Protein AF-A0A8J2QK89-F1 (afdb_monomer_lite)

pLDDT: mean 83.81, std 16.27, range [26.7, 97.94]

Structure (mmCIF, N/CA/C/O backbone):
data_AF-A0A8J2QK89-F1
#
_entry.id   AF-A0A8J2QK89-F1
#
loop_
_atom_site.group_PDB
_atom_site.id
_atom_site.type_symbol
_atom_site.label_atom_id
_atom_site.label_alt_id
_atom_site.label_comp_id
_atom_site.label_asym_id
_atom_site.label_entity_id
_atom_site.label_seq_id
_atom_site.pdbx_PDB_ins_code
_atom_site.Cartn_x
_atom_site.Cartn_y
_atom_site.Cartn_z
_atom_site.occupancy
_atom_site.B_iso_or_equiv
_atom_site.auth_seq_id
_atom_site.auth_comp_id
_atom_site.auth_asym_id
_atom_site.auth_atom_id
_atom_site.pdbx_PDB_model_num
ATOM 1 N N . MET A 1 1 ? 7.317 35.401 5.023 1.00 32.44 1 MET A N 1
ATOM 2 C CA . MET A 1 1 ? 8.022 35.401 6.328 1.00 32.44 1 MET A CA 1
ATOM 3 C C . MET A 1 1 ? 6.932 35.272 7.384 1.00 32.44 1 MET A C 1
ATOM 5 O O . MET A 1 1 ? 6.009 36.061 7.321 1.00 32.44 1 MET A O 1
ATOM 9 N N . ILE A 1 2 ? 6.836 34.274 8.257 1.00 26.70 2 ILE A N 1
ATOM 10 C CA . ILE A 1 2 ? 7.823 33.546 9.062 1.00 26.70 2 ILE A CA 1
ATOM 11 C C . ILE A 1 2 ? 7.360 32.077 9.152 1.00 26.70 2 ILE A C 1
ATOM 13 O O . ILE A 1 2 ? 6.163 31.804 9.214 1.00 26.70 2 ILE A O 1
ATOM 17 N N . GLY A 1 3 ? 8.310 31.140 9.099 1.00 29.45 3 GLY A N 1
ATOM 18 C CA . GLY A 1 3 ? 8.064 29.699 9.063 1.00 29.45 3 GLY A CA 1
ATOM 19 C C . GLY A 1 3 ? 7.623 29.104 10.401 1.00 29.45 3 GLY A C 1
ATOM 20 O O . GLY A 1 3 ? 8.106 29.485 11.464 1.00 29.45 3 GLY A O 1
ATOM 21 N N . ALA A 1 4 ? 6.743 28.107 10.329 1.00 28.48 4 ALA A N 1
ATOM 22 C CA . ALA A 1 4 ? 6.379 27.259 11.455 1.00 28.48 4 ALA A CA 1
ATOM 23 C C . ALA A 1 4 ? 7.183 25.947 11.393 1.00 28.48 4 ALA A C 1
ATOM 25 O O . ALA A 1 4 ? 6.775 24.980 10.752 1.00 28.48 4 ALA A O 1
ATOM 26 N N . GLN A 1 5 ? 8.336 25.906 12.067 1.00 34.00 5 GLN A N 1
ATOM 27 C CA . GLN A 1 5 ? 8.988 24.649 12.442 1.00 34.00 5 GLN A CA 1
ATOM 28 C C . GLN A 1 5 ? 8.364 24.126 13.739 1.00 34.00 5 GLN A C 1
ATOM 30 O O . GLN A 1 5 ? 8.456 24.744 14.798 1.00 34.00 5 GLN A O 1
ATOM 35 N N . SER A 1 6 ? 7.738 22.953 13.666 1.00 33.47 6 SER A N 1
ATOM 36 C CA . SER A 1 6 ? 7.205 22.242 14.825 1.00 33.47 6 SER A CA 1
ATOM 37 C C . SER A 1 6 ? 8.309 21.446 15.535 1.00 33.47 6 SER A C 1
ATOM 39 O O . SER A 1 6 ? 8.461 20.245 15.302 1.00 33.47 6 SER A O 1
ATOM 41 N N . ASN A 1 7 ? 9.059 22.084 16.434 1.00 36.84 7 ASN A N 1
ATOM 42 C CA . ASN A 1 7 ? 9.865 21.363 17.420 1.00 36.84 7 ASN A CA 1
ATOM 43 C C . ASN A 1 7 ? 8.986 21.003 18.625 1.00 36.84 7 ASN A C 1
ATOM 45 O O . ASN A 1 7 ? 8.523 21.865 19.367 1.00 36.84 7 ASN A O 1
ATOM 49 N N . ARG A 1 8 ? 8.755 19.701 18.838 1.00 39.78 8 ARG A N 1
ATOM 50 C CA . ARG A 1 8 ? 8.193 19.179 20.092 1.00 39.78 8 ARG A CA 1
ATOM 51 C C . ARG A 1 8 ? 9.274 19.214 21.172 1.00 39.78 8 ARG A C 1
ATOM 53 O O . ARG A 1 8 ? 9.927 18.205 21.423 1.00 39.78 8 ARG A O 1
ATOM 60 N N . VAL A 1 9 ? 9.443 20.361 21.820 1.00 39.25 9 VAL A N 1
ATOM 61 C CA . VAL A 1 9 ? 10.156 20.441 23.099 1.00 39.25 9 VAL A CA 1
ATOM 62 C C . VAL A 1 9 ? 9.155 20.063 24.189 1.00 39.25 9 VAL A C 1
ATOM 64 O O . VAL A 1 9 ? 8.289 20.846 24.566 1.00 39.25 9 VAL A O 1
ATOM 67 N N . GLY A 1 10 ? 9.212 18.809 24.636 1.00 36.25 10 GLY A N 1
ATOM 68 C CA . GLY A 1 10 ? 8.525 18.390 25.852 1.00 36.25 10 GLY A CA 1
ATOM 69 C C . GLY A 1 10 ? 9.173 19.065 27.060 1.00 36.25 10 GLY A C 1
ATOM 70 O O . GLY A 1 10 ? 10.394 19.045 27.199 1.00 36.25 10 GLY A O 1
ATOM 71 N N . LEU A 1 11 ? 8.353 19.669 27.920 1.00 43.41 11 LEU A N 1
ATOM 72 C CA . LEU A 1 11 ? 8.760 20.217 29.214 1.00 43.41 11 LEU A CA 1
ATOM 73 C C . LEU A 1 11 ? 9.425 19.114 30.055 1.00 43.41 11 LEU A C 1
ATOM 75 O O . LEU A 1 11 ? 8.761 18.143 30.415 1.00 43.41 11 LEU A O 1
ATOM 79 N N . GLY A 1 12 ? 10.718 19.267 30.365 1.00 42.34 12 GLY A N 1
ATOM 80 C CA . GLY A 1 12 ? 11.411 18.392 31.320 1.00 42.34 12 GLY A CA 1
ATOM 81 C C . GLY A 1 12 ? 12.787 17.855 30.917 1.00 42.34 12 GLY A C 1
ATOM 82 O O . GLY A 1 12 ? 13.062 16.692 31.167 1.00 42.34 12 GLY A O 1
ATOM 83 N N . SER A 1 13 ? 13.661 18.658 30.308 1.00 35.56 13 SER A N 1
ATOM 84 C CA . SER A 1 13 ? 15.095 18.701 30.652 1.00 35.56 13 SER A CA 1
ATOM 85 C C . SER A 1 13 ? 15.709 19.906 29.941 1.00 35.56 13 SER A C 1
ATOM 87 O O . SER A 1 13 ? 15.666 19.986 28.715 1.00 35.56 13 SER A O 1
ATOM 89 N N . ASN A 1 14 ? 16.275 20.855 30.685 1.00 40.69 14 ASN A N 1
ATOM 90 C CA . ASN A 1 14 ? 17.146 21.874 30.102 1.00 40.69 14 ASN A CA 1
ATOM 91 C C . ASN A 1 14 ? 18.478 21.208 29.731 1.00 40.69 14 ASN A C 1
ATOM 93 O O . ASN A 1 14 ? 19.496 21.407 30.390 1.00 40.69 14 ASN A O 1
ATOM 97 N N . ARG A 1 15 ? 18.490 20.401 28.665 1.00 48.72 15 ARG A N 1
ATOM 98 C CA . ARG A 1 15 ? 19.721 20.250 27.892 1.00 48.72 15 ARG A CA 1
ATOM 99 C C . ARG A 1 15 ? 19.892 21.576 27.172 1.00 48.72 15 ARG A C 1
ATOM 101 O O . ARG A 1 15 ? 19.172 21.838 26.214 1.00 48.72 15 ARG A O 1
ATOM 108 N N . LYS A 1 16 ? 20.794 22.431 27.669 1.00 52.34 16 LYS A N 1
ATOM 109 C CA . LYS A 1 16 ? 21.322 23.540 26.868 1.00 52.34 16 LYS A CA 1
ATOM 110 C C . LYS A 1 16 ? 21.720 22.926 25.528 1.00 52.34 16 LYS A C 1
ATOM 112 O O . LYS A 1 16 ? 22.609 22.077 25.505 1.00 52.34 16 LYS A O 1
ATOM 117 N N . VAL A 1 17 ? 21.003 23.268 24.459 1.00 56.44 17 VAL A N 1
ATOM 118 C CA . VAL A 1 17 ? 21.452 22.950 23.105 1.00 56.44 17 VAL A CA 1
ATOM 119 C C . VAL A 1 17 ? 22.799 23.648 22.997 1.00 56.44 17 VAL A C 1
ATOM 121 O O . VAL A 1 17 ? 22.861 24.868 23.122 1.00 56.44 17 VAL A O 1
ATOM 124 N N . GLN A 1 18 ? 23.880 22.876 22.949 1.00 68.38 18 GLN A N 1
ATOM 125 C CA . GLN A 1 18 ? 25.219 23.449 22.909 1.00 68.38 18 GLN A CA 1
ATOM 126 C C . GLN A 1 18 ? 25.372 24.162 21.564 1.00 68.38 18 GLN A C 1
ATOM 128 O O . GLN A 1 18 ? 24.903 23.646 20.551 1.00 68.38 18 GLN A O 1
ATOM 133 N N . ASP A 1 19 ? 26.049 25.311 21.524 1.00 70.94 19 ASP A N 1
ATOM 134 C CA . ASP A 1 19 ? 26.278 26.069 20.281 1.00 70.94 19 ASP A CA 1
ATOM 135 C C . ASP A 1 19 ? 26.895 25.195 19.170 1.00 70.94 19 ASP A C 1
ATOM 137 O O . ASP A 1 19 ? 26.634 25.386 17.985 1.00 70.94 19 ASP A O 1
ATOM 141 N N . ALA A 1 20 ? 27.630 24.146 19.556 1.00 70.75 20 ALA A N 1
ATOM 142 C CA . ALA A 1 20 ? 28.152 23.117 18.663 1.00 70.75 20 ALA A CA 1
ATOM 143 C C . ALA A 1 20 ? 27.066 22.306 17.924 1.00 70.75 20 ALA A C 1
ATOM 145 O O . ALA A 1 20 ? 27.266 21.941 16.767 1.00 70.75 20 ALA A O 1
ATOM 146 N N . ASP A 1 21 ? 25.928 22.004 18.552 1.00 74.69 21 ASP A N 1
ATOM 147 C CA . ASP A 1 21 ? 24.819 21.284 17.909 1.00 74.69 21 ASP A CA 1
ATOM 148 C C . ASP A 1 21 ? 24.084 22.179 16.908 1.00 74.69 21 ASP A C 1
ATOM 150 O O . ASP A 1 21 ? 23.704 21.721 15.828 1.00 74.69 21 ASP A O 1
ATOM 154 N N . ILE A 1 22 ? 23.955 23.469 17.235 1.00 77.50 22 ILE A N 1
ATOM 155 C CA . ILE A 1 22 ? 23.417 24.488 16.330 1.00 77.50 22 ILE A CA 1
ATOM 156 C C . ILE A 1 22 ? 24.347 24.637 15.119 1.00 77.50 22 ILE A C 1
ATOM 158 O O . ILE A 1 22 ? 23.894 24.514 13.981 1.00 77.50 22 ILE A O 1
ATOM 162 N N . LEU A 1 23 ? 25.655 24.787 15.343 1.00 75.62 23 LEU A N 1
ATOM 163 C CA . LEU A 1 23 ? 26.647 24.895 14.272 1.00 75.62 23 LEU A CA 1
ATOM 164 C C . LEU A 1 23 ? 26.666 23.649 13.371 1.00 75.62 23 LEU A C 1
ATOM 166 O O . LEU A 1 23 ? 26.638 23.773 12.150 1.00 75.62 23 LEU A O 1
ATOM 170 N N . LYS A 1 24 ? 26.627 22.440 13.949 1.00 78.06 24 LYS A N 1
ATOM 171 C CA . LYS A 1 24 ? 26.508 21.184 13.182 1.00 78.06 24 LYS A CA 1
ATOM 172 C C . LYS A 1 24 ? 25.235 21.137 12.338 1.00 78.06 24 LYS A C 1
ATOM 174 O O . LYS A 1 24 ? 25.256 20.562 11.251 1.00 78.06 24 LYS A O 1
ATOM 179 N N . SER A 1 25 ? 24.129 21.696 12.832 1.00 77.44 25 SER A N 1
ATOM 180 C CA . SER A 1 25 ? 22.874 21.758 12.081 1.00 77.44 25 SER A CA 1
ATOM 181 C C . SER A 1 25 ? 22.983 22.688 10.871 1.00 77.44 25 SER A C 1
ATOM 183 O O . SER A 1 25 ? 22.559 22.296 9.787 1.00 77.44 25 SER A O 1
ATOM 185 N N . PHE A 1 26 ? 23.651 23.839 11.021 1.00 80.19 26 PHE A N 1
ATOM 186 C CA . PHE A 1 26 ? 23.915 24.764 9.918 1.00 80.19 26 PHE A CA 1
ATOM 187 C C . PHE A 1 26 ? 24.856 24.164 8.872 1.00 80.19 26 PHE A C 1
ATOM 189 O O . PHE A 1 26 ? 24.542 24.226 7.689 1.00 80.19 26 PHE A O 1
ATOM 196 N N . ILE A 1 27 ? 25.951 23.514 9.288 1.00 81.75 27 ILE A N 1
ATOM 197 C CA . ILE A 1 27 ? 26.881 22.845 8.359 1.00 81.75 27 ILE A CA 1
ATOM 198 C C . ILE A 1 27 ? 26.149 21.774 7.543 1.00 81.75 27 ILE A C 1
ATOM 200 O O . ILE A 1 27 ? 26.237 21.755 6.320 1.00 81.75 27 ILE A O 1
ATOM 204 N N . ARG A 1 28 ? 25.361 20.917 8.206 1.00 81.00 28 ARG A N 1
ATOM 205 C CA . ARG A 1 28 ? 24.557 19.895 7.516 1.00 81.00 28 ARG A CA 1
ATOM 206 C C . ARG A 1 28 ? 23.538 20.505 6.563 1.00 81.00 28 ARG A C 1
ATOM 208 O O . ARG A 1 28 ? 23.231 19.905 5.539 1.00 81.00 28 ARG A O 1
ATOM 215 N N . GLN A 1 29 ? 22.951 21.642 6.925 1.00 80.69 29 GLN A N 1
ATOM 216 C CA . GLN A 1 29 ? 21.998 22.327 6.067 1.00 80.69 29 GLN A CA 1
ATOM 217 C C . GLN A 1 29 ? 22.688 22.897 4.822 1.00 80.69 29 GLN A C 1
ATOM 219 O O . GLN A 1 29 ? 22.200 22.650 3.726 1.00 80.69 29 GLN A O 1
ATOM 224 N N . ASP A 1 30 ? 23.845 23.544 4.977 1.00 82.12 30 ASP A N 1
ATOM 225 C CA . ASP A 1 30 ? 24.646 24.071 3.865 1.00 82.12 30 ASP A CA 1
ATOM 226 C C . ASP A 1 30 ? 25.108 22.958 2.905 1.00 82.12 30 ASP A C 1
ATOM 228 O O . ASP A 1 30 ? 24.968 23.071 1.688 1.00 82.12 30 ASP A O 1
ATOM 232 N N . GLU A 1 31 ? 25.578 21.826 3.441 1.00 85.88 31 GLU A N 1
ATOM 233 C CA . GLU A 1 31 ? 25.900 20.636 2.640 1.00 85.88 31 GLU A CA 1
ATOM 234 C C . GLU A 1 31 ? 24.671 20.099 1.894 1.00 85.88 31 GLU A C 1
ATOM 236 O O . GLU A 1 31 ? 24.732 19.848 0.689 1.00 85.88 31 GLU A O 1
ATOM 241 N N . ASN A 1 32 ? 23.530 19.963 2.579 1.00 83.19 32 ASN A N 1
ATOM 242 C CA . ASN A 1 32 ? 22.283 19.526 1.952 1.00 83.19 32 ASN A CA 1
ATOM 243 C C . ASN A 1 32 ? 21.829 20.480 0.841 1.00 83.19 32 ASN A C 1
ATOM 245 O O . ASN A 1 32 ? 21.348 20.019 -0.193 1.00 83.19 32 ASN A O 1
ATOM 249 N N . ASP A 1 33 ? 21.978 21.788 1.029 1.00 85.56 33 ASP A N 1
ATOM 250 C CA . ASP A 1 33 ? 21.572 22.785 0.044 1.00 85.56 33 ASP A CA 1
ATOM 251 C C . ASP A 1 33 ? 22.492 22.760 -1.187 1.00 85.56 33 ASP A C 1
ATOM 253 O O . ASP A 1 33 ? 21.990 22.816 -2.311 1.00 85.56 33 ASP A O 1
ATOM 257 N N . LYS A 1 34 ? 23.800 22.511 -1.021 1.00 88.12 34 LYS A N 1
ATOM 258 C CA . LYS A 1 34 ? 24.717 22.233 -2.146 1.00 88.12 34 LYS A CA 1
ATOM 259 C C . LYS A 1 34 ? 24.264 21.028 -2.974 1.00 88.12 34 LYS A C 1
ATOM 261 O O . LYS A 1 34 ? 24.236 21.107 -4.204 1.00 88.12 34 LYS A O 1
ATOM 266 N N . TYR A 1 35 ? 23.863 19.932 -2.325 1.00 84.88 35 TYR A N 1
ATOM 267 C CA . TYR A 1 35 ? 23.346 18.754 -3.032 1.00 84.88 35 TYR A CA 1
ATOM 268 C C . TYR A 1 35 ? 22.030 19.037 -3.762 1.00 84.88 35 TYR A C 1
ATOM 270 O O . TYR A 1 35 ? 21.848 18.562 -4.884 1.00 84.88 35 TYR A O 1
ATOM 278 N N . LYS A 1 36 ? 21.128 19.832 -3.172 1.00 85.56 36 LYS A N 1
ATOM 279 C CA . LYS A 1 36 ? 19.884 20.242 -3.840 1.00 85.56 36 LYS A CA 1
ATOM 280 C C . LYS A 1 36 ? 20.158 21.103 -5.067 1.00 85.56 36 LYS A C 1
ATOM 282 O O . LYS A 1 36 ? 19.593 20.821 -6.115 1.00 85.56 36 LYS A O 1
ATOM 287 N N . ILE A 1 37 ? 21.042 22.099 -4.961 1.00 87.81 37 ILE A N 1
ATOM 288 C CA . ILE A 1 37 ? 21.423 22.969 -6.086 1.00 87.81 37 ILE A CA 1
ATOM 289 C C . ILE A 1 37 ? 22.008 22.135 -7.227 1.00 87.81 37 ILE A C 1
ATOM 291 O O . ILE A 1 37 ? 21.630 22.317 -8.381 1.00 87.81 37 ILE A O 1
ATOM 295 N N . HIS A 1 38 ? 22.893 21.184 -6.917 1.00 88.81 38 HIS A N 1
ATOM 296 C CA . HIS A 1 38 ? 23.413 20.268 -7.928 1.00 88.81 38 HIS A CA 1
ATOM 297 C C . HIS A 1 38 ? 22.292 19.447 -8.580 1.00 88.81 38 HIS A C 1
ATOM 299 O O . HIS A 1 38 ? 22.215 19.391 -9.805 1.00 88.81 38 HIS A O 1
ATOM 305 N N . ALA A 1 39 ? 21.403 18.853 -7.777 1.00 86.38 39 ALA A N 1
ATOM 306 C CA . ALA A 1 39 ? 20.303 18.040 -8.282 1.00 86.38 39 ALA A CA 1
ATOM 307 C C . ALA A 1 39 ? 19.304 18.837 -9.131 1.00 86.38 39 ALA A C 1
ATOM 309 O O . ALA A 1 39 ? 18.819 18.299 -10.116 1.00 86.38 39 ALA A O 1
ATOM 310 N N . MET A 1 40 ? 19.043 20.113 -8.824 1.00 86.62 40 MET A N 1
ATOM 311 C CA . MET A 1 40 ? 18.184 20.988 -9.640 1.00 86.62 40 MET A CA 1
ATOM 312 C C . MET A 1 40 ? 18.680 21.131 -11.084 1.00 86.62 40 MET A C 1
ATOM 314 O O . MET A 1 40 ? 17.871 21.310 -11.989 1.00 86.62 40 MET A O 1
ATOM 318 N N . ASN A 1 41 ? 19.991 21.008 -11.309 1.00 88.69 41 ASN A N 1
ATOM 319 C CA . ASN A 1 41 ? 20.588 21.072 -12.644 1.00 88.69 41 ASN A CA 1
ATOM 320 C C . ASN A 1 41 ? 20.528 19.734 -13.403 1.00 88.69 41 ASN A C 1
ATOM 322 O O . ASN A 1 41 ? 20.906 19.679 -14.571 1.00 88.69 41 ASN A O 1
ATOM 326 N N . LEU A 1 42 ? 20.095 18.644 -12.759 1.00 87.31 42 LEU A N 1
ATOM 327 C CA . LEU A 1 42 ? 19.953 17.336 -13.395 1.00 87.31 42 LEU A CA 1
ATOM 328 C C . LEU A 1 42 ? 18.565 17.215 -14.022 1.00 87.31 42 LEU A C 1
ATOM 330 O O . LEU A 1 42 ? 17.561 17.436 -13.357 1.00 87.31 42 LEU A O 1
ATOM 334 N N . GLU A 1 43 ? 18.497 16.793 -15.283 1.00 81.38 43 GLU A N 1
ATOM 335 C CA . GLU A 1 43 ? 17.225 16.641 -16.005 1.00 81.38 43 GLU A CA 1
ATOM 336 C C . GLU A 1 43 ? 16.365 15.481 -15.463 1.00 81.38 43 GLU A C 1
ATOM 338 O O . GLU A 1 43 ? 15.140 15.537 -15.510 1.00 81.38 43 GLU A O 1
ATOM 343 N N . MET A 1 44 ? 16.996 14.423 -14.935 1.00 79.44 44 MET A N 1
ATOM 344 C CA . MET A 1 44 ? 16.303 13.192 -14.523 1.00 79.44 44 MET A CA 1
ATOM 345 C C . MET A 1 44 ? 16.372 12.888 -13.024 1.00 79.44 44 MET A C 1
ATOM 347 O O . MET A 1 44 ? 15.402 12.401 -12.447 1.00 79.44 44 MET A O 1
ATOM 351 N N . GLN A 1 45 ? 17.519 13.122 -12.380 1.00 85.00 45 GLN A N 1
ATOM 352 C CA . GLN A 1 45 ? 17.765 12.752 -10.977 1.00 85.00 45 GLN A CA 1
ATOM 353 C C . GLN A 1 45 ? 17.384 13.868 -9.989 1.00 85.00 45 GLN A C 1
ATOM 355 O O . GLN A 1 45 ? 18.003 14.012 -8.933 1.00 85.00 45 GLN A O 1
ATOM 360 N N . ASN A 1 46 ? 16.361 14.654 -10.324 1.00 85.00 46 ASN A N 1
ATOM 361 C CA . ASN A 1 46 ? 15.888 15.779 -9.519 1.00 85.00 46 ASN A CA 1
ATOM 362 C C . ASN A 1 46 ? 14.526 15.526 -8.849 1.00 85.00 46 ASN A C 1
ATOM 364 O O . ASN A 1 46 ? 14.208 16.215 -7.887 1.00 85.00 46 ASN A O 1
ATOM 368 N N . GLU A 1 47 ? 13.760 14.506 -9.273 1.00 80.81 47 GLU A N 1
ATOM 369 C CA . GLU A 1 47 ? 12.374 14.293 -8.806 1.00 80.81 47 GLU A CA 1
ATOM 370 C C . GLU A 1 47 ? 12.256 14.153 -7.279 1.00 80.81 47 GLU A C 1
ATOM 372 O O . GLU A 1 47 ? 11.216 14.454 -6.700 1.00 80.81 47 GLU A O 1
ATOM 377 N N . TRP A 1 48 ? 13.305 13.686 -6.597 1.00 79.56 48 TRP A N 1
ATOM 378 C CA . TRP A 1 48 ? 13.307 13.552 -5.139 1.00 79.56 48 TRP A CA 1
ATOM 379 C C . TRP A 1 48 ? 13.204 14.899 -4.403 1.00 79.56 48 TRP A C 1
ATOM 381 O O . TRP A 1 48 ? 12.790 14.907 -3.241 1.00 79.56 48 TRP A O 1
ATOM 391 N N . LEU A 1 49 ? 13.525 16.015 -5.069 1.00 80.25 49 LEU A N 1
ATOM 392 C CA . LEU A 1 49 ? 13.346 17.371 -4.548 1.00 80.25 49 LEU A CA 1
ATOM 393 C C . LEU A 1 49 ? 11.861 17.713 -4.361 1.00 80.25 49 LEU A C 1
ATOM 395 O O . LEU A 1 49 ? 11.505 18.332 -3.361 1.00 80.25 49 LEU A O 1
ATOM 399 N N . ASP A 1 50 ? 10.995 17.233 -5.256 1.00 76.62 50 ASP A N 1
ATOM 400 C CA . ASP A 1 50 ? 9.557 17.543 -5.256 1.00 76.62 50 ASP A CA 1
ATOM 401 C C . ASP A 1 50 ? 8.750 16.648 -4.299 1.00 76.62 50 ASP A C 1
ATOM 403 O O . ASP A 1 50 ? 7.620 16.951 -3.916 1.00 76.62 50 ASP A O 1
ATOM 407 N N . ILE A 1 51 ? 9.320 15.509 -3.901 1.00 77.62 51 ILE A N 1
ATOM 408 C CA . ILE A 1 51 ? 8.635 14.485 -3.099 1.00 77.62 51 ILE A CA 1
ATOM 409 C C . ILE A 1 51 ? 8.583 14.867 -1.606 1.00 77.62 51 ILE A C 1
ATOM 411 O O . ILE A 1 51 ? 7.671 14.446 -0.884 1.00 77.62 51 ILE A O 1
ATOM 415 N N . GLY A 1 52 ? 9.553 15.653 -1.125 1.00 69.56 52 GLY A N 1
ATOM 416 C CA . GLY A 1 52 ? 9.836 15.842 0.304 1.00 69.56 52 GLY A CA 1
ATOM 417 C C . GLY A 1 52 ? 8.687 16.419 1.140 1.00 69.56 52 GLY A C 1
ATOM 418 O O . GLY A 1 52 ? 8.501 16.026 2.296 1.00 69.56 52 GLY A O 1
ATOM 419 N N . ASP A 1 53 ? 7.869 17.300 0.566 1.00 76.12 53 ASP A N 1
ATOM 420 C CA . ASP A 1 53 ? 6.833 18.005 1.328 1.00 76.12 53 ASP A CA 1
ATOM 421 C C . ASP A 1 53 ? 5.557 17.191 1.543 1.00 76.12 53 ASP A C 1
ATOM 423 O O . ASP A 1 53 ? 4.842 17.414 2.524 1.00 76.12 53 ASP A O 1
ATOM 427 N N . LEU A 1 54 ? 5.287 16.196 0.703 1.00 81.94 54 LEU A N 1
ATOM 428 C CA . LEU A 1 54 ? 4.064 15.388 0.781 1.00 81.94 54 LEU A CA 1
ATOM 429 C C . LEU A 1 54 ? 4.318 13.972 1.277 1.00 81.94 54 LEU A C 1
ATOM 431 O O . LEU A 1 54 ? 3.397 13.310 1.759 1.00 81.94 54 LEU A O 1
ATOM 435 N N . CYS A 1 55 ? 5.564 13.518 1.209 1.00 89.44 55 CYS A N 1
ATOM 436 C CA . CYS A 1 55 ? 5.929 12.156 1.539 1.00 89.44 55 CYS A CA 1
ATOM 437 C C . CYS A 1 55 ? 6.709 12.038 2.844 1.00 89.44 55 CYS A C 1
ATOM 439 O O . CYS A 1 55 ? 7.259 12.993 3.391 1.00 89.44 55 CYS A O 1
ATOM 441 N N . ILE A 1 56 ? 6.739 10.814 3.353 1.00 86.25 56 ILE A N 1
ATOM 442 C CA . ILE A 1 56 ? 7.593 10.381 4.443 1.00 86.25 56 ILE A CA 1
ATOM 443 C C . ILE A 1 56 ? 8.658 9.494 3.798 1.00 86.25 56 ILE A C 1
ATOM 445 O O . ILE A 1 56 ? 8.326 8.405 3.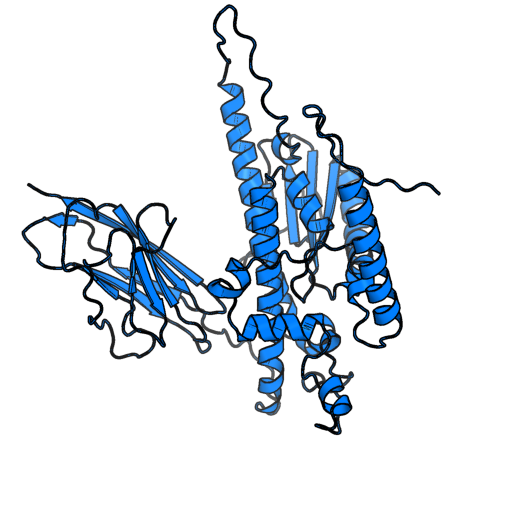316 1.00 86.25 56 ILE A O 1
ATOM 449 N N . PRO A 1 57 ? 9.925 9.944 3.755 1.00 70.00 57 PRO A N 1
ATOM 450 C CA . PRO A 1 57 ? 11.004 9.142 3.205 1.00 70.00 57 PRO A CA 1
ATOM 451 C C . PRO A 1 57 ? 11.068 7.780 3.890 1.00 70.00 57 PRO A C 1
ATOM 453 O O . PRO A 1 57 ? 10.909 7.669 5.111 1.00 70.00 57 PRO A O 1
ATOM 456 N N . LEU A 1 58 ? 11.307 6.736 3.100 1.00 69.31 58 LEU A N 1
ATOM 457 C CA . LEU A 1 58 ? 11.448 5.392 3.631 1.00 69.31 58 LEU A CA 1
ATOM 458 C C . LEU A 1 58 ? 12.668 5.339 4.556 1.00 69.31 58 LEU A C 1
ATOM 460 O O . LEU A 1 58 ? 13.804 5.533 4.127 1.00 69.31 58 LEU A O 1
ATOM 464 N N . ALA A 1 59 ? 12.434 5.046 5.834 1.00 68.50 59 ALA A N 1
ATOM 465 C CA . ALA A 1 59 ? 13.509 4.790 6.780 1.00 68.50 59 ALA A CA 1
ATOM 466 C C . ALA A 1 59 ? 14.118 3.411 6.481 1.00 68.50 59 ALA A C 1
ATOM 468 O O . ALA A 1 59 ? 13.693 2.404 7.049 1.00 68.50 59 ALA A O 1
ATOM 469 N N . LEU A 1 60 ? 15.096 3.367 5.573 1.00 71.00 60 LEU A N 1
ATOM 470 C CA . LEU A 1 60 ? 15.853 2.158 5.253 1.00 71.00 60 LEU A CA 1
ATOM 471 C C . LEU A 1 60 ? 16.677 1.733 6.471 1.00 71.00 60 LEU A C 1
ATOM 473 O O . LEU A 1 60 ? 17.773 2.231 6.722 1.00 71.00 60 LEU A O 1
ATOM 477 N N . LYS A 1 61 ? 16.133 0.811 7.265 1.00 80.12 61 LYS A N 1
ATOM 478 C CA . LYS A 1 61 ? 16.858 0.209 8.385 1.00 80.12 61 LYS A CA 1
ATOM 479 C C . LYS A 1 61 ? 17.789 -0.868 7.839 1.00 80.12 61 LYS A C 1
ATOM 481 O O . LYS A 1 61 ? 17.414 -1.611 6.935 1.00 80.12 61 LYS A O 1
ATOM 486 N N . TRP A 1 62 ? 18.950 -1.047 8.469 1.00 76.00 62 TRP A N 1
ATOM 487 C CA . TRP A 1 62 ? 19.864 -2.154 8.155 1.00 76.00 62 TRP A CA 1
ATOM 488 C C . TRP A 1 62 ? 19.167 -3.514 8.152 1.00 76.00 62 TRP A C 1
ATOM 490 O O . TRP A 1 62 ? 19.401 -4.325 7.266 1.00 76.00 62 TRP A O 1
ATOM 500 N N . ARG A 1 63 ? 18.247 -3.739 9.097 1.00 75.06 63 ARG A N 1
ATOM 501 C CA . ARG A 1 63 ? 17.422 -4.952 9.124 1.00 75.06 63 ARG A CA 1
ATOM 502 C C . ARG A 1 63 ? 16.647 -5.142 7.818 1.00 75.06 63 ARG A C 1
ATOM 504 O O . ARG A 1 63 ? 16.696 -6.228 7.251 1.00 75.06 63 ARG A O 1
ATOM 511 N N . THR A 1 64 ? 15.986 -4.086 7.351 1.00 70.94 64 THR A N 1
ATOM 512 C CA . THR A 1 64 ? 15.178 -4.107 6.132 1.00 70.94 64 THR A CA 1
ATOM 513 C C . THR A 1 64 ? 16.037 -4.432 4.911 1.00 70.94 64 THR A C 1
ATOM 515 O O . THR A 1 64 ? 15.663 -5.279 4.106 1.00 70.94 64 THR A O 1
ATOM 518 N N . LEU A 1 65 ? 17.222 -3.818 4.822 1.00 70.75 65 LEU A N 1
ATOM 519 C CA . LEU A 1 65 ? 18.172 -4.017 3.723 1.00 70.75 65 LEU A CA 1
ATOM 520 C C . LEU A 1 65 ? 18.803 -5.416 3.705 1.00 70.75 65 LEU A C 1
ATOM 522 O O . LEU A 1 65 ? 19.025 -5.964 2.632 1.00 70.75 65 LEU A O 1
ATOM 526 N N . ILE A 1 66 ? 19.118 -5.970 4.878 1.00 70.25 66 ILE A N 1
ATOM 527 C CA . ILE A 1 66 ? 19.874 -7.224 5.002 1.00 70.25 66 ILE A CA 1
ATOM 528 C C . ILE A 1 66 ? 18.947 -8.445 5.004 1.00 70.25 66 ILE A C 1
ATOM 530 O O . ILE A 1 66 ? 19.282 -9.467 4.412 1.00 70.25 66 ILE A O 1
ATOM 534 N N . TYR A 1 67 ? 17.804 -8.361 5.688 1.00 71.94 67 TYR A N 1
ATOM 535 C CA . TYR A 1 67 ? 16.971 -9.531 5.985 1.00 71.94 67 TYR A CA 1
ATOM 536 C C . TYR A 1 67 ? 15.585 -9.487 5.342 1.00 71.94 67 TYR A C 1
ATOM 538 O O . TYR A 1 67 ? 15.043 -10.542 5.017 1.00 71.94 67 TYR A O 1
ATOM 546 N N . ASP A 1 68 ? 14.991 -8.302 5.173 1.00 72.31 68 ASP A N 1
ATOM 547 C CA . ASP A 1 68 ? 13.578 -8.218 4.783 1.00 72.31 68 ASP A CA 1
ATOM 548 C C . ASP A 1 68 ? 13.371 -8.071 3.271 1.00 72.31 68 ASP A C 1
ATOM 550 O O . ASP A 1 68 ? 12.282 -8.391 2.775 1.00 72.31 68 ASP A O 1
ATOM 554 N N . TRP A 1 69 ? 14.358 -7.543 2.541 1.00 79.50 69 TRP A N 1
ATOM 555 C CA . TRP A 1 69 ? 14.310 -7.325 1.094 1.00 79.50 69 TRP A CA 1
ATOM 556 C C . TRP A 1 69 ? 15.290 -8.248 0.370 1.00 79.50 69 TRP A C 1
ATOM 558 O O . TRP A 1 69 ? 16.420 -8.444 0.806 1.00 79.50 69 TRP A O 1
ATOM 568 N N . SER A 1 70 ? 14.871 -8.796 -0.773 1.00 81.69 70 SER A N 1
ATOM 569 C CA . SER A 1 70 ? 15.791 -9.539 -1.633 1.00 81.69 70 SER A CA 1
ATOM 570 C C . SER A 1 70 ? 16.760 -8.580 -2.342 1.00 81.69 70 SER A C 1
ATOM 572 O O . SER A 1 70 ? 16.384 -7.435 -2.623 1.00 81.69 70 SER A O 1
ATOM 574 N N . PRO A 1 71 ? 17.972 -9.030 -2.725 1.00 82.88 71 PRO A N 1
ATOM 575 C CA . PRO A 1 71 ? 18.910 -8.200 -3.485 1.00 82.88 71 PRO A CA 1
ATOM 576 C C . PRO A 1 71 ? 18.306 -7.626 -4.774 1.00 82.88 71 PRO A C 1
ATOM 578 O O . PRO A 1 71 ? 18.591 -6.491 -5.147 1.00 82.88 71 PRO A O 1
ATOM 581 N N . ALA A 1 72 ? 17.424 -8.382 -5.438 1.00 83.75 72 ALA A N 1
ATOM 582 C CA . ALA A 1 72 ? 16.742 -7.939 -6.651 1.00 83.75 72 ALA A CA 1
ATOM 583 C C . ALA A 1 72 ? 15.710 -6.833 -6.377 1.00 83.75 72 ALA A C 1
ATOM 585 O O . ALA A 1 72 ? 15.658 -5.857 -7.122 1.00 83.75 72 ALA A O 1
ATOM 586 N N . LEU A 1 73 ? 14.936 -6.953 -5.292 1.00 84.62 73 LEU A N 1
ATOM 587 C CA . LEU A 1 73 ? 13.982 -5.922 -4.879 1.00 84.62 73 LEU A CA 1
ATOM 588 C C . LEU A 1 73 ? 14.704 -4.636 -4.463 1.00 84.62 73 LEU A C 1
ATOM 590 O O . LEU A 1 73 ? 14.287 -3.548 -4.847 1.00 84.62 73 LEU A O 1
ATOM 594 N N . LEU A 1 74 ? 15.815 -4.762 -3.729 1.00 85.88 74 LEU A N 1
ATOM 595 C CA . LEU A 1 74 ? 16.651 -3.624 -3.353 1.00 85.88 74 LEU A CA 1
ATOM 596 C C . LEU A 1 74 ? 17.259 -2.944 -4.584 1.00 85.88 74 LEU A C 1
ATOM 598 O O . LEU A 1 74 ? 17.166 -1.726 -4.721 1.00 85.88 74 LEU A O 1
ATOM 602 N N . LYS A 1 75 ? 17.824 -3.723 -5.516 1.00 87.50 75 LYS A N 1
ATOM 603 C CA . LYS A 1 75 ? 18.335 -3.203 -6.791 1.00 87.50 75 LYS A CA 1
ATOM 604 C C . LYS A 1 75 ? 17.236 -2.483 -7.569 1.00 87.50 75 LYS A C 1
ATOM 606 O O . LYS A 1 75 ? 17.483 -1.404 -8.100 1.00 87.50 75 LYS A O 1
ATOM 611 N N . PHE A 1 76 ? 16.036 -3.056 -7.638 1.00 90.88 76 PHE A N 1
ATOM 612 C CA . PHE A 1 76 ? 14.896 -2.414 -8.282 1.00 90.88 76 PHE A CA 1
ATOM 613 C C . PHE A 1 76 ? 14.544 -1.089 -7.608 1.00 90.88 76 PHE A C 1
ATOM 615 O O . PHE A 1 76 ? 14.468 -0.081 -8.297 1.00 90.88 76 PHE A O 1
ATOM 622 N N . TYR A 1 77 ? 14.400 -1.069 -6.282 1.00 90.44 77 TYR A N 1
ATOM 623 C CA . TYR A 1 77 ? 14.092 0.142 -5.524 1.00 90.44 77 TYR A CA 1
ATOM 624 C C . TYR A 1 77 ? 15.101 1.264 -5.780 1.00 90.44 77 TYR A C 1
ATOM 626 O O . TYR A 1 77 ? 14.701 2.367 -6.141 1.00 90.44 77 TYR A O 1
ATOM 634 N N . LEU A 1 78 ? 16.401 0.974 -5.645 1.00 89.00 78 LEU A N 1
ATOM 635 C CA . LEU A 1 78 ? 17.456 1.975 -5.823 1.00 89.00 78 LEU A CA 1
ATOM 636 C C . LEU A 1 78 ? 17.426 2.569 -7.233 1.00 89.00 78 LEU A C 1
ATOM 638 O O . LEU A 1 78 ? 17.429 3.788 -7.385 1.00 89.00 78 LEU A O 1
ATOM 642 N N . ASN A 1 79 ? 17.310 1.719 -8.256 1.00 92.06 79 ASN A N 1
ATOM 643 C CA . ASN A 1 79 ? 17.264 2.188 -9.638 1.00 92.06 79 ASN A CA 1
ATOM 644 C C . ASN A 1 79 ? 15.944 2.896 -9.982 1.00 92.06 79 ASN A C 1
ATOM 646 O O . ASN A 1 79 ? 15.940 3.848 -10.756 1.00 92.06 79 ASN A O 1
ATOM 650 N N . ALA A 1 80 ? 14.816 2.464 -9.412 1.00 91.56 80 ALA A N 1
ATOM 651 C CA . ALA A 1 80 ? 13.518 3.105 -9.620 1.00 91.56 80 ALA A CA 1
ATOM 652 C C . ALA A 1 80 ? 13.484 4.505 -9.005 1.00 91.56 80 ALA A C 1
ATOM 654 O O . ALA A 1 80 ? 12.947 5.435 -9.602 1.00 91.56 80 ALA A O 1
ATOM 655 N N . PHE A 1 81 ? 14.067 4.651 -7.815 1.00 87.25 81 PHE A N 1
ATOM 656 C CA . PHE A 1 81 ? 14.169 5.927 -7.122 1.00 87.25 81 PHE A CA 1
ATOM 657 C C . PHE A 1 81 ? 15.113 6.896 -7.844 1.00 87.25 81 PHE A C 1
ATOM 659 O O . PHE A 1 81 ? 14.804 8.075 -7.963 1.00 87.25 81 PHE A O 1
ATOM 666 N N . GLN A 1 82 ? 16.233 6.399 -8.376 1.00 87.44 82 GLN A N 1
ATOM 667 C CA . GLN A 1 82 ? 17.225 7.205 -9.099 1.00 87.44 82 GLN A CA 1
ATOM 668 C C . GLN A 1 82 ? 16.915 7.395 -10.591 1.00 87.44 82 GLN A C 1
ATOM 670 O O . GLN A 1 82 ? 17.710 7.999 -11.307 1.00 87.44 82 GLN A O 1
ATOM 675 N N . MET A 1 83 ? 15.781 6.890 -11.085 1.00 88.62 83 MET A N 1
ATOM 676 C CA . MET A 1 83 ? 15.420 6.953 -12.508 1.00 88.62 83 MET A CA 1
ATOM 677 C C . MET A 1 83 ? 16.440 6.286 -13.445 1.00 88.62 83 MET A C 1
ATOM 679 O O . MET A 1 83 ? 16.585 6.674 -14.601 1.00 88.62 83 MET A O 1
ATOM 683 N N . THR A 1 84 ? 17.126 5.248 -12.964 1.00 91.88 84 THR A N 1
ATOM 684 C CA . THR A 1 84 ? 18.169 4.493 -13.683 1.00 91.88 84 THR A CA 1
ATOM 685 C C . THR A 1 84 ? 17.754 3.058 -14.005 1.00 91.88 84 THR A C 1
ATOM 687 O O . THR A 1 84 ? 18.584 2.228 -14.380 1.00 91.88 84 THR A O 1
ATOM 690 N N . LEU A 1 85 ? 16.467 2.723 -13.855 1.00 92.88 85 LEU A N 1
ATOM 691 C CA . LEU A 1 85 ? 15.960 1.428 -14.304 1.00 92.88 85 LEU A CA 1
ATOM 692 C C . LEU A 1 85 ? 16.274 1.228 -15.794 1.00 92.88 85 LEU A C 1
ATOM 694 O O . LEU A 1 85 ? 16.149 2.182 -16.559 1.00 92.88 85 LEU A O 1
ATOM 698 N N . PRO A 1 86 ? 16.625 0.006 -16.236 1.00 92.25 86 PRO A N 1
ATOM 699 C CA . PRO A 1 86 ? 16.825 -0.296 -17.651 1.00 92.25 86 PRO A CA 1
ATOM 700 C C . PRO A 1 86 ? 15.471 -0.390 -18.375 1.00 92.25 86 PRO A C 1
ATOM 702 O O . PRO A 1 86 ? 15.064 -1.454 -18.841 1.00 92.25 86 PRO A O 1
ATOM 705 N N . ASP A 1 87 ? 14.724 0.713 -18.375 1.00 92.50 87 ASP A N 1
ATOM 706 C CA . ASP A 1 87 ? 13.530 0.921 -19.188 1.00 92.50 87 ASP A CA 1
ATOM 707 C C . ASP A 1 87 ? 13.927 1.345 -20.604 1.00 92.50 87 ASP A C 1
ATOM 709 O O . ASP A 1 87 ? 15.078 1.697 -20.857 1.00 92.50 87 ASP A O 1
ATOM 713 N N . GLN A 1 88 ? 12.988 1.296 -21.543 1.00 92.06 88 GLN A N 1
ATOM 714 C CA . GLN A 1 88 ? 13.259 1.528 -22.959 1.00 92.06 88 GLN A CA 1
ATOM 715 C C . GLN A 1 88 ? 13.849 2.917 -23.216 1.00 92.06 88 GLN A C 1
ATOM 717 O O . GLN A 1 88 ? 14.745 3.061 -24.045 1.00 92.06 88 GLN A O 1
ATOM 722 N N . SER A 1 89 ? 13.420 3.933 -22.461 1.00 93.19 89 SER A N 1
ATOM 723 C CA . SER A 1 89 ? 13.989 5.278 -22.579 1.00 93.19 89 SER A CA 1
ATOM 724 C C . SER A 1 89 ? 15.451 5.331 -22.124 1.00 93.19 89 SER A C 1
ATOM 726 O O . SER A 1 89 ? 16.293 5.924 -22.798 1.00 93.19 89 SER A O 1
ATOM 728 N N . ASN A 1 90 ? 15.779 4.656 -21.020 1.00 93.06 90 ASN A N 1
ATOM 729 C CA . ASN A 1 90 ? 17.142 4.569 -20.504 1.00 93.06 90 ASN A CA 1
ATOM 730 C C . ASN A 1 90 ? 18.048 3.677 -21.361 1.00 93.06 90 ASN A C 1
ATOM 732 O O . ASN A 1 90 ? 19.229 3.981 -21.509 1.00 93.06 90 ASN A O 1
ATOM 736 N N . LEU A 1 91 ? 17.515 2.609 -21.958 1.00 92.50 91 LEU A N 1
ATOM 737 C CA . LEU A 1 91 ? 18.264 1.745 -22.874 1.00 92.50 91 LEU A CA 1
ATOM 738 C C . LEU A 1 91 ? 18.695 2.500 -24.134 1.00 92.50 91 LEU A C 1
ATOM 740 O O . LEU A 1 91 ? 19.842 2.349 -24.556 1.00 92.50 91 LEU A O 1
ATOM 744 N N . VAL A 1 92 ? 17.824 3.349 -24.690 1.00 93.69 92 VAL A N 1
ATOM 745 C CA . VAL A 1 92 ? 18.192 4.247 -25.796 1.00 93.69 92 VAL A CA 1
ATOM 746 C C . VAL A 1 92 ? 19.226 5.275 -25.344 1.00 93.69 92 VAL A C 1
ATOM 748 O O . VAL A 1 92 ? 20.259 5.422 -25.992 1.00 93.69 92 VAL A O 1
ATOM 751 N N . ARG A 1 93 ? 19.019 5.925 -24.189 1.00 91.50 93 ARG A N 1
ATOM 752 C CA . ARG A 1 93 ? 19.982 6.897 -23.638 1.00 91.50 93 ARG A CA 1
ATOM 753 C C . ARG A 1 93 ? 21.372 6.288 -23.410 1.00 91.50 93 ARG A C 1
ATOM 755 O O . ARG A 1 93 ? 22.375 6.959 -23.614 1.00 91.50 93 ARG A O 1
ATOM 762 N N . GLY A 1 94 ? 21.434 5.019 -23.010 1.00 90.50 94 GLY A N 1
ATOM 763 C CA . GLY A 1 94 ? 22.677 4.271 -22.804 1.00 90.50 94 GLY A CA 1
ATOM 764 C C . GLY A 1 94 ? 23.273 3.635 -24.065 1.00 90.50 94 GLY A C 1
ATOM 765 O O . GLY A 1 94 ? 24.215 2.851 -23.939 1.00 90.50 94 GLY A O 1
ATOM 766 N N . GLY A 1 95 ? 22.715 3.893 -25.255 1.00 91.19 95 GLY A N 1
ATOM 767 C CA . GLY A 1 95 ? 23.191 3.326 -26.523 1.00 91.19 95 GLY A CA 1
ATOM 768 C C . GLY A 1 95 ? 23.030 1.804 -26.636 1.00 91.19 95 GLY A C 1
ATOM 769 O O . GLY A 1 95 ? 23.759 1.159 -27.385 1.00 91.19 95 GLY A O 1
ATOM 770 N N . LYS A 1 96 ? 22.121 1.203 -25.856 1.00 91.19 96 LYS A N 1
ATOM 771 C CA . LYS A 1 96 ? 21.847 -0.248 -25.843 1.00 91.19 96 LYS A CA 1
ATOM 772 C C . LYS A 1 96 ? 20.643 -0.649 -26.696 1.00 91.19 96 LYS A C 1
ATOM 774 O O . LYS A 1 96 ? 20.448 -1.835 -26.932 1.00 91.19 96 LYS A O 1
ATOM 779 N N . SER A 1 97 ? 19.837 0.313 -27.134 1.00 90.69 97 SER A N 1
ATOM 780 C CA . SER A 1 97 ? 18.695 0.110 -28.028 1.00 90.69 97 SER A CA 1
ATOM 781 C C . SER A 1 97 ? 18.502 1.338 -28.921 1.00 90.69 97 SER A C 1
ATOM 783 O O . SER A 1 97 ? 18.998 2.416 -28.600 1.00 90.69 97 SER A O 1
ATOM 785 N N . THR A 1 98 ? 17.775 1.178 -30.023 1.00 90.75 98 THR A N 1
ATOM 786 C CA . THR A 1 98 ? 17.362 2.262 -30.929 1.00 90.75 98 THR A CA 1
ATOM 787 C C . THR A 1 98 ? 15.894 2.653 -30.750 1.00 90.75 98 THR A C 1
ATOM 789 O O . THR A 1 98 ? 15.496 3.728 -31.188 1.00 90.75 98 THR A O 1
ATOM 792 N N . GLU A 1 99 ? 15.088 1.816 -30.090 1.00 90.00 99 GLU A N 1
ATOM 793 C CA . GLU A 1 99 ? 13.653 2.031 -29.901 1.00 90.00 99 GLU A CA 1
ATOM 794 C C . GLU A 1 99 ? 13.327 2.283 -28.429 1.00 90.00 99 GLU A C 1
ATOM 796 O O . GLU A 1 99 ? 13.650 1.482 -27.552 1.00 90.00 99 GLU A O 1
ATOM 801 N N . ASN A 1 100 ? 12.646 3.397 -28.151 1.00 93.50 100 ASN A N 1
ATOM 802 C CA . ASN A 1 100 ? 12.220 3.757 -26.798 1.00 93.50 100 ASN A CA 1
ATOM 803 C C . ASN A 1 100 ? 10.724 3.512 -26.550 1.00 93.50 100 ASN A C 1
ATOM 805 O O . ASN A 1 100 ? 10.215 3.888 -25.494 1.00 93.50 100 ASN A O 1
ATOM 809 N N . THR A 1 101 ? 10.008 2.910 -27.498 1.00 92.75 101 THR A N 1
ATOM 810 C CA . THR A 1 101 ? 8.572 2.651 -27.385 1.00 92.75 101 THR A CA 1
ATOM 811 C C . THR A 1 101 ? 8.300 1.582 -26.328 1.00 92.75 101 THR A C 1
ATOM 813 O O . THR A 1 101 ? 9.027 0.602 -26.187 1.00 92.75 101 THR A O 1
ATOM 816 N N . CYS A 1 102 ? 7.237 1.760 -25.549 1.00 91.25 102 CYS A N 1
ATOM 817 C CA . CYS A 1 102 ? 6.819 0.801 -24.535 1.00 91.25 102 CYS A CA 1
ATOM 818 C C . CYS A 1 102 ? 6.491 -0.560 -25.168 1.00 91.25 102 CYS A C 1
ATOM 820 O O . CYS A 1 102 ? 5.551 -0.653 -25.955 1.00 91.25 102 CYS A O 1
ATOM 822 N N . TYR A 1 103 ? 7.183 -1.622 -24.739 1.00 83.94 103 TYR A N 1
ATOM 823 C CA . TYR A 1 103 ? 6.972 -2.990 -25.251 1.00 83.94 103 TYR A CA 1
ATOM 824 C C . TYR A 1 103 ? 5.560 -3.533 -25.009 1.00 83.94 103 TYR A C 1
ATOM 826 O O . TYR A 1 103 ? 5.133 -4.457 -25.685 1.00 83.94 103 TYR A O 1
ATOM 834 N N . ILE A 1 104 ? 4.830 -2.963 -24.049 1.00 87.56 104 ILE A N 1
ATOM 835 C CA . ILE A 1 104 ? 3.519 -3.474 -23.642 1.00 87.56 104 ILE A CA 1
ATOM 836 C C . ILE A 1 104 ? 2.389 -2.802 -24.424 1.00 87.56 104 ILE A C 1
ATOM 838 O O . ILE A 1 104 ? 1.446 -3.465 -24.840 1.00 87.56 104 ILE A O 1
ATOM 842 N N . CYS A 1 105 ? 2.440 -1.476 -24.591 1.00 89.62 105 CYS A N 1
ATOM 843 C CA . CYS A 1 105 ? 1.365 -0.748 -25.272 1.00 89.62 105 CYS A CA 1
ATOM 844 C C . CYS A 1 105 ? 1.690 -0.350 -26.710 1.00 89.62 105 CYS A C 1
ATOM 846 O O . CYS A 1 105 ? 0.764 0.013 -27.431 1.00 89.62 105 CYS A O 1
ATOM 848 N N . GLY A 1 106 ? 2.966 -0.348 -27.106 1.00 90.25 106 GLY A N 1
ATOM 849 C CA . GLY A 1 106 ? 3.414 0.055 -28.440 1.00 90.25 106 GLY A CA 1
ATOM 850 C C . GLY A 1 106 ? 3.160 1.526 -28.798 1.00 90.25 106 GLY A C 1
ATOM 851 O O . GLY A 1 106 ? 3.290 1.885 -29.960 1.00 90.25 106 GLY A O 1
ATOM 852 N N . LYS A 1 107 ? 2.749 2.377 -27.843 1.00 90.31 107 LYS A N 1
ATOM 853 C CA . LYS A 1 107 ? 2.248 3.740 -28.125 1.00 90.31 107 LYS A CA 1
ATOM 854 C C . LYS A 1 107 ? 3.071 4.862 -27.502 1.00 90.31 107 LYS A C 1
ATOM 856 O O . LYS A 1 107 ? 3.353 5.852 -28.161 1.00 90.31 107 LYS A O 1
ATOM 861 N N . ALA A 1 108 ? 3.399 4.746 -26.219 1.00 93.94 108 ALA A N 1
ATOM 862 C CA . ALA A 1 108 ? 4.118 5.786 -25.485 1.00 93.94 108 ALA A CA 1
ATOM 863 C C . ALA A 1 108 ? 5.591 5.415 -25.301 1.00 93.94 108 ALA A C 1
ATOM 865 O O . ALA A 1 108 ? 5.951 4.241 -25.395 1.00 93.94 108 ALA A O 1
ATOM 866 N N . VAL A 1 109 ? 6.423 6.397 -24.949 1.00 95.00 109 VAL A N 1
ATOM 867 C CA . VAL A 1 109 ? 7.804 6.148 -24.516 1.00 95.00 109 VAL A CA 1
ATOM 868 C C . VAL A 1 109 ? 7.791 5.247 -23.274 1.00 95.00 109 VAL A C 1
ATOM 870 O O . VAL A 1 109 ? 7.135 5.547 -22.271 1.00 95.00 109 VAL A O 1
ATOM 873 N N . GLY A 1 110 ? 8.514 4.132 -23.340 1.00 93.31 110 GLY A N 1
ATOM 874 C CA . GLY A 1 110 ? 8.667 3.142 -22.280 1.00 93.31 110 GLY A CA 1
ATOM 875 C C . GLY A 1 110 ? 9.581 3.637 -21.165 1.00 93.31 110 GLY A C 1
ATOM 876 O O . GLY A 1 110 ? 10.689 3.148 -20.999 1.00 93.31 110 GLY A O 1
ATOM 877 N N . THR A 1 111 ? 9.121 4.627 -20.406 1.00 94.50 111 THR A N 1
ATOM 878 C CA . THR A 1 111 ? 9.776 5.067 -19.167 1.00 94.50 111 THR A CA 1
ATOM 879 C C . THR A 1 111 ? 9.338 4.197 -17.989 1.00 94.50 111 THR A C 1
ATOM 881 O O . THR A 1 111 ? 8.236 3.635 -17.995 1.00 94.50 111 THR A O 1
ATOM 884 N N . ALA A 1 112 ? 10.136 4.144 -16.916 1.00 94.31 112 ALA A N 1
ATOM 885 C CA . ALA A 1 112 ? 9.710 3.531 -15.656 1.00 94.31 112 ALA A CA 1
ATOM 886 C C . ALA A 1 112 ? 8.367 4.093 -15.146 1.00 94.31 112 ALA A C 1
ATOM 888 O O . ALA A 1 112 ? 7.498 3.326 -14.727 1.00 94.31 112 ALA A O 1
ATOM 889 N N . LYS A 1 113 ? 8.152 5.413 -15.244 1.00 94.56 113 LYS A N 1
ATOM 890 C CA . LYS A 1 113 ? 6.886 6.067 -14.870 1.00 94.56 113 LYS A CA 1
ATOM 891 C C . LYS A 1 113 ? 5.714 5.550 -15.707 1.00 94.56 113 LYS A C 1
ATOM 893 O O . LYS A 1 113 ? 4.673 5.190 -15.155 1.00 94.56 113 LYS A O 1
ATOM 898 N N . HIS A 1 114 ? 5.887 5.445 -17.025 1.00 95.25 114 HIS A N 1
ATOM 899 C CA . HIS A 1 114 ? 4.865 4.880 -17.902 1.00 95.25 114 HIS A CA 1
ATOM 900 C C . HIS A 1 114 ? 4.563 3.420 -17.545 1.00 95.25 114 HIS A C 1
ATOM 902 O O . HIS A 1 114 ? 3.407 3.070 -17.330 1.00 95.25 114 HIS A O 1
ATOM 908 N N . LEU A 1 115 ? 5.582 2.571 -17.412 1.00 94.56 115 LEU A N 1
ATOM 909 C CA . LEU A 1 115 ? 5.390 1.153 -17.102 1.00 94.56 115 LEU A CA 1
ATOM 910 C C . LEU A 1 115 ? 4.719 0.942 -15.740 1.00 94.56 115 LEU A C 1
ATOM 912 O O . LEU A 1 115 ? 3.793 0.142 -15.619 1.00 94.56 115 LEU A O 1
ATOM 916 N N . LEU A 1 116 ? 5.143 1.668 -14.708 1.00 95.69 116 LEU A N 1
ATOM 917 C CA . LEU A 1 116 ? 4.675 1.412 -13.349 1.00 95.69 116 LEU A CA 1
ATOM 918 C C . LEU A 1 116 ? 3.316 2.040 -13.040 1.00 95.69 116 LEU A C 1
ATOM 920 O O . LEU A 1 116 ? 2.616 1.500 -12.185 1.00 95.69 116 LEU A O 1
ATOM 924 N N . VAL A 1 117 ? 2.915 3.136 -13.689 1.00 95.75 117 VAL A N 1
ATOM 925 C CA . VAL A 1 117 ? 1.628 3.791 -13.371 1.00 95.75 117 VAL A CA 1
ATOM 926 C C . VAL A 1 117 ? 0.839 4.324 -14.570 1.00 95.75 117 VAL A C 1
ATOM 928 O O . VAL A 1 117 ? -0.327 4.664 -14.407 1.00 95.75 117 VAL A O 1
ATOM 931 N N . GLY A 1 118 ? 1.445 4.441 -15.755 1.00 94.88 118 GLY A N 1
ATOM 932 C CA . GLY A 1 118 ? 0.873 5.189 -16.884 1.00 94.88 118 GLY A CA 1
ATOM 933 C C . GLY A 1 118 ? 0.424 4.355 -18.087 1.00 94.88 118 GLY A C 1
ATOM 934 O O . GLY A 1 118 ? -0.154 4.902 -19.024 1.00 94.88 118 GLY A O 1
ATOM 935 N N . CYS A 1 119 ? 0.694 3.052 -18.116 1.00 95.00 119 CYS A N 1
ATOM 936 C CA . CYS A 1 119 ? 0.407 2.204 -19.265 1.00 95.00 119 CYS A CA 1
ATOM 937 C C . CYS A 1 119 ? -1.045 1.723 -19.241 1.00 95.00 119 CYS A C 1
ATOM 939 O O . CYS A 1 119 ? -1.449 0.953 -18.370 1.00 95.00 119 CYS A O 1
ATOM 941 N N . LYS A 1 120 ? -1.828 2.130 -20.247 1.00 92.75 120 LYS A N 1
ATOM 942 C CA . LYS A 1 120 ? -3.250 1.773 -20.359 1.00 92.75 120 LYS A CA 1
ATOM 943 C C . LYS A 1 120 ? -3.478 0.261 -20.474 1.00 92.75 120 LYS A C 1
ATOM 945 O O . LYS A 1 120 ? -4.378 -0.259 -19.835 1.00 92.75 120 LYS A O 1
ATOM 950 N N . VAL A 1 121 ? -2.610 -0.458 -21.189 1.00 91.00 121 VAL A N 1
ATOM 951 C CA . VAL A 1 121 ? -2.689 -1.928 -21.302 1.00 91.00 121 VAL A CA 1
ATOM 952 C C . VAL A 1 121 ? -2.453 -2.613 -19.947 1.00 91.00 121 VAL A C 1
ATOM 954 O O . VAL A 1 121 ? -3.137 -3.578 -19.608 1.00 91.00 121 VAL A O 1
ATOM 957 N N . LEU A 1 122 ? -1.528 -2.101 -19.127 1.00 90.81 122 LEU A N 1
ATOM 958 C CA . LEU A 1 122 ? -1.296 -2.610 -17.767 1.00 90.81 122 LEU A CA 1
ATOM 959 C C . LEU A 1 122 ? -2.434 -2.264 -16.800 1.00 90.81 122 LEU A C 1
ATOM 961 O O . LEU A 1 122 ? -2.758 -3.060 -15.918 1.00 90.81 122 LEU A O 1
ATOM 965 N N . LEU A 1 123 ? -3.054 -1.097 -16.979 1.00 88.44 123 LEU A N 1
ATOM 966 C CA . LEU A 1 123 ? -4.257 -0.720 -16.246 1.00 88.44 123 LEU A CA 1
ATOM 967 C C . LEU A 1 123 ? -5.413 -1.675 -16.577 1.00 88.44 123 LEU A C 1
ATOM 969 O O . LEU A 1 123 ? -5.990 -2.266 -15.670 1.00 88.44 123 LEU A O 1
ATOM 973 N N . ASP A 1 124 ? -5.704 -1.868 -17.864 1.00 86.19 124 ASP A N 1
ATOM 974 C CA . ASP A 1 124 ? -6.855 -2.652 -18.330 1.00 86.19 124 ASP A CA 1
ATOM 975 C C . ASP A 1 124 ? -6.690 -4.157 -18.062 1.00 86.19 124 ASP A C 1
ATOM 977 O O . ASP A 1 124 ? -7.670 -4.866 -17.845 1.00 86.19 124 ASP A O 1
ATOM 981 N N . SER A 1 125 ? -5.449 -4.648 -17.998 1.00 83.06 125 SER A N 1
ATOM 982 C CA . SER A 1 125 ? -5.140 -6.021 -17.564 1.00 83.06 125 SER A CA 1
ATOM 983 C C . SER A 1 125 ? -5.197 -6.222 -16.040 1.00 83.06 125 SER A C 1
ATOM 985 O O . SER A 1 125 ? -4.998 -7.340 -15.560 1.00 83.06 125 SER A O 1
ATOM 987 N N . GLY A 1 126 ? -5.474 -5.169 -15.261 1.00 85.56 126 GLY A N 1
ATOM 988 C CA . GLY A 1 126 ? -5.637 -5.237 -13.806 1.00 85.56 126 GLY A CA 1
ATOM 989 C C . GLY A 1 126 ? -4.326 -5.328 -13.019 1.00 85.56 126 GLY A C 1
ATOM 990 O O . GLY A 1 126 ? -4.338 -5.600 -11.819 1.00 85.56 126 GLY A O 1
ATOM 991 N N . GLN A 1 127 ? -3.175 -5.096 -13.654 1.00 86.81 127 GLN A N 1
ATOM 992 C CA . GLN A 1 127 ? -1.870 -5.196 -12.992 1.00 86.81 127 GLN A CA 1
ATOM 993 C C . GLN A 1 127 ? -1.683 -4.102 -11.931 1.00 86.81 127 GLN A C 1
ATOM 995 O O . GLN A 1 127 ? -1.122 -4.355 -10.864 1.00 86.81 127 GLN A O 1
ATOM 1000 N N . TYR A 1 128 ? -2.202 -2.898 -12.189 1.00 92.69 128 TYR A N 1
ATOM 1001 C CA . TYR A 1 128 ? -2.210 -1.815 -11.202 1.00 92.69 128 TYR A CA 1
ATOM 1002 C C . TYR A 1 128 ? -3.187 -2.080 -10.054 1.00 92.69 128 TYR A C 1
ATOM 1004 O O . TYR A 1 128 ? -2.840 -1.790 -8.910 1.00 92.69 128 TYR A O 1
ATOM 1012 N N . SER A 1 129 ? -4.339 -2.703 -10.333 1.00 89.94 129 SER A N 1
ATOM 1013 C CA . SER A 1 129 ? -5.296 -3.137 -9.306 1.00 89.94 129 SER A CA 1
ATOM 1014 C C . SER A 1 129 ? -4.659 -4.136 -8.345 1.00 89.94 129 SER A C 1
ATOM 1016 O O . SER A 1 129 ? -4.709 -3.928 -7.145 1.00 89.94 129 SER A O 1
ATOM 1018 N N . ARG A 1 130 ? -3.904 -5.125 -8.844 1.00 87.31 130 ARG A N 1
ATOM 1019 C CA . ARG A 1 130 ? -3.176 -6.076 -7.978 1.00 87.31 130 ARG A CA 1
ATOM 1020 C C . ARG A 1 130 ? -2.218 -5.389 -7.002 1.00 87.31 130 ARG A C 1
ATOM 1022 O O . ARG A 1 130 ? -2.103 -5.808 -5.855 1.00 87.31 130 ARG A O 1
ATOM 1029 N N . ARG A 1 131 ? -1.500 -4.346 -7.439 1.00 94.12 131 ARG A N 1
ATOM 1030 C CA . ARG A 1 131 ? -0.643 -3.556 -6.537 1.00 94.12 131 ARG A CA 1
ATOM 1031 C C . ARG A 1 131 ? -1.482 -2.775 -5.525 1.00 94.12 131 ARG A C 1
ATOM 1033 O O . ARG A 1 131 ? -1.105 -2.733 -4.358 1.00 94.12 131 ARG A O 1
ATOM 1040 N N . HIS A 1 132 ? -2.565 -2.147 -5.978 1.00 94.25 132 HIS A N 1
ATOM 1041 C CA . HIS A 1 132 ? -3.491 -1.403 -5.123 1.00 94.25 132 HIS A CA 1
ATOM 1042 C C . HIS A 1 132 ? -4.088 -2.307 -4.038 1.00 94.25 132 HIS A C 1
ATOM 1044 O O . HIS A 1 132 ? -3.890 -2.011 -2.863 1.00 94.25 132 HIS A O 1
ATOM 1050 N N . ASP A 1 133 ? -4.637 -3.467 -4.400 1.00 90.06 133 ASP A N 1
ATOM 1051 C CA . ASP A 1 133 ? -5.260 -4.426 -3.479 1.00 90.06 133 ASP A CA 1
ATOM 1052 C C . ASP A 1 133 ? -4.293 -4.896 -2.382 1.00 90.06 133 ASP A C 1
ATOM 1054 O O . ASP A 1 133 ? -4.656 -4.983 -1.209 1.00 90.06 133 ASP A O 1
ATOM 1058 N N . ARG A 1 134 ? -3.019 -5.133 -2.731 1.00 91.56 134 ARG A N 1
ATOM 1059 C CA . ARG A 1 134 ? -1.975 -5.506 -1.756 1.00 91.56 134 ARG A CA 1
ATOM 1060 C C . ARG A 1 134 ? -1.734 -4.418 -0.715 1.00 91.56 134 ARG A C 1
ATOM 1062 O O . ARG A 1 134 ? -1.456 -4.718 0.442 1.00 91.56 134 ARG A O 1
ATOM 1069 N N . VAL A 1 135 ? -1.775 -3.154 -1.125 1.00 96.06 135 VAL A N 1
ATOM 1070 C CA . VAL A 1 135 ? -1.620 -2.020 -0.205 1.00 96.06 135 VAL A CA 1
ATOM 1071 C C . VAL A 1 135 ? -2.901 -1.833 0.606 1.00 96.06 135 VAL A C 1
ATOM 1073 O O . VAL A 1 135 ? -2.827 -1.627 1.819 1.00 96.06 135 VAL A O 1
ATOM 1076 N N . LEU A 1 136 ? -4.062 -1.965 -0.039 1.00 94.25 136 LEU A N 1
ATOM 1077 C CA . LEU A 1 136 ? -5.370 -1.843 0.590 1.00 94.25 136 LEU A CA 1
ATOM 1078 C C . LEU A 1 136 ? -5.567 -2.878 1.702 1.00 94.25 136 LEU A C 1
ATOM 1080 O O . LEU A 1 136 ? -6.076 -2.537 2.765 1.00 94.25 136 LEU A O 1
ATOM 1084 N N . GLU A 1 137 ? -5.096 -4.111 1.514 1.00 90.25 137 GLU A N 1
ATOM 1085 C CA . GLU A 1 137 ? -5.154 -5.157 2.538 1.00 90.25 137 GLU A CA 1
ATOM 1086 C C . GLU A 1 137 ? -4.403 -4.766 3.820 1.00 90.25 137 GLU A C 1
ATOM 1088 O O . GLU A 1 137 ? -4.910 -4.958 4.928 1.00 90.25 137 GLU A O 1
ATOM 1093 N N . VAL A 1 138 ? -3.234 -4.135 3.690 1.00 94.62 138 VAL A N 1
ATOM 1094 C CA . VAL A 1 138 ? -2.469 -3.645 4.846 1.00 94.62 138 VAL A CA 1
ATOM 1095 C C . VAL A 1 138 ? -3.206 -2.497 5.548 1.00 94.62 138 VAL A C 1
ATOM 1097 O O . VAL A 1 138 ? -3.202 -2.424 6.779 1.00 94.62 138 VAL A O 1
ATOM 1100 N N . ILE A 1 139 ? -3.857 -1.607 4.791 1.00 96.00 139 ILE A N 1
ATOM 1101 C CA . ILE A 1 139 ? -4.673 -0.518 5.355 1.00 96.00 139 ILE A CA 1
ATOM 1102 C C . ILE A 1 139 ? -5.904 -1.088 6.067 1.00 96.00 139 ILE A C 1
ATOM 1104 O O . ILE A 1 139 ? -6.206 -0.665 7.184 1.00 96.00 139 ILE A O 1
ATOM 1108 N N . ARG A 1 140 ? -6.565 -2.095 5.485 1.00 91.94 140 ARG A N 1
ATOM 1109 C CA . ARG A 1 140 ? -7.674 -2.821 6.114 1.00 91.94 140 ARG A CA 1
ATOM 1110 C C . ARG A 1 140 ? -7.267 -3.372 7.472 1.00 91.94 140 ARG A C 1
ATOM 1112 O O . ARG A 1 140 ? -7.983 -3.171 8.446 1.00 91.94 140 ARG A O 1
ATOM 1119 N N . GLU A 1 141 ? -6.122 -4.044 7.562 1.00 91.81 141 GLU A N 1
ATOM 1120 C CA . GLU A 1 141 ? -5.635 -4.560 8.844 1.00 91.81 141 GLU A CA 1
ATOM 1121 C C . GLU A 1 141 ? -5.438 -3.452 9.886 1.00 91.81 141 GLU A C 1
ATOM 1123 O O . GLU A 1 141 ? -5.758 -3.648 11.060 1.00 91.81 141 GLU A O 1
ATOM 1128 N N . ALA A 1 142 ? -4.940 -2.282 9.472 1.00 94.19 142 ALA A N 1
ATOM 1129 C CA . ALA A 1 142 ? -4.775 -1.135 10.359 1.00 94.19 142 ALA A CA 1
ATOM 1130 C C . ALA A 1 142 ? -6.120 -0.622 10.887 1.00 94.19 142 ALA A C 1
ATOM 1132 O O . ALA A 1 142 ? -6.258 -0.377 12.088 1.00 94.19 142 ALA A O 1
ATOM 1133 N N . VAL A 1 143 ? -7.114 -0.509 10.004 1.00 93.50 143 VAL A N 1
ATOM 1134 C CA . VAL A 1 143 ? -8.482 -0.109 10.352 1.00 93.50 143 VAL A CA 1
ATOM 1135 C C . VAL A 1 143 ? -9.110 -1.119 11.317 1.00 93.50 143 VAL A C 1
ATOM 1137 O O . VAL A 1 143 ? -9.559 -0.729 12.395 1.00 93.50 143 VAL A O 1
ATOM 1140 N N . SER A 1 144 ? -9.069 -2.414 10.990 1.00 91.00 144 SER A N 1
ATOM 1141 C CA . SER A 1 144 ? -9.617 -3.484 11.833 1.00 91.00 144 SER A CA 1
ATOM 1142 C C . SER A 1 144 ? -8.957 -3.530 13.210 1.00 91.00 144 SER A C 1
ATOM 1144 O O . SER A 1 144 ? -9.643 -3.647 14.227 1.00 91.00 144 SER A O 1
ATOM 1146 N N . LEU A 1 145 ? -7.628 -3.380 13.272 1.00 89.94 145 LEU A N 1
ATOM 1147 C CA . LEU A 1 145 ? -6.903 -3.301 14.538 1.00 89.94 145 LEU A CA 1
ATOM 1148 C C . LEU A 1 145 ? -7.372 -2.106 15.374 1.00 89.94 145 LEU A C 1
ATOM 1150 O O . LEU A 1 145 ? -7.565 -2.241 16.583 1.00 89.94 145 LEU A O 1
ATOM 1154 N N . SER A 1 146 ? -7.545 -0.937 14.759 1.00 91.06 146 SER A N 1
ATOM 1155 C CA . SER A 1 146 ? -8.010 0.253 15.469 1.00 91.06 146 SER A CA 1
ATOM 1156 C C . SER A 1 146 ? -9.434 0.108 16.002 1.00 91.06 146 SER A C 1
ATOM 1158 O O . SER A 1 146 ? -9.666 0.462 17.159 1.00 91.06 146 SER A O 1
ATOM 1160 N N . VAL A 1 147 ? -10.361 -0.455 15.219 1.00 89.19 147 VAL A N 1
ATOM 1161 C CA . VAL A 1 147 ? -11.743 -0.713 15.666 1.00 89.19 147 VAL A CA 1
ATOM 1162 C C . VAL A 1 147 ? -11.760 -1.693 16.842 1.00 89.19 147 VAL A C 1
ATOM 1164 O O . VAL A 1 147 ? -12.322 -1.380 17.891 1.00 89.19 147 VAL A O 1
ATOM 1167 N N . ALA A 1 148 ? -11.054 -2.824 16.733 1.00 87.75 148 ALA A N 1
ATOM 1168 C CA . ALA A 1 148 ? -10.980 -3.818 17.806 1.00 87.75 148 ALA A CA 1
ATOM 1169 C C . ALA A 1 148 ? -10.402 -3.234 19.111 1.00 87.75 148 ALA A C 1
ATOM 1171 O O . ALA A 1 148 ? -10.857 -3.543 20.215 1.00 87.75 148 ALA A O 1
ATOM 1172 N N . ARG A 1 149 ? -9.402 -2.347 19.005 1.00 85.88 149 ARG A N 1
ATOM 1173 C CA . ARG A 1 149 ? -8.828 -1.652 20.168 1.00 85.88 149 ARG A CA 1
ATOM 1174 C C . ARG A 1 149 ? -9.790 -0.644 20.780 1.00 85.88 149 ARG A C 1
ATOM 1176 O O . ARG A 1 149 ? -9.839 -0.554 22.004 1.00 85.88 149 ARG A O 1
ATOM 1183 N N . ALA A 1 150 ? -10.526 0.104 19.961 1.00 84.12 150 ALA A N 1
ATOM 1184 C CA . ALA A 1 150 ? -11.524 1.050 20.448 1.00 84.12 150 ALA A CA 1
ATOM 1185 C C . ALA A 1 150 ? -12.618 0.326 21.251 1.00 84.12 150 ALA A C 1
ATOM 1187 O O . ALA A 1 150 ? -12.885 0.709 22.387 1.00 84.12 150 ALA A O 1
ATOM 1188 N N . GLN A 1 151 ? -13.141 -0.788 20.729 1.00 81.25 151 GLN A N 1
ATOM 1189 C CA . GLN A 1 151 ? -14.143 -1.616 21.414 1.00 81.25 151 GLN A CA 1
ATOM 1190 C C . GLN A 1 151 ? -13.623 -2.198 22.740 1.00 81.25 151 GLN A C 1
ATOM 1192 O O . GLN A 1 151 ? -14.309 -2.153 23.766 1.00 81.25 151 GLN A O 1
ATOM 1197 N N . LYS A 1 152 ? -12.378 -2.694 22.761 1.00 79.94 152 LYS A N 1
ATOM 1198 C CA . LYS A 1 152 ? -11.750 -3.192 23.994 1.00 79.94 152 LYS A CA 1
ATOM 1199 C C . LYS A 1 152 ? -11.546 -2.090 25.036 1.00 79.94 152 LYS A C 1
ATOM 1201 O O . LYS A 1 152 ? -11.717 -2.334 26.222 1.00 79.94 152 LYS A O 1
ATOM 1206 N N . GLU A 1 153 ? -11.165 -0.882 24.625 1.00 74.12 153 GLU A N 1
ATOM 1207 C CA . GLU A 1 153 ? -10.962 0.214 25.577 1.00 74.12 153 GLU A CA 1
ATOM 1208 C C . GLU A 1 153 ? -12.282 0.711 26.189 1.00 74.12 153 GLU A C 1
ATOM 1210 O O . GLU A 1 153 ? -12.311 0.956 27.397 1.00 74.12 153 GLU A O 1
ATOM 1215 N N . ILE A 1 154 ? -13.362 0.797 25.399 1.00 71.25 154 ILE A N 1
ATOM 1216 C CA . ILE A 1 154 ? -14.707 1.166 25.881 1.00 71.25 154 ILE A CA 1
ATOM 1217 C C . ILE A 1 154 ? -15.158 0.195 26.983 1.00 71.25 154 ILE A C 1
ATOM 1219 O O . ILE A 1 154 ? -15.450 0.624 28.096 1.00 71.25 154 ILE A O 1
ATOM 1223 N N . THR A 1 155 ? -15.072 -1.113 26.725 1.00 64.69 155 THR A N 1
ATOM 1224 C CA . THR A 1 155 ? -15.445 -2.155 27.703 1.00 64.69 155 THR A CA 1
ATOM 1225 C C . THR A 1 155 ? -14.580 -2.160 28.970 1.00 64.69 155 THR A C 1
ATOM 1227 O O . THR A 1 155 ? -15.061 -2.515 30.045 1.00 64.69 155 THR A O 1
ATOM 1230 N N . THR A 1 156 ? -13.301 -1.767 28.890 1.00 60.78 156 THR A N 1
ATOM 1231 C CA . THR A 1 156 ? -12.426 -1.689 30.078 1.00 60.78 156 THR A CA 1
ATOM 1232 C C . THR A 1 156 ? -12.634 -0.434 30.926 1.00 60.78 156 THR A C 1
ATOM 1234 O O . THR A 1 156 ? -12.530 -0.520 32.148 1.00 60.78 156 THR A O 1
ATOM 1237 N N . ASN A 1 157 ? -12.925 0.720 30.312 1.00 58.66 157 ASN A N 1
ATOM 1238 C CA . ASN A 1 157 ? -13.101 1.983 31.038 1.00 58.66 157 ASN A CA 1
ATOM 1239 C C . ASN A 1 157 ? -14.379 1.994 31.888 1.00 58.66 157 ASN A C 1
ATOM 1241 O O . ASN A 1 157 ? -14.380 2.601 32.953 1.00 58.66 157 ASN A O 1
ATOM 1245 N N . GLU A 1 158 ? -15.427 1.275 31.479 1.00 56.59 158 GLU A N 1
ATOM 1246 C CA . GLU A 1 158 ? -16.638 1.083 32.295 1.00 56.59 158 GLU A CA 1
ATOM 1247 C C . GLU A 1 158 ? -16.366 0.322 33.607 1.00 56.59 158 GLU A C 1
ATOM 1249 O O . GLU A 1 158 ? -17.191 0.346 34.516 1.00 56.59 158 GLU A O 1
ATOM 1254 N N . ARG A 1 159 ? -15.211 -0.353 33.734 1.00 54.06 159 ARG A N 1
ATOM 1255 C CA . ARG A 1 159 ? -14.914 -1.276 34.842 1.00 54.06 159 ARG A CA 1
ATOM 1256 C C . ARG A 1 159 ? -13.786 -0.837 35.778 1.00 54.06 159 ARG A C 1
ATOM 1258 O O . ARG A 1 159 ? -13.497 -1.571 36.720 1.00 54.06 159 ARG A O 1
ATOM 1265 N N . SER A 1 160 ? -13.127 0.306 35.564 1.00 50.56 160 SER A N 1
ATOM 1266 C CA . SER A 1 160 ? -11.956 0.684 36.376 1.00 50.56 160 SER A CA 1
ATOM 1267 C C . SER A 1 160 ? -12.168 1.947 37.216 1.00 50.56 160 SER A C 1
ATOM 1269 O O . SER A 1 160 ? -12.054 3.063 36.711 1.00 50.56 160 SER A O 1
ATOM 1271 N N . VAL A 1 161 ? -12.367 1.770 38.525 1.00 61.44 161 VAL A N 1
ATOM 1272 C CA . VAL A 1 161 ? -12.083 2.806 39.531 1.00 61.44 161 VAL A CA 1
ATOM 1273 C C . VAL A 1 161 ? -10.631 2.620 39.977 1.00 61.44 161 VAL A C 1
ATOM 1275 O O . VAL A 1 161 ? -10.252 1.558 40.468 1.00 61.44 161 VAL A O 1
ATOM 1278 N N . GLY A 1 162 ? -9.789 3.628 39.751 1.00 61.81 162 GLY A N 1
ATOM 1279 C CA . GLY A 1 162 ? -8.381 3.587 40.140 1.00 61.81 162 GLY A CA 1
ATOM 1280 C C . GLY A 1 162 ? -8.208 3.922 41.618 1.00 61.81 162 GLY A C 1
ATOM 1281 O O . GLY A 1 162 ? -8.251 5.093 41.983 1.00 61.81 162 GLY A O 1
ATOM 1282 N N . PHE A 1 163 ? -7.987 2.915 42.463 1.00 63.75 163 PHE A N 1
ATOM 1283 C CA . PHE A 1 163 ? -7.617 3.133 43.862 1.00 63.75 163 PHE A CA 1
ATOM 1284 C C . PHE A 1 163 ? -6.167 3.619 43.951 1.00 63.75 163 PHE A C 1
ATOM 1286 O O . PHE A 1 163 ? -5.250 2.980 43.431 1.00 63.75 163 PHE A O 1
ATOM 1293 N N . VAL A 1 164 ? -5.956 4.749 44.622 1.00 72.44 164 VAL A N 1
ATOM 1294 C CA . VAL A 1 164 ? -4.628 5.301 44.915 1.00 72.44 164 VAL A CA 1
ATOM 1295 C C . VAL A 1 164 ? -4.442 5.286 46.427 1.00 72.44 164 VAL A C 1
ATOM 1297 O O . VAL A 1 164 ? -5.371 5.618 47.160 1.00 72.44 164 VAL A O 1
ATOM 1300 N N . ARG A 1 165 ? -3.262 4.878 46.905 1.00 71.94 165 ARG A N 1
ATOM 1301 C CA . ARG A 1 165 ? -2.958 4.904 48.342 1.00 71.94 165 ARG A CA 1
ATOM 1302 C C . ARG A 1 165 ? -2.950 6.344 48.855 1.00 71.94 165 ARG A C 1
ATOM 1304 O O . ARG A 1 165 ? -2.447 7.241 48.170 1.00 71.94 165 ARG A O 1
ATOM 1311 N N . GLU A 1 166 ? -3.464 6.535 50.065 1.00 68.69 166 GLU A N 1
ATOM 1312 C CA . GLU A 1 166 ? -3.422 7.808 50.785 1.00 68.69 166 GLU A CA 1
ATOM 1313 C C . GLU A 1 166 ? -1.987 8.363 50.823 1.00 68.69 166 GLU A C 1
ATOM 1315 O O . GLU A 1 166 ? -1.023 7.619 51.005 1.00 68.69 166 GLU A O 1
ATOM 1320 N N . GLY A 1 167 ? -1.831 9.661 50.551 1.00 76.06 167 GLY A N 1
ATOM 1321 C CA . GLY A 1 167 ? -0.523 10.323 50.458 1.00 76.06 167 GLY A CA 1
ATOM 1322 C C . GLY A 1 167 ? 0.204 10.188 49.110 1.00 76.06 167 GLY A C 1
ATOM 1323 O O . GLY A 1 167 ? 1.210 10.865 48.899 1.00 76.06 167 GLY A O 1
ATOM 1324 N N . THR A 1 168 ? -0.304 9.397 48.155 1.00 75.56 168 THR A N 1
ATOM 1325 C CA . THR A 1 168 ? 0.307 9.245 46.818 1.00 75.56 168 THR A CA 1
ATOM 1326 C C . THR A 1 168 ? -0.480 9.989 45.740 1.00 75.56 168 THR A C 1
ATOM 1328 O O . THR A 1 168 ? -1.670 9.751 45.543 1.00 75.56 168 THR A O 1
ATOM 1331 N N . ARG A 1 169 ? 0.185 10.865 44.972 1.00 66.62 169 ARG A N 1
ATOM 1332 C CA . ARG A 1 169 ? -0.420 11.471 43.772 1.00 66.62 169 ARG A CA 1
ATOM 1333 C C . ARG A 1 169 ? -0.476 10.447 42.638 1.00 66.62 169 ARG A C 1
ATOM 1335 O O . ARG A 1 169 ? 0.534 9.822 42.325 1.00 66.62 169 ARG A O 1
ATOM 1342 N N . ALA A 1 170 ? -1.631 10.331 41.983 1.00 64.25 170 ALA A N 1
ATOM 1343 C CA . ALA A 1 170 ? -1.765 9.545 40.760 1.00 64.25 170 ALA A CA 1
ATOM 1344 C C . ALA A 1 170 ? -0.771 10.051 39.700 1.00 64.25 170 ALA A C 1
ATOM 1346 O O . ALA A 1 170 ? -0.731 11.244 39.381 1.00 64.25 170 ALA A O 1
ATOM 1347 N N . THR A 1 171 ? 0.042 9.151 39.147 1.00 59.84 171 THR A N 1
ATOM 1348 C CA . THR A 1 171 ? 0.889 9.466 37.997 1.00 59.84 171 THR A CA 1
ATOM 1349 C C . THR A 1 171 ? -0.018 9.833 36.827 1.00 59.84 171 THR A C 1
ATOM 1351 O O . THR A 1 171 ? -0.844 9.031 36.395 1.00 59.84 171 THR A O 1
ATOM 1354 N N . LYS A 1 172 ? 0.103 11.065 36.308 1.00 54.19 172 LYS A N 1
ATOM 1355 C CA . LYS A 1 172 ? -0.609 11.470 35.088 1.00 54.19 172 LYS A CA 1
ATOM 1356 C C . LYS A 1 172 ? -0.184 10.516 33.971 1.00 54.19 172 LYS A C 1
ATOM 1358 O O . LYS A 1 172 ? 0.948 10.588 33.498 1.00 54.19 172 LYS A O 1
ATOM 1363 N N . SER A 1 173 ? -1.066 9.602 33.572 1.00 57.16 173 SER A N 1
ATOM 1364 C CA . SER A 1 173 ? -0.811 8.737 32.424 1.00 57.16 173 SER A CA 1
ATOM 1365 C C . SER A 1 173 ? -0.579 9.613 31.196 1.00 57.16 173 SER A C 1
ATOM 1367 O O . SER A 1 173 ? -1.312 10.587 31.004 1.00 57.16 173 SER A O 1
ATOM 1369 N N . ASN A 1 174 ? 0.402 9.263 30.360 1.00 54.28 174 ASN A N 1
ATOM 1370 C CA . ASN A 1 174 ? 0.598 9.903 29.059 1.00 54.28 174 ASN A CA 1
ATOM 1371 C C . ASN A 1 174 ? -0.751 10.053 28.343 1.00 54.28 174 ASN A C 1
ATOM 1373 O O . ASN A 1 174 ? -1.489 9.073 28.224 1.00 54.28 174 ASN A O 1
ATOM 1377 N N . VAL A 1 175 ? -1.069 11.272 27.890 1.00 55.84 175 VAL A N 1
ATOM 1378 C CA . VAL A 1 175 ? -2.313 11.573 27.167 1.00 55.84 175 VAL A CA 1
ATOM 1379 C C . VAL A 1 175 ? -2.455 10.566 26.027 1.00 55.84 175 VAL A C 1
ATOM 1381 O O . VAL A 1 175 ? -1.617 10.520 25.120 1.00 55.84 175 VAL A O 1
ATOM 1384 N N . LYS A 1 176 ? -3.480 9.706 26.104 1.00 59.94 176 LYS A N 1
ATOM 1385 C CA . LYS A 1 176 ? -3.746 8.709 25.064 1.00 59.94 176 LYS A CA 1
ATOM 1386 C C . LYS A 1 176 ? -3.986 9.444 23.736 1.00 59.94 176 LYS A C 1
ATOM 1388 O O . LYS A 1 176 ? -4.635 10.490 23.738 1.00 59.94 176 LYS A O 1
ATOM 1393 N N . PRO A 1 177 ? -3.486 8.923 22.602 1.00 60.75 177 PRO A N 1
ATOM 1394 C CA . PRO A 1 177 ? -3.748 9.538 21.310 1.00 60.75 177 PRO A CA 1
ATOM 1395 C C . PRO A 1 177 ? -5.258 9.587 21.047 1.00 60.75 177 PRO A C 1
ATOM 1397 O O . PRO A 1 177 ? -5.967 8.601 21.276 1.00 60.75 177 PRO A O 1
ATOM 1400 N N . TYR A 1 178 ? -5.727 10.747 20.581 1.00 71.88 178 TYR A N 1
ATOM 1401 C CA . TYR A 1 178 ? -7.088 10.929 20.084 1.00 71.88 178 TYR A CA 1
ATOM 1402 C C . TYR A 1 178 ? -7.362 9.921 18.960 1.00 71.88 178 TYR A C 1
ATOM 1404 O O . TYR A 1 178 ? -6.499 9.683 18.116 1.00 71.88 178 TYR A O 1
ATOM 1412 N N . SER A 1 179 ? -8.549 9.321 18.973 1.00 81.25 179 SER A N 1
ATOM 1413 C CA . SER A 1 179 ? -8.994 8.361 17.967 1.00 81.25 179 SER A CA 1
ATOM 1414 C C . SER A 1 179 ? -10.445 8.646 17.634 1.00 81.25 179 SER A C 1
ATOM 1416 O O . SER A 1 179 ? -11.285 8.641 18.535 1.00 81.25 179 SER A O 1
ATOM 1418 N N . ILE A 1 180 ? -10.737 8.835 16.350 1.00 82.31 180 ILE A N 1
ATOM 1419 C CA . ILE A 1 180 ? -12.109 9.001 15.854 1.00 82.31 180 ILE A CA 1
ATOM 1420 C C . ILE A 1 180 ? -12.994 7.799 16.217 1.00 82.31 180 ILE A C 1
ATOM 1422 O O . ILE A 1 180 ? -14.169 7.954 16.532 1.00 82.31 180 ILE A O 1
ATOM 1426 N N . LEU A 1 181 ? -12.398 6.604 16.273 1.00 85.62 181 LEU A N 1
ATOM 1427 C CA . LEU A 1 181 ? -13.104 5.352 16.523 1.00 85.62 181 LEU A CA 1
ATOM 1428 C C . LEU A 1 181 ? -13.453 5.136 17.999 1.00 85.62 181 LEU A C 1
ATOM 1430 O O . LEU A 1 181 ? -14.320 4.329 18.301 1.00 85.62 181 LEU A O 1
ATOM 1434 N N . LYS A 1 182 ? -12.830 5.862 18.936 1.00 80.12 182 LYS A N 1
ATOM 1435 C CA . LYS A 1 182 ? -13.138 5.731 20.373 1.00 80.12 182 LYS A CA 1
ATOM 1436 C C . LYS A 1 182 ? -14.459 6.370 20.784 1.00 80.12 182 LYS A C 1
ATOM 1438 O O . LYS A 1 182 ? -14.925 6.108 21.885 1.00 80.12 182 LYS A O 1
ATOM 1443 N N . ALA A 1 183 ? -15.035 7.216 19.937 1.00 78.31 183 ALA A N 1
ATOM 1444 C CA . ALA A 1 183 ? -16.265 7.918 20.265 1.00 78.31 183 ALA A CA 1
ATOM 1445 C C . ALA A 1 183 ? -17.520 7.018 20.168 1.00 78.31 183 ALA A C 1
ATOM 1447 O O . ALA A 1 183 ? -18.561 7.404 20.683 1.00 78.31 183 ALA A O 1
ATOM 1448 N N . ALA A 1 184 ? -17.430 5.838 19.535 1.00 82.06 184 ALA A N 1
ATOM 1449 C CA . ALA A 1 184 ? -18.540 4.889 19.370 1.00 82.06 184 ALA A CA 1
ATOM 1450 C C . ALA A 1 184 ? -18.078 3.432 19.473 1.00 82.06 184 ALA A C 1
ATOM 1452 O O . ALA A 1 184 ? -16.926 3.114 19.183 1.00 82.06 184 ALA A O 1
ATOM 1453 N N . SER A 1 185 ? -19.006 2.539 19.815 1.00 84.00 185 SER A N 1
ATOM 1454 C CA . SER A 1 185 ? -18.804 1.084 19.837 1.00 84.00 185 SER A CA 1
ATOM 1455 C C . SER A 1 185 ? -19.408 0.355 18.626 1.00 84.00 185 SER A C 1
ATOM 1457 O O . SER A 1 185 ? -19.020 -0.783 18.360 1.00 84.00 185 SER A O 1
ATOM 1459 N N . ASP A 1 186 ? -20.300 1.003 17.869 1.00 90.19 186 ASP A N 1
ATOM 1460 C CA . ASP A 1 186 ? -21.135 0.431 16.798 1.00 90.19 186 ASP A CA 1
ATOM 1461 C C . ASP A 1 186 ? -20.538 0.566 15.384 1.00 90.19 186 ASP A C 1
ATOM 1463 O O . ASP A 1 186 ? -21.254 0.497 14.385 1.00 90.19 186 ASP A O 1
ATOM 1467 N N . TRP A 1 187 ? -19.224 0.775 15.279 1.00 91.94 187 TRP A N 1
ATOM 1468 C CA . TRP A 1 187 ? -18.562 0.936 13.987 1.00 91.94 187 TRP A CA 1
ATOM 1469 C C . TRP A 1 187 ? -18.735 -0.295 13.097 1.00 91.94 187 TRP A C 1
ATOM 1471 O O . TRP A 1 187 ? -18.273 -1.388 13.430 1.00 91.94 187 TRP A O 1
ATOM 1481 N N . THR A 1 188 ? -19.322 -0.087 11.921 1.00 91.94 188 THR A N 1
ATOM 1482 C CA . THR A 1 188 ? -19.423 -1.094 10.861 1.00 91.94 188 THR A CA 1
ATOM 1483 C C . THR A 1 188 ? -18.424 -0.772 9.756 1.00 91.94 188 THR A C 1
ATOM 1485 O O . THR A 1 188 ? -18.346 0.373 9.318 1.00 91.94 188 THR A O 1
ATOM 1488 N N . ILE A 1 189 ? -17.658 -1.773 9.310 1.00 91.38 189 ILE A N 1
ATOM 1489 C CA . ILE A 1 189 ? -16.676 -1.649 8.222 1.00 91.38 189 ILE A CA 1
ATOM 1490 C C . ILE A 1 189 ? -17.252 -2.305 6.967 1.00 91.38 189 ILE A C 1
ATOM 1492 O O . ILE A 1 189 ? -17.616 -3.480 6.989 1.00 91.38 189 ILE A O 1
ATOM 1496 N N . MET A 1 190 ? -17.284 -1.565 5.866 1.00 89.44 190 MET A N 1
ATOM 1497 C CA . MET A 1 190 ? -17.676 -2.042 4.547 1.00 89.44 190 MET A CA 1
ATOM 1498 C C . MET A 1 190 ? -16.521 -1.871 3.573 1.00 89.44 190 MET A C 1
ATOM 1500 O O . MET A 1 190 ? -15.888 -0.819 3.503 1.00 89.44 190 MET A O 1
ATOM 1504 N N . MET A 1 191 ? -16.250 -2.924 2.819 1.00 84.44 191 MET A N 1
ATOM 1505 C CA . MET A 1 191 ? -15.251 -2.925 1.763 1.00 84.44 191 MET A CA 1
ATOM 1506 C C . MET A 1 191 ? -15.527 -4.070 0.797 1.00 84.44 191 MET A C 1
ATOM 1508 O O . MET A 1 191 ? -16.253 -5.010 1.135 1.00 84.44 191 MET A O 1
ATOM 1512 N N . GLU A 1 192 ? -14.961 -3.997 -0.404 1.00 73.81 192 GLU A N 1
ATOM 1513 C CA . GLU A 1 192 ? -15.108 -5.078 -1.373 1.00 73.81 192 GLU A CA 1
ATOM 1514 C C . GLU A 1 192 ? -14.365 -6.331 -0.890 1.00 73.81 192 GLU A C 1
ATOM 1516 O O . GLU A 1 192 ? -13.234 -6.272 -0.401 1.00 73.81 192 GLU A O 1
ATOM 1521 N N . THR A 1 193 ? -15.025 -7.481 -1.006 1.00 61.78 193 THR A N 1
ATOM 1522 C CA . THR A 1 193 ? -14.410 -8.792 -0.794 1.00 61.78 193 THR A CA 1
ATOM 1523 C C . THR A 1 193 ? -14.364 -9.546 -2.117 1.00 61.78 193 THR A C 1
ATOM 1525 O O . THR A 1 193 ? -15.095 -9.224 -3.054 1.00 61.78 193 THR A O 1
ATOM 1528 N N . TYR A 1 194 ? -13.537 -10.593 -2.193 1.00 50.66 194 TYR A N 1
ATOM 1529 C CA . TYR A 1 194 ? -13.437 -11.459 -3.376 1.00 50.66 194 TYR A CA 1
ATOM 1530 C C . TYR A 1 194 ? -14.783 -12.045 -3.838 1.00 50.66 194 TYR A C 1
ATOM 1532 O O . TYR A 1 194 ? -14.918 -12.426 -4.998 1.00 50.66 194 TYR A O 1
ATOM 1540 N N . GLU A 1 195 ? -15.762 -12.129 -2.937 1.00 47.66 195 GLU A N 1
ATOM 1541 C CA . GLU A 1 195 ? -17.049 -12.784 -3.171 1.00 47.66 195 GLU A CA 1
ATOM 1542 C C . GLU A 1 195 ? -18.184 -11.790 -3.428 1.00 47.66 195 GLU A C 1
ATOM 1544 O O . GLU A 1 195 ? -19.187 -12.153 -4.043 1.00 47.66 195 GLU A O 1
ATOM 1549 N N . LYS A 1 196 ? -18.060 -10.537 -2.966 1.00 67.06 196 LYS A N 1
ATOM 1550 C CA . LYS A 1 196 ? -19.158 -9.575 -3.042 1.00 67.06 196 LYS A CA 1
ATOM 1551 C C . LYS A 1 196 ? -18.669 -8.132 -3.035 1.00 67.06 196 LYS A C 1
ATOM 1553 O O . LYS A 1 196 ? -17.942 -7.695 -2.145 1.00 67.06 196 LYS A O 1
ATOM 1558 N N . GLN A 1 197 ? -19.174 -7.363 -3.994 1.00 78.94 197 GLN A N 1
ATOM 1559 C CA . GLN A 1 197 ? -19.109 -5.911 -3.927 1.00 78.94 197 GLN A CA 1
ATOM 1560 C C . GLN A 1 197 ? -20.094 -5.402 -2.875 1.00 78.94 197 GLN A C 1
ATOM 1562 O O . GLN A 1 197 ? -21.264 -5.802 -2.861 1.00 78.94 197 GLN A O 1
ATOM 1567 N N . TYR A 1 198 ? -19.634 -4.514 -2.001 1.00 88.31 198 TYR A N 1
ATOM 1568 C CA . TYR A 1 198 ? -20.505 -3.939 -0.987 1.00 88.31 198 TYR A CA 1
ATOM 1569 C C . TYR A 1 198 ? -21.423 -2.866 -1.594 1.00 88.31 198 TYR A C 1
ATOM 1571 O O . TYR A 1 198 ? -21.129 -2.263 -2.629 1.00 88.31 198 TYR A O 1
ATOM 1579 N N . LYS A 1 199 ? -22.563 -2.642 -0.942 1.00 89.62 199 LYS A N 1
ATOM 1580 C CA . LYS A 1 199 ? -23.471 -1.527 -1.218 1.00 89.62 199 LYS A CA 1
ATOM 1581 C C . LYS A 1 199 ? -23.653 -0.752 0.074 1.00 89.62 199 LYS A C 1
ATOM 1583 O O . LYS A 1 199 ? -23.818 -1.384 1.114 1.00 89.62 199 LYS A O 1
ATOM 1588 N N . ILE A 1 200 ? -23.608 0.575 0.003 1.00 91.81 200 ILE A N 1
ATOM 1589 C CA . ILE A 1 200 ? -23.924 1.418 1.157 1.00 91.81 200 ILE A CA 1
ATOM 1590 C C . ILE A 1 200 ? -25.396 1.154 1.531 1.00 91.81 200 ILE A C 1
ATOM 1592 O O . ILE A 1 200 ? -26.236 1.128 0.628 1.00 91.81 200 ILE A O 1
ATOM 1596 N N . PRO A 1 201 ? -25.706 0.883 2.813 1.00 92.12 201 PRO A N 1
ATOM 1597 C CA . PRO A 1 201 ? -27.069 0.676 3.278 1.00 92.12 201 PRO A CA 1
ATOM 1598 C C . PRO A 1 201 ? -27.975 1.859 2.923 1.00 92.12 201 PRO A C 1
ATOM 1600 O O . PRO A 1 201 ? -27.571 3.019 3.036 1.00 92.12 201 PRO A O 1
ATOM 1603 N N . GLU A 1 202 ? -29.202 1.561 2.494 1.00 91.25 202 GLU A N 1
ATOM 1604 C CA . GLU A 1 202 ? -30.162 2.569 2.020 1.00 91.25 202 GLU A CA 1
ATOM 1605 C C . GLU A 1 202 ? -30.555 3.565 3.120 1.00 91.25 202 GLU A C 1
ATOM 1607 O O . GLU A 1 202 ? -30.806 4.732 2.831 1.00 91.25 202 GLU A O 1
ATOM 1612 N N . ASP A 1 203 ? -30.527 3.136 4.385 1.00 90.25 203 ASP A N 1
ATOM 1613 C CA . ASP A 1 203 ? -30.762 3.973 5.566 1.00 90.25 203 ASP A CA 1
ATOM 1614 C C . ASP A 1 203 ? -29.611 4.952 5.868 1.00 90.25 203 ASP A C 1
ATOM 1616 O O . ASP A 1 203 ? -29.779 5.883 6.657 1.00 90.25 203 ASP A O 1
ATOM 1620 N N . ILE A 1 204 ? -28.448 4.765 5.237 1.00 93.06 204 ILE A N 1
ATOM 1621 C CA . ILE A 1 204 ? -27.304 5.680 5.324 1.00 93.06 204 ILE A CA 1
ATOM 1622 C C . ILE A 1 204 ? -27.291 6.612 4.120 1.00 93.06 204 ILE A C 1
ATOM 1624 O O . ILE A 1 204 ? -27.295 7.833 4.284 1.00 93.06 204 ILE A O 1
ATOM 1628 N N . CYS A 1 205 ? -27.226 6.047 2.912 1.00 92.19 205 CYS A N 1
ATOM 1629 C CA . CYS A 1 205 ? -27.209 6.800 1.663 1.00 92.19 205 CYS A CA 1
ATOM 1630 C C . CYS A 1 205 ? -27.437 5.879 0.465 1.00 92.19 205 CYS A C 1
ATOM 1632 O O . CYS A 1 205 ? -26.717 4.896 0.281 1.00 92.19 205 CYS A O 1
ATOM 1634 N N . VAL A 1 206 ? -28.368 6.250 -0.413 1.00 90.25 206 VAL A N 1
ATOM 1635 C CA . VAL A 1 206 ? -28.541 5.581 -1.704 1.00 90.25 206 VAL A CA 1
ATOM 1636 C C . VAL A 1 206 ? -27.492 6.124 -2.670 1.00 90.25 206 VAL A C 1
ATOM 1638 O O . VAL A 1 206 ? -27.660 7.196 -3.236 1.00 90.25 206 VAL A O 1
ATOM 1641 N N . SER A 1 207 ? -26.392 5.395 -2.855 1.00 88.56 207 SER A N 1
ATOM 1642 C CA . SER A 1 207 ? -25.338 5.790 -3.791 1.00 88.56 207 SER A CA 1
ATOM 1643 C C . SER A 1 207 ? -24.693 4.590 -4.475 1.00 88.56 207 SER A C 1
ATOM 1645 O O . SER A 1 207 ? -24.521 3.522 -3.885 1.00 88.56 207 SER A O 1
ATOM 1647 N N . ALA A 1 208 ? -24.302 4.776 -5.737 1.00 87.25 208 ALA A N 1
ATOM 1648 C CA . ALA A 1 208 ? -23.484 3.815 -6.476 1.00 87.25 208 ALA A CA 1
ATOM 1649 C C . ALA A 1 208 ? -21.980 3.977 -6.190 1.00 87.25 208 ALA A C 1
ATOM 1651 O O . ALA A 1 208 ? -21.193 3.100 -6.551 1.00 87.25 208 ALA A O 1
ATOM 1652 N N . SER A 1 209 ? -21.581 5.086 -5.559 1.00 89.81 209 SER A N 1
ATOM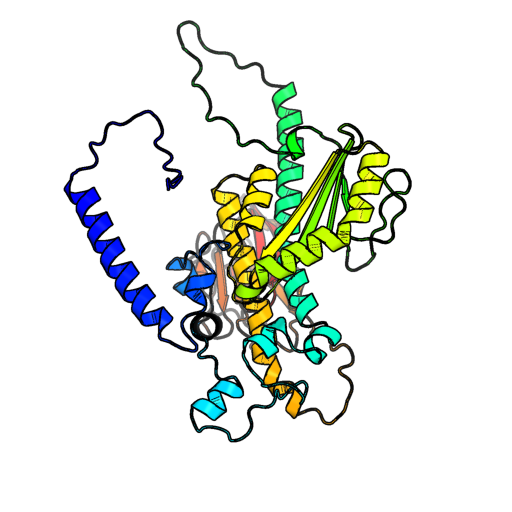 1653 C CA . SER A 1 209 ? -20.191 5.378 -5.213 1.00 89.81 209 SER A CA 1
ATOM 1654 C C . SER A 1 209 ? -19.665 4.414 -4.155 1.00 89.81 209 SER A C 1
ATOM 1656 O O . SER A 1 209 ? -20.345 4.103 -3.179 1.00 89.81 209 SER A O 1
ATOM 1658 N N . ARG A 1 210 ? -18.426 3.956 -4.350 1.00 89.56 210 ARG A N 1
ATOM 1659 C CA . ARG A 1 210 ? -17.766 2.982 -3.475 1.00 89.56 210 ARG A CA 1
ATOM 1660 C C . ARG A 1 210 ? -16.331 3.408 -3.200 1.00 89.56 210 ARG A C 1
ATOM 1662 O O . ARG A 1 210 ? -15.460 3.128 -4.024 1.00 89.56 210 ARG A O 1
ATOM 1669 N N . PRO A 1 211 ? -16.093 4.107 -2.081 1.00 94.19 211 PRO A N 1
ATOM 1670 C CA . PRO A 1 211 ? -14.757 4.230 -1.510 1.00 94.19 211 PRO A CA 1
ATOM 1671 C C . PRO A 1 211 ? -14.119 2.857 -1.279 1.00 94.19 211 PRO A C 1
ATOM 1673 O O . PRO A 1 211 ? -14.828 1.872 -1.061 1.00 94.19 211 PRO A O 1
ATOM 1676 N N . ASP A 1 212 ? -12.792 2.780 -1.273 1.00 94.44 212 ASP A N 1
ATOM 1677 C CA . ASP A 1 212 ? -12.099 1.507 -1.031 1.00 94.44 212 ASP A CA 1
ATOM 1678 C C . ASP A 1 212 ? -12.428 0.913 0.355 1.00 94.44 212 ASP A C 1
ATOM 1680 O O . ASP A 1 212 ? -12.588 -0.301 0.502 1.00 94.44 212 ASP A O 1
ATOM 1684 N N . ILE A 1 213 ? -12.570 1.769 1.377 1.00 95.44 213 ILE A N 1
ATOM 1685 C CA . ILE A 1 213 ? -13.079 1.394 2.704 1.00 95.44 213 ILE A CA 1
ATOM 1686 C C . ILE A 1 213 ? -14.106 2.431 3.158 1.00 95.44 213 ILE A C 1
ATOM 1688 O O . ILE A 1 213 ? -13.845 3.635 3.140 1.00 95.44 213 ILE A O 1
ATOM 1692 N N . PHE A 1 214 ? -15.258 1.959 3.622 1.00 95.69 214 PHE A N 1
ATOM 1693 C CA . PHE A 1 214 ? -16.342 2.776 4.148 1.00 95.69 214 PHE A CA 1
ATOM 1694 C C . PHE A 1 214 ? -16.679 2.322 5.568 1.00 95.69 214 PHE A C 1
ATOM 1696 O O . PHE A 1 214 ? -17.030 1.166 5.786 1.00 95.69 214 PHE A O 1
ATOM 1703 N N . LEU A 1 215 ? -16.564 3.213 6.549 1.00 95.12 215 LEU A N 1
ATOM 1704 C CA . LEU A 1 215 ? -16.961 2.952 7.928 1.00 95.12 215 LEU A CA 1
ATOM 1705 C C . LEU A 1 215 ? -18.095 3.875 8.335 1.00 95.12 215 LEU A C 1
ATOM 1707 O O . LEU A 1 215 ? -18.089 5.050 7.977 1.00 95.12 215 LEU A O 1
ATOM 1711 N N . PHE A 1 216 ? -19.010 3.384 9.161 1.00 95.44 216 PHE A N 1
ATOM 1712 C CA . PHE A 1 216 ? -20.046 4.230 9.742 1.00 95.44 216 PHE A CA 1
ATOM 1713 C C . PHE A 1 216 ? -20.389 3.829 11.176 1.00 95.44 216 PHE A C 1
ATOM 1715 O O . PHE A 1 216 ? -20.236 2.672 11.567 1.00 95.44 216 PHE A O 1
ATOM 1722 N N . SER A 1 217 ? -20.869 4.810 11.936 1.00 94.25 217 SER A N 1
ATOM 1723 C CA . SER A 1 217 ? -21.517 4.658 13.239 1.00 94.25 217 SER A CA 1
ATOM 1724 C C . SER A 1 217 ? -22.877 5.349 13.170 1.00 94.25 217 SER A C 1
ATOM 1726 O O . SER A 1 217 ? -22.973 6.526 12.802 1.00 94.25 217 SER A O 1
ATOM 1728 N N . GLN A 1 218 ? -23.929 4.611 13.516 1.00 93.38 218 GLN A N 1
ATOM 1729 C CA . GLN A 1 218 ? -25.293 5.130 13.588 1.00 93.38 218 GLN A CA 1
ATOM 1730 C C . GLN A 1 218 ? -25.502 5.942 14.868 1.00 93.38 218 GLN A C 1
ATOM 1732 O O . GLN A 1 218 ? -26.219 6.942 14.834 1.00 93.38 218 GLN A O 1
ATOM 1737 N N . ILE A 1 219 ? -24.838 5.555 15.966 1.00 91.31 219 ILE A N 1
ATOM 1738 C CA . ILE A 1 219 ? -24.899 6.255 17.258 1.00 91.31 219 ILE A CA 1
ATOM 1739 C C . ILE A 1 219 ? -24.293 7.654 17.146 1.00 91.31 219 ILE A C 1
ATOM 1741 O O . ILE A 1 219 ? -24.913 8.633 17.554 1.00 91.31 219 ILE A O 1
ATOM 1745 N N . LEU A 1 220 ? -23.094 7.773 16.569 1.00 91.06 220 LEU A N 1
ATOM 1746 C CA . LEU A 1 220 ? -22.440 9.074 16.397 1.00 91.06 220 LEU A CA 1
ATOM 1747 C C . LEU A 1 220 ? -22.946 9.865 15.201 1.00 91.06 220 LEU A C 1
ATOM 1749 O O . LEU A 1 220 ? -22.527 11.011 15.035 1.00 91.06 220 LEU A O 1
ATOM 1753 N N . LYS A 1 221 ? -23.750 9.235 14.335 1.00 94.88 221 LYS A N 1
ATOM 1754 C CA . LYS A 1 221 ? -24.045 9.732 12.990 1.00 94.88 221 LYS A CA 1
ATOM 1755 C C . LYS A 1 221 ? -22.768 10.216 12.313 1.00 94.88 221 LYS A C 1
ATOM 1757 O O . LYS A 1 221 ? -22.616 11.385 11.976 1.00 94.88 221 LYS A O 1
ATOM 1762 N N . ARG A 1 222 ? -21.809 9.304 12.148 1.00 95.56 222 ARG A N 1
ATOM 1763 C CA . ARG A 1 222 ? -20.517 9.608 11.525 1.00 95.56 222 ARG A CA 1
ATOM 1764 C C . ARG A 1 222 ? -20.127 8.562 10.493 1.00 95.56 222 ARG A C 1
ATOM 1766 O O . ARG A 1 222 ? -20.300 7.370 10.732 1.00 95.56 222 ARG A O 1
ATOM 1773 N N . VAL A 1 223 ? -19.563 9.020 9.382 1.00 96.88 223 VAL A N 1
ATOM 1774 C CA . VAL A 1 223 ? -19.014 8.200 8.301 1.00 96.88 223 VAL A CA 1
ATOM 1775 C C . VAL A 1 223 ? -17.541 8.531 8.105 1.00 96.88 223 VAL A C 1
ATOM 1777 O O . VAL A 1 223 ? -17.159 9.697 8.078 1.00 96.88 223 VAL A O 1
ATOM 1780 N N . VAL A 1 224 ? -16.720 7.499 7.927 1.00 96.62 224 VAL A N 1
ATOM 1781 C CA . VAL A 1 224 ? -15.316 7.614 7.530 1.00 96.62 224 VAL A CA 1
ATOM 1782 C C . VAL A 1 224 ? -15.136 6.911 6.191 1.00 96.62 224 VAL A C 1
ATOM 1784 O O . VAL A 1 224 ? -15.377 5.712 6.080 1.00 96.62 224 VAL A O 1
ATOM 1787 N N . MET A 1 225 ? -14.692 7.645 5.176 1.00 97.06 225 MET A N 1
ATOM 1788 C CA . MET A 1 225 ? -14.400 7.108 3.847 1.00 97.06 225 MET A CA 1
ATOM 1789 C C . MET A 1 225 ? -12.898 7.140 3.610 1.00 97.06 225 MET A C 1
ATOM 1791 O O . MET A 1 225 ? -12.259 8.161 3.850 1.00 97.06 225 MET A O 1
ATOM 1795 N N . ILE A 1 226 ? -12.328 6.039 3.133 1.00 97.56 226 ILE A N 1
ATOM 1796 C CA . ILE A 1 226 ? -10.905 5.939 2.808 1.00 97.56 226 ILE A CA 1
ATOM 1797 C C . ILE A 1 226 ? -10.790 5.523 1.345 1.00 97.56 226 ILE A C 1
ATOM 1799 O O . ILE A 1 226 ? -11.317 4.485 0.952 1.00 97.56 226 ILE A O 1
ATOM 1803 N N . GLU A 1 227 ? -10.087 6.329 0.557 1.00 96.81 227 GLU A N 1
ATOM 1804 C CA . GLU A 1 227 ? -9.778 6.052 -0.846 1.00 96.81 227 GLU A CA 1
ATOM 1805 C C . GLU A 1 227 ? -8.262 5.973 -1.006 1.00 96.81 227 GLU A C 1
ATOM 1807 O O . GLU A 1 227 ? -7.553 6.956 -0.784 1.00 96.81 227 GLU A O 1
ATOM 1812 N N . LEU A 1 228 ? -7.762 4.812 -1.413 1.00 97.50 228 LEU A N 1
ATOM 1813 C CA . LEU A 1 228 ? -6.356 4.583 -1.686 1.00 97.50 228 LEU A CA 1
ATOM 1814 C C . LEU A 1 228 ? -6.033 4.901 -3.149 1.00 97.50 228 LEU A C 1
ATOM 1816 O O . LEU A 1 228 ? -6.683 4.439 -4.085 1.00 97.50 228 LEU A O 1
ATOM 1820 N N . THR A 1 229 ? -4.929 5.611 -3.357 1.00 96.56 229 THR A N 1
ATOM 1821 C CA . THR A 1 229 ? -4.275 5.709 -4.665 1.00 96.56 229 THR A CA 1
ATOM 1822 C C . THR A 1 229 ? -2.819 5.273 -4.562 1.00 96.56 229 THR A C 1
ATOM 1824 O O . THR A 1 229 ? -2.138 5.570 -3.580 1.00 96.56 229 THR A O 1
ATOM 1827 N N . VAL A 1 230 ? -2.319 4.582 -5.595 1.00 97.31 230 VAL A N 1
ATOM 1828 C CA . VAL A 1 230 ? -0.905 4.182 -5.691 1.00 97.31 230 VAL A CA 1
ATOM 1829 C C . VAL A 1 230 ? -0.224 4.867 -6.885 1.00 97.31 230 VAL A C 1
ATOM 1831 O O . VAL A 1 230 ? -0.046 4.227 -7.929 1.00 97.31 230 VAL A O 1
ATOM 1834 N N . PRO A 1 231 ? 0.086 6.176 -6.784 1.00 96.00 231 PRO A N 1
ATOM 1835 C CA . PRO A 1 231 ? 0.539 6.974 -7.916 1.00 96.00 231 PRO A CA 1
ATOM 1836 C C . PRO A 1 231 ? 2.062 6.963 -8.065 1.00 96.00 231 PRO A C 1
ATOM 1838 O O . PRO A 1 231 ? 2.795 6.455 -7.220 1.00 96.00 231 PRO A O 1
ATOM 1841 N N . TRP A 1 232 ? 2.563 7.594 -9.125 1.00 94.69 232 TRP A N 1
ATOM 1842 C CA . TRP A 1 232 ? 3.931 8.110 -9.099 1.00 94.69 232 TRP A CA 1
ATOM 1843 C C . TRP A 1 232 ? 3.975 9.292 -8.134 1.00 94.69 232 TRP A C 1
ATOM 1845 O O . TRP A 1 232 ? 3.057 10.103 -8.147 1.00 94.69 232 TRP A O 1
ATOM 1855 N N . GLU A 1 233 ? 4.999 9.414 -7.296 1.00 92.50 233 GLU A N 1
ATOM 1856 C CA . GLU A 1 233 ? 4.949 10.319 -6.139 1.00 92.50 233 GLU A CA 1
ATOM 1857 C C . GLU A 1 233 ? 4.749 11.792 -6.521 1.00 92.50 233 GLU A C 1
ATOM 1859 O O . GLU A 1 233 ? 4.005 12.498 -5.846 1.00 92.50 233 GLU A O 1
ATOM 1864 N N . THR A 1 234 ? 5.302 12.244 -7.650 1.00 91.06 234 THR A N 1
ATOM 1865 C CA . THR A 1 234 ? 5.079 13.618 -8.141 1.00 91.06 234 THR A CA 1
ATOM 1866 C C . THR A 1 234 ? 3.632 13.885 -8.582 1.00 91.06 234 THR A C 1
ATOM 1868 O O . THR A 1 234 ? 3.224 15.036 -8.693 1.00 91.06 234 THR A O 1
ATOM 1871 N N . ASN A 1 235 ? 2.815 12.843 -8.775 1.00 93.44 235 ASN A N 1
ATOM 1872 C CA . ASN A 1 235 ? 1.392 12.967 -9.098 1.00 93.44 235 ASN A CA 1
ATOM 1873 C C . ASN A 1 235 ? 0.483 13.007 -7.855 1.00 93.44 235 ASN A C 1
ATOM 1875 O O . ASN A 1 235 ? -0.708 13.272 -8.011 1.00 93.44 235 ASN A O 1
ATOM 1879 N N . ILE A 1 236 ? 1.006 12.778 -6.641 1.00 93.81 236 ILE A N 1
ATOM 1880 C CA . ILE A 1 236 ? 0.211 12.752 -5.397 1.00 93.81 236 ILE A CA 1
ATOM 1881 C C . ILE A 1 236 ? -0.739 13.959 -5.261 1.00 93.81 236 ILE A C 1
ATOM 1883 O O . ILE A 1 236 ? -1.929 13.718 -5.068 1.00 93.81 236 ILE A O 1
ATOM 1887 N N . PRO A 1 237 ? -0.303 15.233 -5.405 1.00 92.69 237 PRO A N 1
ATOM 1888 C CA . PRO A 1 237 ? -1.211 16.374 -5.229 1.00 92.69 237 PRO A CA 1
ATOM 1889 C C . PRO A 1 237 ? -2.390 16.364 -6.212 1.00 92.69 237 PRO A C 1
ATOM 1891 O O . PRO A 1 237 ? -3.534 16.658 -5.850 1.00 92.69 237 PRO A O 1
ATOM 1894 N N . LYS A 1 238 ? -2.107 16.008 -7.469 1.00 93.44 238 LYS A N 1
ATOM 1895 C CA . LYS A 1 238 ? -3.108 15.945 -8.534 1.00 93.44 238 LYS A CA 1
ATOM 1896 C C . LYS A 1 238 ? -4.118 14.836 -8.256 1.00 93.44 238 LYS A C 1
ATOM 1898 O O . LYS A 1 238 ? -5.322 15.084 -8.289 1.00 93.44 238 LYS A O 1
ATOM 1903 N N . ASP A 1 239 ? -3.632 13.634 -7.967 1.00 93.69 239 ASP A N 1
ATOM 1904 C CA . ASP A 1 239 ? -4.489 12.469 -7.766 1.00 93.69 239 ASP A CA 1
ATOM 1905 C C . ASP A 1 239 ? -5.328 12.611 -6.490 1.00 93.69 239 ASP A C 1
ATOM 1907 O O . ASP A 1 239 ? -6.519 12.304 -6.514 1.00 93.69 239 ASP A O 1
ATOM 1911 N N . HIS A 1 240 ? -4.761 13.187 -5.424 1.00 94.75 240 HIS A N 1
ATOM 1912 C CA . HIS A 1 240 ? -5.491 13.535 -4.204 1.00 94.75 240 HIS A CA 1
ATOM 1913 C C . HIS A 1 240 ? -6.712 14.414 -4.509 1.00 94.75 240 HIS A C 1
ATOM 1915 O O . HIS A 1 240 ? -7.836 14.085 -4.133 1.00 94.75 240 HIS A O 1
ATOM 1921 N N . THR A 1 241 ? -6.507 15.496 -5.267 1.00 95.31 241 THR A N 1
ATOM 1922 C CA . THR A 1 241 ? -7.577 16.430 -5.653 1.00 95.31 241 THR A CA 1
ATOM 1923 C C . THR A 1 241 ? -8.667 15.732 -6.471 1.00 95.31 241 THR A C 1
ATOM 1925 O O . THR A 1 241 ? -9.856 15.907 -6.205 1.00 95.31 241 THR A O 1
ATOM 1928 N N . ILE A 1 242 ? -8.280 14.887 -7.434 1.00 95.19 242 ILE A N 1
ATOM 1929 C CA . ILE A 1 242 ? -9.224 14.109 -8.252 1.00 95.19 242 ILE A CA 1
ATOM 1930 C C . ILE A 1 242 ? -10.075 13.187 -7.373 1.00 95.19 242 ILE A C 1
ATOM 1932 O O . ILE A 1 242 ? -11.290 13.111 -7.551 1.00 95.19 242 ILE A O 1
ATOM 1936 N N . LYS A 1 243 ? -9.455 12.485 -6.420 1.00 93.19 243 LYS A N 1
ATOM 1937 C CA . LYS A 1 243 ? -10.152 11.539 -5.542 1.00 93.19 243 LYS A CA 1
ATOM 1938 C C . LYS A 1 243 ? -11.065 12.222 -4.533 1.00 93.19 243 LYS A C 1
ATOM 1940 O O . LYS A 1 243 ? -12.158 11.719 -4.298 1.00 93.19 243 LYS A O 1
ATOM 1945 N N . VAL A 1 244 ? -10.666 13.366 -3.984 1.00 94.69 244 VAL A N 1
ATOM 1946 C CA . VAL A 1 244 ? -11.545 14.172 -3.123 1.00 94.69 244 VAL A CA 1
ATOM 1947 C C . VAL A 1 244 ? -12.778 14.627 -3.907 1.00 94.69 244 VAL A C 1
ATOM 1949 O O . VAL A 1 244 ? -13.904 14.385 -3.475 1.00 94.69 244 VAL A O 1
ATOM 1952 N N . ASN A 1 245 ? -12.581 15.180 -5.107 1.00 95.38 245 ASN A N 1
ATOM 1953 C CA . ASN A 1 245 ? -13.683 15.655 -5.947 1.00 95.38 245 ASN A CA 1
ATOM 1954 C C . ASN A 1 245 ? -14.608 14.522 -6.416 1.00 95.38 245 ASN A C 1
ATOM 1956 O O . ASN A 1 245 ? -15.816 14.724 -6.506 1.00 95.38 245 ASN A O 1
ATOM 1960 N N . LYS A 1 246 ? -14.074 13.313 -6.656 1.00 93.75 246 LYS A N 1
ATOM 1961 C CA . LYS A 1 246 ? -14.865 12.118 -7.015 1.00 93.75 246 LYS A CA 1
ATOM 1962 C C . LYS A 1 246 ? -15.987 11.837 -6.008 1.00 93.75 246 LYS A C 1
ATOM 1964 O O . LYS A 1 246 ? -17.050 11.375 -6.410 1.00 93.75 246 LYS A O 1
ATOM 1969 N N . TYR A 1 247 ? -15.756 12.096 -4.721 1.00 95.00 247 TYR A N 1
ATOM 1970 C CA . TYR A 1 247 ? -16.718 11.801 -3.655 1.00 95.00 247 TYR A CA 1
ATOM 1971 C C . TYR A 1 247 ? -17.493 13.022 -3.159 1.00 95.00 247 TYR A C 1
ATOM 1973 O O . TYR A 1 247 ? -18.258 12.890 -2.208 1.00 95.00 247 TYR A O 1
ATOM 1981 N N . TYR A 1 248 ? -17.348 14.180 -3.808 1.00 94.56 248 TYR A N 1
ATOM 1982 C CA . TYR A 1 248 ? -18.003 15.420 -3.395 1.00 94.56 248 TYR A CA 1
ATOM 1983 C C . TYR A 1 248 ? -19.526 15.259 -3.240 1.00 94.56 248 TYR A C 1
ATOM 1985 O O . TYR A 1 248 ? -20.073 15.531 -2.171 1.00 94.56 248 TYR A O 1
ATOM 1993 N N . GLU A 1 249 ? -20.207 14.706 -4.246 1.00 95.31 249 GLU A N 1
ATOM 1994 C CA . GLU A 1 249 ? -21.661 14.492 -4.176 1.00 95.31 249 GLU A CA 1
ATOM 1995 C C . GLU A 1 249 ? -22.063 13.531 -3.050 1.00 95.31 249 GLU A C 1
ATOM 1997 O O . GLU A 1 249 ? -22.955 13.841 -2.262 1.00 95.31 249 GLU A O 1
ATOM 2002 N N . LEU A 1 250 ? -21.337 12.418 -2.886 1.00 95.50 250 LEU A N 1
ATOM 2003 C CA . LEU A 1 250 ? -21.590 11.468 -1.797 1.00 95.50 250 LEU A CA 1
ATOM 2004 C C . LEU A 1 250 ? -21.405 12.127 -0.418 1.00 95.50 250 LEU A C 1
ATOM 2006 O O . LEU A 1 250 ? -22.206 11.902 0.486 1.00 95.50 250 LEU A O 1
ATOM 2010 N N . THR A 1 251 ? -20.378 12.967 -0.241 1.00 96.44 251 THR A N 1
ATOM 2011 C CA . THR A 1 251 ? -20.169 13.693 1.026 1.00 96.44 251 THR A CA 1
ATOM 2012 C C . THR A 1 251 ? -21.313 14.662 1.331 1.00 96.44 251 THR A C 1
ATOM 2014 O O . THR A 1 251 ? -21.734 14.767 2.486 1.00 96.44 251 THR A O 1
ATOM 2017 N N . ASN A 1 252 ? -21.861 15.326 0.309 1.00 96.19 252 ASN A N 1
ATOM 2018 C CA . ASN A 1 252 ? -22.999 16.231 0.453 1.00 96.19 252 ASN A CA 1
ATOM 2019 C C . ASN A 1 252 ? -24.275 15.472 0.833 1.00 96.19 252 ASN A C 1
ATOM 2021 O O . ASN A 1 252 ? -24.981 15.888 1.750 1.00 96.19 252 ASN A O 1
ATOM 2025 N N . GLU A 1 253 ? -24.566 14.355 0.164 1.00 96.62 253 GLU A N 1
ATOM 2026 C CA . GLU A 1 253 ? -25.728 13.510 0.465 1.00 96.62 253 GLU A CA 1
ATOM 2027 C C . GLU A 1 253 ? -25.676 12.950 1.889 1.00 96.62 253 GLU A C 1
ATOM 2029 O O . GLU A 1 253 ? -26.637 13.089 2.644 1.00 96.62 253 GLU A O 1
ATOM 2034 N N . LEU A 1 254 ? -24.528 12.413 2.306 1.00 97.31 254 LEU A N 1
ATOM 2035 C CA . LEU A 1 254 ? -24.326 11.924 3.672 1.00 97.31 254 LEU A CA 1
ATOM 2036 C C . LEU A 1 254 ? -24.528 13.028 4.719 1.00 97.31 254 LEU A C 1
ATOM 2038 O O . LEU A 1 254 ? -25.151 12.803 5.758 1.00 97.31 254 LEU A O 1
ATOM 2042 N N . THR A 1 255 ? -24.056 14.240 4.422 1.00 96.81 255 THR A N 1
ATOM 2043 C CA . THR A 1 255 ? -24.225 15.404 5.298 1.00 96.81 255 THR A CA 1
ATOM 2044 C C . THR A 1 255 ? -25.693 15.840 5.378 1.00 96.81 255 THR A C 1
ATOM 2046 O O . THR A 1 255 ? -26.187 16.131 6.469 1.00 96.81 255 THR A O 1
ATOM 2049 N N . ARG A 1 256 ? -26.437 15.821 4.259 1.00 96.62 256 ARG A N 1
ATOM 2050 C CA . ARG A 1 256 ? -27.901 16.034 4.248 1.00 96.62 256 ARG A CA 1
ATOM 2051 C C . ARG A 1 256 ? -28.626 14.975 5.081 1.00 96.62 256 ARG A C 1
ATOM 2053 O O . ARG A 1 256 ? -29.563 15.309 5.804 1.00 96.62 256 ARG A O 1
ATOM 2060 N N . ASN A 1 257 ? -28.121 13.742 5.077 1.00 96.12 257 ASN A N 1
ATOM 2061 C CA . ASN A 1 257 ? -28.591 12.643 5.926 1.00 96.12 257 ASN A CA 1
ATOM 2062 C C . ASN A 1 257 ? -28.091 12.736 7.383 1.00 96.12 257 ASN A C 1
ATOM 2064 O O . ASN A 1 257 ? -28.222 11.785 8.154 1.00 96.12 257 ASN A O 1
ATOM 2068 N N . ARG A 1 258 ? -27.572 13.905 7.789 1.00 96.75 258 ARG A N 1
ATOM 2069 C CA . ARG A 1 258 ? -27.125 14.253 9.147 1.00 96.75 258 ARG A CA 1
ATOM 2070 C C . ARG A 1 258 ? -25.919 13.459 9.645 1.00 96.75 258 ARG A C 1
ATOM 2072 O O . ARG A 1 258 ? -25.702 13.400 10.854 1.00 96.75 258 ARG A O 1
ATOM 2079 N N . PHE A 1 259 ? -25.127 12.876 8.747 1.00 96.88 259 PHE A N 1
ATOM 2080 C CA . PHE A 1 259 ? -23.847 12.283 9.114 1.00 96.88 259 PHE A CA 1
ATOM 2081 C C . PHE A 1 259 ? -22.728 13.331 9.093 1.00 96.88 259 PHE A C 1
ATOM 2083 O O . PHE A 1 259 ? -22.628 14.140 8.175 1.00 96.88 259 PHE A O 1
ATOM 2090 N N . VAL A 1 260 ? -21.834 13.281 10.080 1.00 95.94 260 VAL A N 1
ATOM 2091 C CA . VAL A 1 260 ? -20.509 13.908 9.995 1.00 95.94 260 VAL A CA 1
ATOM 2092 C C . VAL A 1 260 ? -19.634 13.036 9.102 1.00 95.94 260 VAL A C 1
ATOM 2094 O O . VAL A 1 260 ? -19.539 11.832 9.336 1.00 95.94 260 VAL A O 1
ATOM 2097 N N . VAL A 1 261 ? -18.996 13.619 8.089 1.00 96.75 261 VAL A N 1
ATOM 2098 C CA . VAL A 1 261 ? -18.250 12.860 7.078 1.00 96.75 261 VAL A CA 1
ATOM 2099 C C . VAL A 1 261 ? -16.765 13.195 7.128 1.00 96.75 261 VAL A C 1
ATOM 2101 O O . VAL A 1 261 ? -16.373 14.343 6.938 1.00 96.75 261 VAL A O 1
ATOM 2104 N N . ASP A 1 262 ? -15.936 12.175 7.332 1.00 96.19 262 ASP A N 1
ATOM 2105 C CA . ASP A 1 262 ? -14.479 12.260 7.292 1.00 96.19 262 ASP A CA 1
ATOM 2106 C C . ASP A 1 262 ? -13.963 11.498 6.054 1.00 96.19 262 ASP A C 1
ATOM 2108 O O . ASP A 1 262 ? -13.933 10.266 6.035 1.00 96.19 262 ASP A O 1
ATOM 2112 N N . LEU A 1 263 ? -13.573 12.221 4.996 1.00 96.62 263 LEU A N 1
ATOM 2113 C CA . LEU A 1 263 ? -12.986 11.642 3.779 1.00 96.62 263 LEU A CA 1
ATOM 2114 C C . LEU A 1 263 ? -11.454 11.696 3.831 1.00 96.62 263 LEU A C 1
ATOM 2116 O O . LEU A 1 263 ? -10.855 12.768 3.890 1.00 96.62 263 LEU A O 1
ATOM 2120 N N . TYR A 1 264 ? -10.822 10.532 3.730 1.00 97.25 264 TYR A N 1
ATOM 2121 C CA . TYR A 1 264 ? -9.377 10.362 3.658 1.00 97.25 264 TYR A CA 1
ATOM 2122 C C . TYR A 1 264 ? -8.973 9.801 2.291 1.00 97.25 264 TYR A C 1
ATOM 2124 O O . TYR A 1 264 ? -8.927 8.586 2.093 1.00 97.25 264 TYR A O 1
ATOM 2132 N N . ALA A 1 265 ? -8.625 10.686 1.357 1.00 97.00 265 ALA A N 1
ATOM 2133 C CA . ALA A 1 265 ? -7.816 10.299 0.204 1.00 97.00 265 ALA A CA 1
ATOM 2134 C C . ALA A 1 265 ? -6.371 10.070 0.681 1.00 97.00 265 ALA A C 1
ATOM 2136 O O . ALA A 1 265 ? -5.750 10.970 1.255 1.00 97.00 265 ALA A O 1
ATOM 2137 N N . VAL A 1 266 ? -5.880 8.838 0.538 1.00 97.38 266 VAL A N 1
ATOM 2138 C CA . VAL A 1 266 ? -4.555 8.416 1.003 1.00 97.38 266 VAL A CA 1
ATOM 2139 C C . VAL A 1 266 ? -3.717 7.869 -0.137 1.00 97.38 266 VAL A C 1
ATOM 2141 O O . VAL A 1 266 ? -4.200 7.147 -1.009 1.00 97.38 266 VAL A O 1
ATOM 2144 N N . GLU A 1 267 ? -2.426 8.183 -0.108 1.00 96.88 267 GLU A N 1
ATOM 2145 C CA . GLU A 1 267 ? -1.512 7.837 -1.187 1.00 96.88 267 GLU A CA 1
ATOM 2146 C C . GLU A 1 267 ? -0.320 7.022 -0.684 1.00 96.88 267 GLU A C 1
ATOM 2148 O O . GLU A 1 267 ? 0.281 7.288 0.363 1.00 96.88 267 GLU A O 1
ATOM 2153 N N . VAL A 1 268 ? 0.054 6.026 -1.481 1.00 96.75 268 VAL A N 1
ATOM 2154 C CA . VAL A 1 268 ? 1.321 5.307 -1.342 1.00 96.75 268 VAL A CA 1
ATOM 2155 C C . VAL A 1 268 ? 1.985 5.299 -2.702 1.00 96.75 268 VAL A C 1
ATOM 2157 O O . VAL A 1 268 ? 1.449 4.762 -3.656 1.00 96.75 268 VAL A O 1
ATOM 2160 N N . GLY A 1 269 ? 3.154 5.898 -2.814 1.00 95.38 269 GLY A N 1
ATOM 2161 C CA . GLY A 1 269 ? 3.900 5.954 -4.052 1.00 95.38 269 GLY A CA 1
ATOM 2162 C C . GLY A 1 269 ? 4.244 4.572 -4.611 1.00 95.38 269 GLY A C 1
ATOM 2163 O O . GLY A 1 269 ? 4.587 3.641 -3.876 1.00 95.38 269 GLY A O 1
ATOM 2164 N N . ALA A 1 270 ? 4.183 4.430 -5.933 1.00 95.44 270 ALA A N 1
ATOM 2165 C CA . ALA A 1 270 ? 4.493 3.194 -6.639 1.00 95.44 270 ALA A CA 1
ATOM 2166 C C . ALA A 1 270 ? 5.948 2.743 -6.427 1.00 95.44 270 ALA A C 1
ATOM 2168 O O . ALA A 1 270 ? 6.235 1.555 -6.579 1.00 95.44 270 ALA A O 1
ATOM 2169 N N . ARG A 1 271 ? 6.864 3.638 -6.032 1.00 92.62 271 ARG A N 1
ATOM 2170 C CA . ARG A 1 271 ? 8.244 3.284 -5.659 1.00 92.62 271 ARG A CA 1
ATOM 2171 C C . ARG A 1 271 ? 8.381 2.915 -4.176 1.00 92.62 271 ARG A C 1
ATOM 2173 O O . ARG A 1 271 ? 9.490 2.726 -3.689 1.00 92.62 271 ARG A O 1
ATOM 2180 N N . GLY A 1 272 ? 7.267 2.772 -3.457 1.00 91.56 272 GLY A N 1
ATOM 2181 C CA . GLY A 1 272 ? 7.234 2.390 -2.046 1.00 91.56 272 GLY A CA 1
ATOM 2182 C C . GLY A 1 272 ? 7.386 3.563 -1.080 1.00 91.56 272 GLY A C 1
ATOM 2183 O O . GLY A 1 272 ? 7.660 3.346 0.098 1.00 91.56 272 GLY A O 1
ATOM 2184 N N . ILE A 1 273 ? 7.226 4.804 -1.531 1.00 91.62 273 ILE A N 1
ATOM 2185 C CA . ILE A 1 273 ? 7.304 5.983 -0.664 1.00 91.62 273 ILE A CA 1
ATOM 2186 C C . ILE A 1 273 ? 5.916 6.250 -0.080 1.00 91.62 273 ILE A C 1
ATOM 2188 O O . ILE A 1 273 ? 4.940 6.340 -0.816 1.00 91.62 273 ILE A O 1
ATOM 2192 N N . THR A 1 274 ? 5.788 6.375 1.239 1.00 93.62 274 THR A N 1
ATOM 2193 C CA . THR A 1 274 ? 4.473 6.616 1.859 1.00 93.62 274 THR A CA 1
ATOM 2194 C C . THR A 1 274 ? 4.165 8.108 1.951 1.00 93.62 274 THR A C 1
ATOM 2196 O O . THR A 1 274 ? 5.056 8.906 2.236 1.00 93.62 274 THR A O 1
ATOM 2199 N N . ALA A 1 275 ? 2.909 8.503 1.725 1.00 94.75 275 ALA A N 1
ATOM 2200 C CA . ALA A 1 275 ? 2.493 9.897 1.857 1.00 94.75 275 ALA A CA 1
ATOM 2201 C C . ALA A 1 275 ? 2.140 10.270 3.309 1.00 94.75 275 ALA A C 1
ATOM 2203 O O . ALA A 1 275 ? 1.768 9.430 4.137 1.00 94.75 275 ALA A O 1
ATOM 2204 N N . LYS A 1 276 ? 2.204 11.570 3.621 1.00 94.44 276 LYS A N 1
ATOM 2205 C CA . LYS A 1 276 ? 1.760 12.130 4.908 1.00 94.44 276 LYS A CA 1
ATOM 2206 C C . LYS A 1 276 ? 0.260 11.913 5.142 1.00 94.44 276 LYS A C 1
ATOM 2208 O O . LYS A 1 276 ? -0.144 11.789 6.297 1.00 94.44 276 LYS A O 1
ATOM 2213 N N . SER A 1 277 ? -0.547 11.818 4.083 1.00 95.94 277 SER A N 1
ATOM 2214 C CA . SER A 1 277 ? -1.981 11.498 4.149 1.00 95.94 277 SER A CA 1
ATOM 2215 C C . SER A 1 277 ? -2.238 10.156 4.846 1.00 95.94 277 SER A C 1
ATOM 2217 O O . SER A 1 277 ? -3.013 10.105 5.801 1.00 95.94 277 SER A O 1
ATOM 2219 N N . LEU A 1 278 ? -1.506 9.098 4.475 1.00 97.06 278 LEU A N 1
ATOM 2220 C CA . LEU A 1 278 ? -1.597 7.789 5.130 1.00 97.06 278 LEU A CA 1
ATOM 2221 C C . LEU A 1 278 ? -1.154 7.852 6.598 1.00 97.06 278 LEU A C 1
ATOM 2223 O O . LEU A 1 278 ? -1.817 7.302 7.476 1.00 97.06 278 LEU A O 1
ATOM 2227 N N . TYR A 1 279 ? -0.057 8.551 6.899 1.00 95.56 279 TYR A N 1
ATOM 2228 C CA . TYR A 1 279 ? 0.370 8.754 8.287 1.00 95.56 279 TYR A CA 1
ATOM 2229 C C . TYR A 1 279 ? -0.701 9.461 9.124 1.00 95.56 279 TYR A C 1
ATOM 2231 O O . TYR A 1 279 ? -0.967 9.060 10.261 1.00 95.56 279 TYR A O 1
ATOM 2239 N N . ASN A 1 280 ? -1.321 10.501 8.563 1.00 95.25 280 ASN A N 1
ATOM 2240 C CA . ASN A 1 280 ? -2.389 11.240 9.217 1.00 95.25 280 ASN A CA 1
ATOM 2241 C C . ASN A 1 280 ? -3.595 10.335 9.465 1.00 95.25 280 ASN A C 1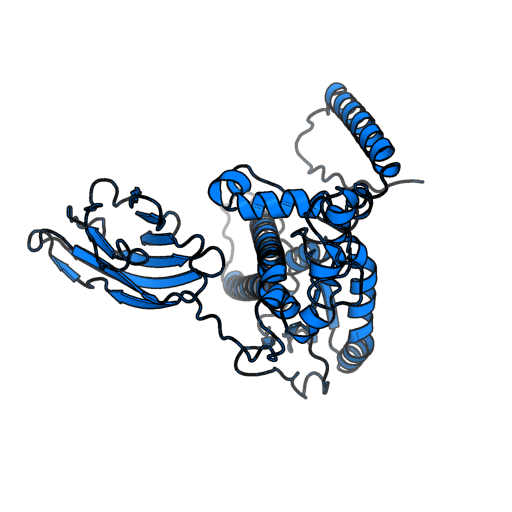
ATOM 2243 O O . ASN A 1 280 ? -4.049 10.286 10.605 1.00 95.25 280 ASN A O 1
ATOM 2247 N N . LEU A 1 281 ? -4.043 9.555 8.474 1.00 96.88 281 LEU A N 1
ATOM 2248 C CA . LEU A 1 281 ? -5.098 8.553 8.655 1.00 96.88 281 LEU A CA 1
ATOM 2249 C C . LEU A 1 281 ? -4.779 7.617 9.831 1.00 96.88 281 LEU A C 1
ATOM 2251 O O . LEU A 1 281 ? -5.560 7.524 10.773 1.00 96.88 281 LEU A O 1
ATOM 2255 N N . LEU A 1 282 ? -3.607 6.975 9.836 1.00 96.38 282 LEU A N 1
ATOM 2256 C CA . LEU A 1 282 ? -3.220 6.033 10.898 1.00 96.38 282 LEU A CA 1
ATOM 2257 C C . LEU A 1 282 ? -3.177 6.703 12.284 1.00 96.38 282 LEU A C 1
ATOM 2259 O O . LEU A 1 282 ? -3.537 6.091 13.293 1.00 96.38 282 LEU A O 1
ATOM 2263 N N . LYS A 1 283 ? -2.770 7.976 12.338 1.00 94.56 283 LYS A N 1
ATOM 2264 C CA . LYS A 1 283 ? -2.815 8.793 13.554 1.00 94.56 283 LYS A CA 1
ATOM 2265 C C . LYS A 1 283 ? -4.257 9.082 13.992 1.00 94.56 283 LYS A C 1
ATOM 2267 O O . LYS A 1 283 ? -4.539 8.936 15.177 1.00 94.56 283 LYS A O 1
ATOM 2272 N N . TYR A 1 284 ? -5.156 9.453 13.078 1.00 92.50 284 TYR A N 1
ATOM 2273 C CA . TYR A 1 284 ? -6.581 9.697 13.365 1.00 92.50 284 TYR A CA 1
ATOM 2274 C C . TYR A 1 284 ? -7.324 8.427 13.792 1.00 92.50 284 TYR A C 1
ATOM 2276 O O . TYR A 1 284 ? -8.210 8.484 14.645 1.00 92.50 284 TYR A O 1
ATOM 2284 N N . LEU A 1 285 ? -6.897 7.265 13.293 1.00 92.44 285 LEU A N 1
ATOM 2285 C CA . LEU A 1 285 ? -7.350 5.954 13.757 1.00 92.44 285 LEU A CA 1
ATOM 2286 C C . LEU A 1 285 ? -6.844 5.609 15.174 1.00 92.44 285 LEU A C 1
ATOM 2288 O O . LEU A 1 285 ? -7.220 4.575 15.727 1.00 92.44 285 LEU A O 1
ATOM 2292 N N . GLY A 1 286 ? -6.022 6.456 15.802 1.00 91.19 286 GLY A N 1
ATOM 2293 C CA . GLY A 1 286 ? -5.563 6.292 17.184 1.00 91.19 286 GLY A CA 1
ATOM 2294 C C . GLY A 1 286 ? -4.411 5.310 17.372 1.00 91.19 286 GLY A C 1
ATOM 2295 O O . GLY A 1 286 ? -4.169 4.856 18.494 1.00 91.19 286 GLY A O 1
ATOM 2296 N N . LEU A 1 287 ? -3.706 4.943 16.300 1.00 91.44 287 LEU A N 1
ATOM 2297 C CA . LEU A 1 287 ? -2.595 4.001 16.385 1.00 91.44 287 LEU A CA 1
ATOM 2298 C C . LEU A 1 287 ? -1.382 4.632 17.080 1.00 91.44 287 LEU A C 1
A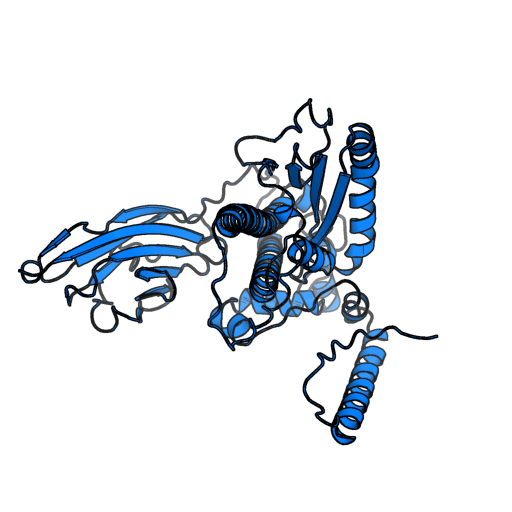TOM 2300 O O . LEU A 1 287 ? -1.072 5.813 16.921 1.00 91.44 287 LEU A O 1
ATOM 2304 N N . SER A 1 288 ? -0.655 3.825 17.859 1.00 90.94 288 SER A N 1
ATOM 2305 C CA . SER A 1 288 ? 0.596 4.286 18.471 1.00 90.94 288 SER A CA 1
ATOM 2306 C C . SER A 1 288 ? 1.682 4.475 17.410 1.00 90.94 288 SER A C 1
ATOM 2308 O O . SER A 1 288 ? 1.655 3.830 16.363 1.00 90.94 288 SER A O 1
ATOM 2310 N N . ARG A 1 289 ? 2.697 5.296 17.701 1.00 90.75 289 ARG A N 1
ATOM 2311 C CA . ARG A 1 289 ? 3.826 5.549 16.786 1.00 90.75 289 ARG A CA 1
ATOM 2312 C C . ARG A 1 289 ? 4.475 4.259 16.266 1.00 90.75 289 ARG A C 1
ATOM 2314 O O . ARG A 1 289 ? 4.837 4.197 15.098 1.00 90.75 289 ARG A O 1
ATOM 2321 N N . THR A 1 290 ? 4.578 3.231 17.107 1.00 90.94 290 THR A N 1
ATOM 2322 C CA . THR A 1 290 ? 5.109 1.915 16.724 1.00 90.94 290 THR A CA 1
ATOM 2323 C C . THR A 1 290 ? 4.238 1.228 15.675 1.00 90.94 290 THR A C 1
ATOM 2325 O O . THR A 1 290 ? 4.767 0.754 14.675 1.00 90.94 290 THR A O 1
ATOM 2328 N N . HIS A 1 291 ? 2.913 1.218 15.866 1.00 92.56 291 HIS A N 1
ATOM 2329 C CA . HIS A 1 291 ? 1.981 0.650 14.885 1.00 92.56 291 HIS A CA 1
ATOM 2330 C C . HIS A 1 291 ? 1.989 1.457 13.592 1.00 92.56 291 HIS A C 1
ATOM 2332 O O . HIS A 1 291 ? 2.070 0.868 12.523 1.00 92.56 291 HIS A O 1
ATOM 2338 N N . ILE A 1 292 ? 1.970 2.791 13.685 1.00 94.25 292 ILE A N 1
ATOM 2339 C CA . ILE A 1 292 ? 2.030 3.666 12.511 1.00 94.25 292 ILE A CA 1
ATOM 2340 C C . ILE A 1 292 ? 3.274 3.338 11.680 1.00 94.25 292 ILE A C 1
ATOM 2342 O O . ILE A 1 292 ? 3.156 3.041 10.498 1.00 94.25 292 ILE A O 1
ATOM 2346 N N . ASN A 1 293 ? 4.456 3.315 12.301 1.00 91.81 293 ASN A N 1
ATOM 2347 C CA . ASN A 1 293 ? 5.699 3.003 11.597 1.00 91.81 293 ASN A CA 1
ATOM 2348 C C . ASN A 1 293 ? 5.675 1.599 10.972 1.00 91.81 293 ASN A C 1
ATOM 2350 O O . ASN A 1 293 ? 6.147 1.431 9.852 1.00 91.81 293 ASN A O 1
ATOM 2354 N N . ALA A 1 294 ? 5.113 0.606 11.668 1.00 91.19 294 ALA A N 1
ATOM 2355 C CA . ALA A 1 294 ? 4.984 -0.749 11.139 1.00 91.19 294 ALA A CA 1
ATOM 2356 C C . ALA A 1 294 ? 4.053 -0.809 9.914 1.00 91.19 294 ALA A C 1
ATOM 2358 O O . ALA A 1 294 ? 4.397 -1.440 8.918 1.00 91.19 294 ALA A O 1
ATOM 2359 N N . PHE A 1 295 ? 2.902 -0.129 9.947 1.00 94.62 295 PHE A N 1
ATOM 2360 C CA . PHE A 1 295 ? 1.982 -0.083 8.807 1.00 94.62 295 PHE A CA 1
ATOM 2361 C C . PHE A 1 295 ? 2.539 0.720 7.630 1.00 94.62 295 PHE A C 1
ATOM 2363 O O . PHE A 1 295 ? 2.367 0.297 6.489 1.00 94.62 295 PHE A O 1
ATOM 2370 N N . LEU A 1 296 ? 3.258 1.820 7.873 1.00 94.38 296 LEU A N 1
ATOM 2371 C CA . LEU A 1 296 ? 3.962 2.546 6.810 1.00 94.38 296 LEU A CA 1
ATOM 2372 C C . LEU A 1 296 ? 5.032 1.672 6.137 1.00 94.38 296 LEU A C 1
ATOM 2374 O O . LEU A 1 296 ? 5.124 1.638 4.915 1.00 94.38 296 LEU A O 1
ATOM 2378 N N . GLU A 1 297 ? 5.805 0.910 6.914 1.00 90.38 297 GLU A N 1
ATOM 2379 C CA . GLU A 1 297 ? 6.819 -0.011 6.378 1.00 90.38 297 GLU A CA 1
ATOM 2380 C C . GLU A 1 297 ? 6.179 -1.150 5.563 1.00 90.38 297 GLU A C 1
ATOM 2382 O O . GLU A 1 297 ? 6.649 -1.491 4.475 1.00 90.38 297 GLU A O 1
ATOM 2387 N N . ARG A 1 298 ? 5.056 -1.700 6.038 1.00 91.50 298 ARG A N 1
ATOM 2388 C CA . ARG A 1 298 ? 4.317 -2.757 5.333 1.00 91.50 298 ARG A CA 1
ATOM 2389 C C . ARG A 1 298 ? 3.640 -2.263 4.053 1.00 91.50 298 ARG A C 1
ATOM 2391 O O . ARG A 1 298 ? 3.751 -2.936 3.033 1.00 91.50 298 ARG A O 1
ATOM 2398 N N . THR A 1 299 ? 2.979 -1.104 4.080 1.00 94.88 299 THR A N 1
ATOM 2399 C CA . THR A 1 299 ? 2.347 -0.495 2.888 1.00 94.88 299 THR A CA 1
ATOM 2400 C C . THR A 1 299 ? 3.388 -0.096 1.845 1.00 94.88 299 THR A C 1
ATOM 2402 O O . THR A 1 299 ? 3.212 -0.403 0.668 1.00 94.88 299 THR A O 1
ATOM 2405 N N . SER A 1 300 ? 4.511 0.486 2.279 1.00 93.31 300 SER A N 1
ATOM 2406 C CA . SER A 1 300 ? 5.687 0.748 1.440 1.00 93.31 300 SER A CA 1
ATOM 2407 C C . SER A 1 300 ? 6.157 -0.517 0.719 1.00 93.31 300 SER A C 1
ATOM 2409 O O . SER A 1 300 ? 6.228 -0.549 -0.513 1.00 93.31 300 SER A O 1
ATOM 2411 N N . LYS A 1 301 ? 6.414 -1.594 1.476 1.00 89.94 301 LYS A N 1
ATOM 2412 C CA . LYS A 1 301 ? 6.858 -2.873 0.915 1.00 89.94 301 LYS A CA 1
ATOM 2413 C C . LYS A 1 301 ? 5.810 -3.473 -0.025 1.00 89.94 301 LYS A C 1
ATOM 2415 O O . LYS A 1 301 ? 6.181 -3.977 -1.080 1.00 89.94 301 LYS A O 1
ATOM 2420 N N . ALA A 1 302 ? 4.523 -3.407 0.316 1.00 92.50 302 ALA A N 1
ATOM 2421 C CA . ALA A 1 302 ? 3.441 -3.917 -0.527 1.00 92.50 302 ALA A CA 1
ATOM 2422 C C . ALA A 1 302 ? 3.382 -3.201 -1.888 1.00 92.50 302 ALA A C 1
ATOM 2424 O O . ALA A 1 302 ? 3.336 -3.871 -2.923 1.00 92.50 302 ALA A O 1
ATOM 2425 N N . ALA A 1 303 ? 3.466 -1.865 -1.892 1.00 95.75 303 ALA A N 1
ATOM 2426 C CA . ALA A 1 303 ? 3.493 -1.061 -3.112 1.00 95.75 303 ALA A CA 1
ATOM 2427 C C . ALA A 1 303 ? 4.735 -1.365 -3.959 1.00 95.75 303 ALA A C 1
ATOM 2429 O O . ALA A 1 303 ? 4.619 -1.622 -5.159 1.00 95.75 303 ALA A O 1
ATOM 2430 N N . LEU A 1 304 ? 5.912 -1.403 -3.325 1.00 92.88 304 LEU A N 1
ATOM 2431 C CA . LEU A 1 304 ? 7.179 -1.675 -3.998 1.00 92.88 304 LEU A CA 1
ATOM 2432 C C . LEU A 1 304 ? 7.211 -3.075 -4.618 1.00 92.88 304 LEU A C 1
ATOM 2434 O O . LEU A 1 304 ? 7.610 -3.223 -5.771 1.00 92.88 304 LEU A O 1
ATOM 2438 N N . VAL A 1 305 ? 6.763 -4.096 -3.880 1.00 90.38 305 VAL A N 1
ATOM 2439 C CA . VAL A 1 305 ? 6.659 -5.467 -4.392 1.00 90.38 305 VAL A CA 1
ATOM 2440 C C . VAL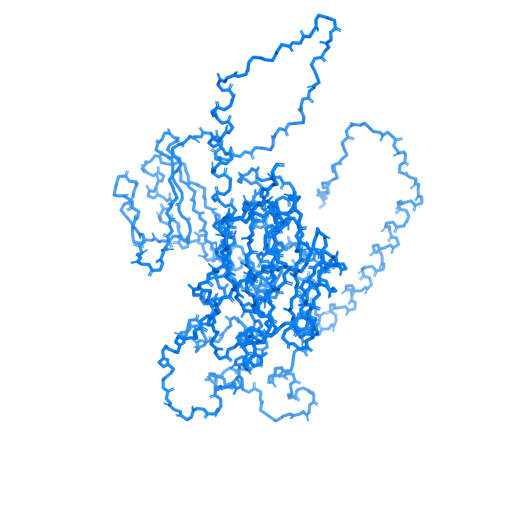 A 1 305 ? 5.692 -5.514 -5.571 1.00 90.38 305 VAL A C 1
ATOM 2442 O O . VAL A 1 305 ? 6.062 -6.043 -6.611 1.00 90.38 305 VAL A O 1
ATOM 2445 N N . GLY A 1 306 ? 4.502 -4.912 -5.473 1.00 91.25 306 GLY A N 1
ATOM 2446 C CA . GLY A 1 306 ? 3.558 -4.870 -6.597 1.00 91.25 306 GLY A CA 1
ATOM 2447 C C . GLY A 1 306 ? 4.144 -4.189 -7.843 1.00 91.25 306 GLY A C 1
ATOM 2448 O O . GLY A 1 306 ? 4.002 -4.693 -8.954 1.00 91.25 306 GLY A O 1
ATOM 2449 N N . SER A 1 307 ? 4.886 -3.093 -7.673 1.00 95.56 307 SER A N 1
ATOM 2450 C CA . SER A 1 307 ? 5.600 -2.438 -8.778 1.00 95.56 307 SER A CA 1
ATOM 2451 C C . SER A 1 307 ? 6.729 -3.292 -9.347 1.00 95.56 307 SER A C 1
ATOM 2453 O O . SER A 1 307 ? 6.898 -3.351 -10.563 1.00 95.56 307 SER A O 1
ATOM 2455 N N . PHE A 1 308 ? 7.471 -4.001 -8.498 1.00 93.69 308 PHE A N 1
ATOM 2456 C CA . PHE A 1 308 ? 8.519 -4.912 -8.942 1.00 93.69 308 PHE A CA 1
ATOM 2457 C C . PHE A 1 308 ? 7.949 -6.082 -9.755 1.00 93.69 308 PHE A C 1
ATOM 2459 O O . PHE A 1 308 ? 8.549 -6.505 -10.737 1.00 93.69 308 PHE A O 1
ATOM 2466 N N . GLN A 1 309 ? 6.755 -6.567 -9.411 1.00 88.00 309 GLN A N 1
ATOM 2467 C CA . GLN A 1 309 ? 6.058 -7.601 -10.182 1.00 88.00 309 GLN A CA 1
ATOM 2468 C C . GLN A 1 309 ? 5.674 -7.116 -11.580 1.00 88.00 309 GLN A C 1
ATOM 2470 O O . GLN A 1 309 ? 5.908 -7.821 -12.561 1.00 88.00 309 GLN A O 1
ATOM 2475 N N . ILE A 1 310 ? 5.128 -5.900 -11.674 1.00 90.69 310 ILE A N 1
ATOM 2476 C CA . ILE A 1 310 ? 4.838 -5.250 -12.959 1.00 90.69 310 ILE A CA 1
ATOM 2477 C C . ILE A 1 310 ? 6.128 -5.117 -13.770 1.00 90.69 310 ILE A C 1
ATOM 2479 O O . ILE A 1 310 ? 6.159 -5.470 -14.947 1.00 90.69 310 ILE A O 1
ATOM 2483 N N . TRP A 1 311 ? 7.205 -4.670 -13.121 1.00 92.19 311 TRP A N 1
ATOM 2484 C CA . TRP A 1 311 ? 8.513 -4.517 -13.740 1.00 92.19 311 TRP A CA 1
ATOM 2485 C C . TRP A 1 311 ? 9.038 -5.836 -14.310 1.00 92.19 311 TRP A C 1
ATOM 2487 O O . TRP A 1 311 ? 9.380 -5.895 -15.486 1.00 92.19 311 TRP A O 1
ATOM 2497 N N . LEU A 1 312 ? 9.068 -6.914 -13.526 1.00 86.81 312 LEU A N 1
ATOM 2498 C CA . LEU A 1 312 ? 9.529 -8.228 -13.990 1.00 86.81 312 LEU A CA 1
ATOM 2499 C C . LEU A 1 312 ? 8.646 -8.819 -15.101 1.00 86.81 312 LEU A C 1
ATOM 2501 O O . LEU A 1 312 ? 9.136 -9.571 -15.938 1.00 86.81 312 LEU A O 1
ATOM 2505 N N . GLY A 1 313 ? 7.355 -8.482 -15.123 1.00 80.69 313 GLY A N 1
ATOM 2506 C CA . GLY A 1 313 ? 6.412 -8.941 -16.143 1.00 80.69 313 GLY A CA 1
ATOM 2507 C C . GLY A 1 313 ? 6.524 -8.231 -17.495 1.00 80.69 313 GLY A C 1
ATOM 2508 O O . GLY A 1 313 ? 5.900 -8.689 -18.448 1.00 80.69 313 GLY A O 1
ATOM 2509 N N . ARG A 1 314 ? 7.305 -7.145 -17.605 1.00 78.94 314 ARG A N 1
ATOM 2510 C CA . ARG A 1 314 ? 7.343 -6.286 -18.806 1.00 78.94 314 ARG A CA 1
ATOM 2511 C C . ARG A 1 314 ? 7.865 -6.981 -20.070 1.00 78.94 314 ARG A C 1
ATOM 2513 O O . ARG A 1 314 ? 7.454 -6.623 -21.165 1.00 78.94 314 ARG A O 1
ATOM 2520 N N . GLU A 1 315 ? 8.745 -7.969 -19.919 1.00 62.03 315 GLU A N 1
ATOM 2521 C CA . GLU A 1 315 ? 9.385 -8.685 -21.038 1.00 62.03 315 GLU A CA 1
ATOM 2522 C C . GLU A 1 315 ? 8.577 -9.911 -21.494 1.00 62.03 315 GLU A C 1
ATOM 2524 O O . GLU A 1 315 ? 8.536 -10.205 -22.681 1.00 62.03 315 GLU A O 1
ATOM 2529 N N . ARG A 1 316 ? 7.829 -10.570 -20.594 1.00 54.47 316 ARG A N 1
ATOM 2530 C CA . ARG A 1 316 ? 7.046 -11.786 -20.918 1.00 54.47 316 ARG A CA 1
ATOM 2531 C C . ARG A 1 316 ? 5.883 -11.550 -21.888 1.00 54.47 316 ARG A C 1
ATOM 2533 O O . ARG A 1 316 ? 5.277 -12.506 -22.352 1.00 54.47 316 ARG A O 1
ATOM 2540 N N . SER A 1 317 ? 5.553 -10.290 -22.169 1.00 46.69 317 SER A N 1
ATOM 2541 C CA . SER A 1 317 ? 4.542 -9.917 -23.165 1.00 46.69 317 SER A CA 1
ATOM 2542 C C . SER A 1 317 ? 5.033 -10.007 -24.618 1.00 46.69 317 SER A C 1
ATOM 2544 O O . SER A 1 317 ? 4.208 -9.937 -25.520 1.00 46.69 317 SER A O 1
ATOM 2546 N N . LEU A 1 318 ? 6.340 -10.198 -24.847 1.00 41.91 318 LEU A N 1
ATOM 2547 C CA . LEU A 1 318 ? 6.927 -10.328 -26.187 1.00 41.91 318 LEU A CA 1
ATOM 2548 C C . LEU A 1 318 ? 6.864 -11.764 -26.744 1.00 41.91 318 LEU A C 1
ATOM 2550 O O . LEU A 1 318 ? 6.823 -11.935 -27.957 1.00 41.91 318 LEU A O 1
ATOM 2554 N N . ASP A 1 319 ? 6.784 -12.784 -25.882 1.00 38.69 319 ASP A N 1
ATOM 2555 C CA . ASP A 1 319 ? 6.835 -14.199 -26.299 1.00 38.69 319 ASP A CA 1
ATOM 2556 C C . ASP A 1 319 ? 5.458 -14.805 -26.624 1.00 38.69 319 ASP A C 1
ATOM 2558 O O . ASP A 1 319 ? 5.357 -15.950 -27.057 1.00 38.69 319 ASP A O 1
ATOM 2562 N N . SER A 1 320 ? 4.371 -14.062 -26.400 1.00 37.03 320 SER A N 1
ATOM 2563 C CA . SER A 1 320 ? 3.002 -14.534 -26.636 1.00 37.03 320 SER A CA 1
ATOM 2564 C C . SER A 1 320 ? 2.406 -13.770 -27.810 1.00 37.03 320 SER A C 1
ATOM 2566 O O . SER A 1 320 ? 1.815 -12.706 -27.631 1.00 37.03 320 SER A O 1
ATOM 2568 N N . GLY A 1 321 ? 2.577 -14.295 -29.022 1.00 34.47 321 GLY A N 1
ATOM 2569 C CA . GLY A 1 321 ? 1.886 -13.773 -30.194 1.00 34.47 321 GLY A CA 1
ATOM 2570 C C . GLY A 1 321 ? 0.382 -13.684 -29.930 1.00 34.47 321 GLY A C 1
ATOM 2571 O O . GLY A 1 321 ? -0.277 -14.701 -29.768 1.00 34.47 321 GLY A O 1
ATOM 2572 N N . GLY A 1 322 ? -0.148 -12.462 -29.863 1.00 33.81 322 GLY A N 1
ATOM 2573 C CA . GLY A 1 322 ? -1.548 -12.129 -30.139 1.00 33.81 322 GLY A CA 1
ATOM 2574 C C . GLY A 1 322 ? -2.665 -12.776 -29.307 1.00 33.81 322 GLY A C 1
ATOM 2575 O O . GLY A 1 322 ? -3.823 -12.452 -29.561 1.00 33.81 322 GLY A O 1
ATOM 2576 N N . GLU A 1 323 ? -2.400 -13.632 -28.322 1.00 28.84 323 GLU A N 1
ATOM 2577 C CA . GLU A 1 323 ? -3.463 -14.167 -27.473 1.00 28.84 323 GLU A CA 1
ATOM 2578 C C . GLU A 1 323 ? -3.758 -13.219 -26.311 1.00 28.84 323 GLU A C 1
ATOM 2580 O O . GLU A 1 323 ? -2.917 -12.924 -25.458 1.00 28.84 323 GLU A O 1
ATOM 2585 N N . ARG A 1 324 ? -5.005 -12.725 -26.296 1.00 34.72 324 ARG A N 1
ATOM 2586 C CA . ARG A 1 324 ? -5.615 -12.036 -25.155 1.00 34.72 324 ARG A CA 1
ATOM 2587 C C . ARG A 1 324 ? -5.217 -12.778 -23.887 1.00 34.72 324 ARG A C 1
ATOM 2589 O O . ARG A 1 324 ? -5.524 -13.958 -23.764 1.00 34.72 324 ARG A O 1
ATOM 2596 N N . ILE A 1 325 ? -4.599 -12.064 -22.947 1.00 37.75 325 ILE A N 1
ATOM 2597 C CA . ILE A 1 325 ? -4.285 -12.552 -21.603 1.00 37.75 325 ILE A CA 1
ATOM 2598 C C . ILE A 1 325 ? -5.608 -12.936 -20.922 1.00 37.75 325 ILE A C 1
ATOM 2600 O O . ILE A 1 325 ? -6.218 -12.159 -20.187 1.00 37.75 325 ILE A O 1
ATOM 2604 N N . THR A 1 326 ? -6.094 -14.144 -21.189 1.00 30.44 326 THR A N 1
ATOM 2605 C CA . THR A 1 326 ? -7.096 -14.809 -20.374 1.00 30.44 326 THR A CA 1
ATOM 2606 C C . THR A 1 326 ? -6.475 -14.966 -19.005 1.00 30.44 326 THR A C 1
ATOM 2608 O O . THR A 1 326 ? -5.344 -15.435 -18.907 1.00 30.44 326 THR A O 1
ATOM 2611 N N . ARG A 1 327 ? -7.202 -14.530 -17.970 1.00 35.72 327 ARG A N 1
ATOM 2612 C CA . ARG A 1 327 ? -6.892 -14.687 -16.542 1.00 35.72 327 ARG A CA 1
ATOM 2613 C C . ARG A 1 327 ? -6.072 -15.955 -16.263 1.00 35.72 327 ARG A C 1
ATOM 2615 O O . ARG A 1 327 ? -6.631 -16.992 -15.915 1.00 35.72 327 ARG A O 1
ATOM 2622 N N . VAL A 1 328 ? -4.746 -15.861 -16.327 1.00 34.41 328 VAL A N 1
ATOM 2623 C CA . VAL A 1 328 ? -3.888 -16.878 -15.737 1.00 34.41 328 VAL A CA 1
ATOM 2624 C C . VAL A 1 328 ? -4.017 -16.640 -14.243 1.00 34.41 328 VAL A C 1
ATOM 2626 O O . VAL A 1 328 ? -3.444 -15.696 -13.691 1.00 34.41 328 VAL A O 1
ATOM 2629 N N . ARG A 1 329 ? -4.857 -17.450 -13.591 1.00 39.06 329 ARG A N 1
ATOM 2630 C CA . ARG A 1 329 ? -4.749 -17.678 -12.152 1.00 39.06 329 ARG A CA 1
ATOM 2631 C C . ARG A 1 329 ? -3.336 -18.206 -11.934 1.00 39.06 329 ARG A C 1
ATOM 2633 O O . ARG A 1 329 ? -3.057 -19.374 -12.180 1.00 39.06 329 ARG A O 1
ATOM 2640 N N . LEU A 1 330 ? -2.426 -17.319 -11.541 1.00 42.50 330 LEU A N 1
ATOM 2641 C CA . LEU A 1 330 ? -1.177 -17.734 -10.927 1.00 42.50 330 LEU A CA 1
ATOM 2642 C C . LEU A 1 330 ? -1.603 -18.486 -9.666 1.00 42.50 330 LEU A C 1
ATOM 2644 O O . LEU A 1 330 ? -2.195 -17.885 -8.772 1.00 42.50 330 LEU A O 1
ATOM 2648 N N . ASN A 1 331 ? -1.421 -19.806 -9.638 1.00 49.41 331 ASN A N 1
ATOM 2649 C CA . ASN A 1 331 ? -1.666 -20.562 -8.418 1.00 49.41 331 ASN A CA 1
ATOM 2650 C C . ASN A 1 331 ? -0.707 -20.024 -7.354 1.00 49.41 331 ASN A C 1
ATOM 2652 O O . ASN A 1 331 ? 0.511 -20.095 -7.505 1.00 49.41 331 ASN A O 1
ATOM 2656 N N . ALA A 1 332 ? -1.274 -19.413 -6.325 1.00 63.97 332 ALA A N 1
ATOM 2657 C CA . ALA A 1 332 ? -0.521 -18.865 -5.220 1.00 63.97 332 ALA A CA 1
ATOM 2658 C C . ALA A 1 332 ? 0.163 -19.975 -4.407 1.00 63.97 332 ALA A C 1
ATOM 2660 O O . ALA A 1 332 ? -0.257 -21.138 -4.475 1.00 63.97 332 ALA A O 1
ATOM 2661 N N . VAL A 1 333 ? 1.192 -19.645 -3.619 1.00 83.75 333 VAL A N 1
ATOM 2662 C CA . VAL A 1 333 ? 1.679 -20.602 -2.608 1.00 83.75 333 VAL A CA 1
ATOM 2663 C C . VAL A 1 333 ? 0.572 -20.824 -1.577 1.00 83.75 333 VAL A C 1
ATOM 2665 O O . VAL A 1 333 ? 0.038 -19.869 -1.018 1.00 83.75 333 VAL A O 1
ATOM 2668 N N . LYS A 1 334 ? 0.166 -22.079 -1.370 1.00 90.06 334 LYS A N 1
ATOM 2669 C CA . LYS A 1 334 ? -0.967 -22.422 -0.502 1.00 90.06 334 LYS A CA 1
ATOM 2670 C C . LYS A 1 334 ? -0.683 -23.694 0.272 1.00 90.06 334 LYS A C 1
ATOM 2672 O O . LYS A 1 334 ? -0.430 -24.746 -0.315 1.00 90.06 334 LYS A O 1
ATOM 2677 N N . ILE A 1 335 ? -0.791 -23.619 1.590 1.00 93.81 335 ILE A N 1
ATOM 2678 C CA . ILE A 1 335 ? -0.701 -24.769 2.477 1.00 93.81 335 ILE A CA 1
ATOM 2679 C C . ILE A 1 335 ? -1.963 -25.606 2.291 1.00 93.81 335 ILE A C 1
ATOM 2681 O O . ILE A 1 335 ? -3.086 -25.149 2.514 1.00 93.81 335 ILE A O 1
ATOM 2685 N N . VAL A 1 336 ? -1.772 -26.856 1.882 1.00 93.38 336 VAL A N 1
ATOM 2686 C CA . VAL A 1 336 ? -2.837 -27.847 1.714 1.00 93.38 336 VAL A CA 1
ATOM 2687 C C . VAL A 1 336 ? -3.145 -28.478 3.065 1.00 93.38 336 VAL A C 1
ATOM 2689 O O . VAL A 1 336 ? -4.303 -28.501 3.496 1.00 93.38 336 VAL A O 1
ATOM 2692 N N . LYS A 1 337 ? -2.102 -28.932 3.769 1.00 94.75 337 LYS A N 1
ATOM 2693 C CA . LYS A 1 337 ? -2.221 -29.670 5.025 1.00 94.75 337 LYS A CA 1
ATOM 2694 C C . LYS A 1 337 ? -1.041 -29.373 5.946 1.00 94.75 337 LYS A C 1
ATOM 2696 O O . LYS A 1 337 ? 0.103 -29.363 5.517 1.00 94.75 337 LYS A O 1
ATOM 2701 N N . VAL A 1 338 ? -1.333 -29.190 7.231 1.00 96.81 338 VAL A N 1
ATOM 2702 C CA . VAL A 1 338 ? -0.323 -29.205 8.297 1.00 96.81 338 VAL A CA 1
ATOM 2703 C C . VAL A 1 338 ? -0.602 -30.402 9.187 1.00 96.81 338 VAL A C 1
ATOM 2705 O O . VAL A 1 338 ? -1.718 -30.530 9.698 1.00 96.81 338 VAL A O 1
ATOM 2708 N N . SER A 1 339 ? 0.399 -31.263 9.339 1.00 96.12 339 SER A N 1
ATOM 2709 C CA . SER A 1 339 ? 0.361 -32.472 10.157 1.00 96.12 339 SER A CA 1
ATOM 2710 C C . SER A 1 339 ? 1.289 -32.277 11.351 1.00 96.12 339 SER A C 1
ATOM 2712 O O . SER A 1 339 ? 2.504 -32.189 11.190 1.00 96.12 339 SER A O 1
ATOM 2714 N N . VAL A 1 340 ? 0.703 -32.190 12.539 1.00 95.88 340 VAL A N 1
ATOM 2715 C CA . VAL A 1 340 ? 1.402 -32.108 13.825 1.00 95.88 340 VAL A CA 1
ATOM 2716 C C . VAL A 1 340 ? 0.675 -33.075 14.760 1.00 95.88 340 VAL A C 1
ATOM 2718 O O . VAL A 1 340 ? -0.550 -32.961 14.854 1.00 95.88 340 VAL A O 1
ATOM 2721 N N . PRO A 1 341 ? 1.362 -34.043 15.391 1.00 92.56 341 PRO A N 1
ATOM 2722 C CA . PRO A 1 341 ? 0.721 -34.948 16.341 1.00 92.56 341 PRO A CA 1
ATOM 2723 C C . PRO A 1 341 ? 0.159 -34.184 17.535 1.00 92.56 341 PRO A C 1
ATOM 2725 O O . PRO A 1 341 ? 0.833 -33.324 18.093 1.00 92.56 341 PRO A O 1
ATOM 2728 N N . GLU A 1 342 ? -1.077 -34.489 17.921 1.00 87.94 342 GLU A N 1
ATOM 2729 C CA . GLU A 1 342 ? -1.752 -33.762 19.001 1.00 87.94 342 GLU A CA 1
ATOM 2730 C C . GLU A 1 342 ? -1.173 -34.126 20.371 1.00 87.94 342 GLU A C 1
ATOM 2732 O O . GLU A 1 342 ? -1.008 -33.254 21.223 1.00 87.94 342 GLU A O 1
ATOM 2737 N N . ILE A 1 343 ? -0.822 -35.401 20.567 1.00 86.88 343 ILE A N 1
ATOM 2738 C CA . ILE A 1 343 ? -0.361 -35.953 21.842 1.00 86.88 343 ILE A CA 1
ATOM 2739 C C . ILE A 1 343 ? 0.838 -36.877 21.600 1.00 86.88 343 ILE A C 1
ATOM 2741 O O . ILE A 1 343 ? 0.797 -37.739 20.721 1.00 86.88 343 ILE A O 1
ATOM 2745 N N . ILE A 1 344 ? 1.895 -36.701 22.393 1.00 86.62 344 ILE A N 1
ATOM 2746 C CA . ILE A 1 344 ? 3.117 -37.511 22.367 1.00 86.62 344 ILE A CA 1
ATOM 2747 C C . ILE A 1 344 ? 3.513 -37.850 23.802 1.00 86.62 344 ILE A C 1
ATOM 2749 O O . ILE A 1 344 ? 3.622 -36.958 24.644 1.00 86.62 344 ILE A O 1
ATOM 2753 N N . GLN A 1 345 ? 3.772 -39.128 24.067 1.00 79.50 345 GLN A N 1
ATOM 2754 C CA . GLN A 1 345 ? 4.315 -39.572 25.346 1.00 79.50 345 GLN A CA 1
ATOM 2755 C C . GLN A 1 345 ? 5.845 -39.532 25.303 1.00 79.50 345 GLN A C 1
ATOM 2757 O O . GLN A 1 345 ? 6.478 -40.139 24.431 1.00 79.50 345 GLN A O 1
ATOM 2762 N N . TYR A 1 346 ? 6.443 -38.802 26.241 1.00 79.81 346 TYR A N 1
ATOM 2763 C CA . TYR A 1 346 ? 7.889 -38.760 26.417 1.00 79.81 346 TYR A CA 1
ATOM 2764 C C . TYR A 1 346 ? 8.427 -40.159 26.759 1.00 79.81 346 TYR A C 1
ATOM 2766 O O . TYR A 1 346 ? 7.862 -40.855 27.596 1.00 79.81 346 TYR A O 1
ATOM 2774 N N . GLY A 1 347 ? 9.511 -40.574 26.097 1.00 73.94 347 GLY A N 1
ATOM 2775 C CA . GLY A 1 347 ? 10.151 -41.880 26.310 1.00 73.94 347 GLY A CA 1
ATOM 2776 C C . GLY A 1 347 ? 9.582 -43.043 25.487 1.00 73.94 347 GLY A C 1
ATOM 2777 O O . GLY A 1 347 ? 10.195 -44.103 25.467 1.00 73.94 347 GLY A O 1
ATOM 2778 N N . VAL A 1 348 ? 8.461 -42.856 24.774 1.00 79.19 348 VAL A N 1
ATOM 2779 C CA . VAL A 1 348 ? 7.864 -43.902 23.914 1.00 79.19 348 VAL A CA 1
ATOM 2780 C C . VAL A 1 348 ? 8.296 -43.773 22.452 1.00 79.19 348 VAL A C 1
ATOM 2782 O O . VAL A 1 348 ? 8.487 -44.773 21.766 1.00 79.19 348 VAL A O 1
ATOM 2785 N N . GLN A 1 349 ? 8.431 -42.544 21.950 1.00 78.88 349 GLN A N 1
ATOM 2786 C CA . GLN A 1 349 ? 8.844 -42.270 20.572 1.00 78.88 349 GLN A CA 1
ATOM 2787 C C . GLN A 1 349 ? 10.199 -41.560 20.557 1.00 78.88 349 GLN A C 1
ATOM 2789 O O . GLN A 1 349 ? 10.387 -40.577 21.267 1.00 78.88 349 GLN A O 1
ATOM 2794 N N . ASP A 1 350 ? 11.117 -42.003 19.696 1.00 83.44 350 ASP A N 1
ATOM 2795 C CA . ASP A 1 350 ? 12.449 -41.387 19.570 1.00 83.44 350 ASP A CA 1
ATOM 2796 C C . ASP A 1 350 ? 12.449 -40.122 18.701 1.00 83.44 350 ASP A C 1
ATOM 2798 O O . ASP A 1 350 ? 13.372 -39.309 18.746 1.00 83.44 350 ASP A O 1
ATOM 2802 N N . SER A 1 351 ? 11.428 -39.941 17.859 1.00 91.81 351 SER A N 1
ATOM 2803 C CA . SER A 1 351 ? 11.319 -38.752 17.018 1.00 91.81 351 SER A CA 1
ATOM 2804 C C . SER A 1 351 ? 9.884 -38.435 16.628 1.00 91.81 351 SER A C 1
ATOM 2806 O O . SER A 1 351 ? 9.058 -39.336 16.509 1.00 91.81 351 SER A O 1
ATOM 2808 N N . VAL A 1 352 ? 9.615 -37.157 16.355 1.00 94.31 352 VAL A N 1
ATOM 2809 C CA . VAL A 1 352 ? 8.343 -36.691 15.796 1.00 94.31 352 VAL A CA 1
ATOM 2810 C C . VAL A 1 352 ? 8.567 -35.908 14.509 1.00 94.31 352 VAL A C 1
ATOM 2812 O O . VAL A 1 352 ? 9.534 -35.155 14.387 1.00 94.31 352 VAL A O 1
ATOM 2815 N N . ILE A 1 353 ? 7.661 -36.067 13.546 1.00 96.50 353 ILE A N 1
ATOM 2816 C CA . ILE A 1 353 ? 7.665 -35.321 12.287 1.00 96.50 353 ILE A CA 1
ATOM 2817 C C . ILE A 1 353 ? 6.514 -34.317 12.290 1.00 96.50 353 ILE A C 1
ATOM 2819 O O . ILE A 1 353 ? 5.358 -34.682 12.503 1.00 96.50 353 ILE A O 1
ATOM 2823 N N . LEU A 1 354 ? 6.841 -33.056 12.018 1.00 97.25 354 LEU A N 1
ATOM 2824 C CA . LEU A 1 354 ? 5.875 -31.995 11.760 1.00 97.25 354 LEU A CA 1
ATOM 2825 C C . LEU A 1 354 ? 5.963 -31.663 10.270 1.00 97.25 354 LEU A C 1
ATOM 2827 O O . LEU A 1 354 ? 6.992 -31.168 9.807 1.00 97.25 354 LEU A O 1
ATOM 2831 N N . ASP A 1 355 ? 4.902 -31.955 9.520 1.00 97.94 355 ASP A N 1
ATOM 2832 C CA . ASP A 1 355 ? 4.855 -31.768 8.066 1.00 97.94 355 ASP A CA 1
ATOM 2833 C C . ASP A 1 355 ? 3.943 -30.602 7.688 1.00 97.94 355 ASP A C 1
ATOM 2835 O O . ASP A 1 355 ? 2.866 -30.404 8.255 1.00 97.94 355 ASP A O 1
ATOM 2839 N N . CYS A 1 356 ? 4.388 -29.826 6.710 1.00 96.75 356 CYS A N 1
ATOM 2840 C CA . CYS A 1 356 ? 3.657 -28.710 6.147 1.00 96.75 356 CYS A CA 1
ATOM 2841 C C . CYS A 1 356 ? 3.595 -28.894 4.642 1.00 96.75 356 CYS A C 1
ATOM 2843 O O . CYS A 1 356 ? 4.475 -28.449 3.908 1.00 96.75 356 CYS A O 1
ATOM 2845 N N . ASP A 1 357 ? 2.556 -29.584 4.190 1.00 96.50 357 ASP A N 1
ATOM 2846 C CA . ASP A 1 357 ? 2.341 -29.838 2.781 1.00 96.50 357 ASP A CA 1
ATOM 2847 C C . ASP A 1 357 ? 1.632 -28.658 2.124 1.00 96.50 357 ASP A C 1
ATOM 2849 O O . ASP A 1 357 ? 0.564 -28.211 2.556 1.00 96.50 357 ASP A O 1
ATOM 2853 N N . TYR A 1 358 ? 2.238 -28.151 1.060 1.00 94.25 358 TYR A N 1
ATOM 2854 C CA . TYR A 1 358 ? 1.761 -27.005 0.305 1.00 94.25 358 TYR A CA 1
ATOM 2855 C C . TYR A 1 358 ? 1.883 -27.254 -1.189 1.00 94.25 358 TYR A C 1
ATOM 2857 O O . TYR A 1 358 ? 2.679 -28.068 -1.659 1.00 94.25 358 TYR A O 1
ATOM 2865 N N . ILE A 1 359 ? 1.095 -26.506 -1.944 1.00 92.06 359 ILE A N 1
ATOM 2866 C CA . ILE A 1 359 ? 1.240 -26.342 -3.384 1.00 92.06 359 ILE A CA 1
ATOM 2867 C C . ILE A 1 359 ? 1.841 -24.969 -3.664 1.00 92.06 359 ILE A C 1
ATOM 2869 O O . ILE A 1 359 ? 1.683 -24.030 -2.886 1.00 92.06 359 ILE A O 1
ATOM 2873 N N . TYR A 1 360 ? 2.546 -24.867 -4.777 1.00 86.44 360 TYR A N 1
ATOM 2874 C CA . TYR A 1 360 ? 3.110 -23.626 -5.280 1.00 86.44 360 TYR A CA 1
ATOM 2875 C C . TYR A 1 360 ? 2.791 -23.544 -6.774 1.00 86.44 360 TYR A C 1
ATOM 2877 O O . TYR A 1 360 ? 2.723 -24.574 -7.447 1.00 86.44 360 TYR A O 1
ATOM 2885 N N . GLY A 1 361 ? 2.547 -22.343 -7.296 1.00 76.88 361 GLY A N 1
ATOM 2886 C CA . GLY A 1 361 ? 2.403 -22.147 -8.739 1.00 76.88 361 GLY A CA 1
ATOM 2887 C C . GLY A 1 361 ? 3.712 -21.765 -9.409 1.00 76.88 361 GLY A C 1
ATOM 2888 O O . GLY A 1 361 ? 4.799 -21.972 -8.880 1.00 76.88 361 GLY A O 1
ATOM 2889 N N . ASN A 1 362 ? 3.602 -21.157 -10.587 1.00 71.06 362 ASN A N 1
ATOM 2890 C CA . ASN A 1 362 ? 4.743 -20.930 -11.477 1.00 71.06 362 ASN A CA 1
ATOM 2891 C C . ASN A 1 362 ? 5.788 -19.943 -10.924 1.00 71.06 362 ASN A C 1
ATOM 2893 O O . ASN A 1 362 ? 6.875 -19.832 -11.486 1.00 71.06 362 ASN A O 1
ATOM 2897 N N . ASN A 1 363 ? 5.480 -19.201 -9.853 1.00 65.31 363 ASN A N 1
ATOM 2898 C CA . ASN A 1 363 ? 6.423 -18.285 -9.221 1.00 65.31 363 ASN A CA 1
ATOM 2899 C C . ASN A 1 363 ? 6.891 -18.813 -7.861 1.00 65.31 363 ASN A C 1
ATOM 2901 O O . ASN A 1 363 ? 6.256 -18.596 -6.834 1.00 65.31 363 ASN A O 1
ATOM 2905 N N . THR A 1 364 ? 8.040 -19.479 -7.876 1.00 72.25 364 THR A N 1
ATOM 2906 C CA . THR A 1 364 ? 8.669 -20.119 -6.710 1.00 72.25 364 THR A CA 1
ATOM 2907 C C . THR A 1 364 ? 9.882 -19.341 -6.203 1.00 72.25 364 THR A C 1
ATOM 2909 O O . THR A 1 364 ? 10.626 -19.806 -5.339 1.00 72.25 364 THR A O 1
ATOM 2912 N N . SER A 1 365 ? 10.104 -18.138 -6.745 1.00 72.88 365 SER A N 1
ATOM 2913 C CA . SER A 1 365 ? 11.264 -17.324 -6.400 1.00 72.88 365 SER A CA 1
ATOM 2914 C C . SER A 1 365 ? 11.212 -16.926 -4.929 1.00 72.88 365 SER A C 1
ATOM 2916 O O . SER A 1 365 ? 10.219 -16.368 -4.454 1.00 72.88 365 SER A O 1
ATOM 2918 N N . GLY A 1 366 ? 12.302 -17.203 -4.214 1.00 76.19 366 GLY A N 1
ATOM 2919 C CA . GLY A 1 366 ? 12.407 -16.880 -2.795 1.00 76.19 366 GLY A CA 1
ATOM 2920 C C . GLY A 1 366 ? 11.539 -17.746 -1.899 1.00 76.19 366 GLY A C 1
ATOM 2921 O O . GLY A 1 366 ? 11.057 -17.244 -0.890 1.00 76.19 366 GLY A O 1
ATOM 2922 N N . LEU A 1 367 ? 11.300 -19.005 -2.277 1.00 89.81 367 LEU A N 1
ATOM 2923 C CA . LEU A 1 367 ? 10.552 -19.937 -1.447 1.00 89.81 367 LEU A CA 1
ATOM 2924 C C . LEU A 1 367 ? 11.275 -20.199 -0.116 1.00 89.81 367 LEU A C 1
ATOM 2926 O O . LEU A 1 367 ? 12.440 -20.611 -0.088 1.00 89.81 367 LEU A O 1
ATOM 2930 N N . VAL A 1 368 ? 10.555 -19.968 0.980 1.00 92.81 368 VAL A N 1
ATOM 2931 C CA . VAL A 1 368 ? 11.001 -20.165 2.357 1.00 92.81 368 VAL A CA 1
ATOM 2932 C C . VAL A 1 368 ? 9.898 -20.852 3.157 1.00 92.81 368 VAL A C 1
ATOM 2934 O O . VAL A 1 368 ? 8.753 -20.410 3.158 1.00 92.81 368 VAL A O 1
ATOM 2937 N N . VAL A 1 369 ? 10.255 -21.898 3.895 1.00 96.25 369 VAL A N 1
ATOM 2938 C CA . VAL A 1 369 ? 9.394 -22.549 4.889 1.00 96.25 369 VAL A CA 1
ATOM 2939 C C . VAL A 1 369 ? 9.918 -22.198 6.275 1.00 96.25 369 VAL A C 1
ATOM 2941 O O . VAL A 1 369 ? 11.097 -22.393 6.568 1.00 96.25 369 VAL A O 1
ATOM 2944 N N . LYS A 1 370 ? 9.055 -21.682 7.146 1.00 97.00 370 LYS A N 1
ATOM 2945 C CA . LYS A 1 370 ? 9.372 -21.368 8.541 1.00 97.00 370 LYS A CA 1
ATOM 2946 C C . LYS A 1 370 ? 8.393 -22.062 9.463 1.00 97.00 370 LYS A C 1
ATOM 2948 O O . LYS A 1 370 ? 7.194 -22.074 9.206 1.00 97.00 370 LYS A O 1
ATOM 2953 N N . TRP A 1 371 ? 8.900 -22.551 10.584 1.00 97.44 371 TRP A N 1
ATOM 2954 C CA . TRP A 1 371 ? 8.064 -22.985 11.693 1.00 97.44 371 TRP A CA 1
ATOM 2955 C C . TRP A 1 371 ? 8.277 -22.083 12.893 1.00 97.44 371 TRP A C 1
ATOM 2957 O O . TRP A 1 371 ? 9.405 -21.713 13.215 1.00 97.44 371 TRP A O 1
ATOM 2967 N N . PHE A 1 372 ? 7.186 -21.746 13.563 1.00 95.94 372 PHE A N 1
ATOM 2968 C CA . PHE A 1 372 ? 7.161 -20.923 14.760 1.00 95.94 372 PHE A CA 1
ATOM 2969 C C . PHE A 1 372 ? 6.539 -21.694 15.914 1.00 95.94 372 PHE A C 1
ATOM 2971 O O . PHE A 1 372 ? 5.619 -22.481 15.704 1.00 95.94 372 PHE A O 1
ATOM 2978 N N . PHE A 1 373 ? 7.011 -21.410 17.124 1.00 94.56 373 PHE A N 1
ATOM 2979 C CA . PHE A 1 373 ? 6.495 -21.989 18.358 1.00 94.56 373 PHE A CA 1
ATOM 2980 C C . PHE A 1 373 ? 5.811 -20.915 19.209 1.00 94.56 373 PHE A C 1
ATOM 2982 O O . PHE A 1 373 ? 6.336 -19.806 19.353 1.00 94.56 373 PHE A O 1
ATOM 2989 N N . LYS A 1 374 ? 4.647 -21.243 19.778 1.00 90.00 374 LYS A N 1
ATOM 2990 C CA . LYS A 1 374 ? 3.823 -20.366 20.625 1.00 90.00 374 LYS A CA 1
ATOM 2991 C C . LYS A 1 374 ? 3.527 -19.017 19.949 1.00 90.00 374 LYS A C 1
ATOM 2993 O O . LYS A 1 374 ? 2.909 -18.964 18.890 1.00 90.00 374 LYS A O 1
ATOM 2998 N N . ASN A 1 375 ? 3.978 -17.907 20.535 1.00 80.94 375 ASN A N 1
ATOM 2999 C CA . ASN A 1 375 ? 3.598 -16.533 20.174 1.00 80.94 375 ASN A CA 1
ATOM 3000 C C . ASN A 1 375 ? 4.177 -16.003 18.844 1.00 80.94 375 ASN A C 1
ATOM 3002 O O . ASN A 1 375 ? 4.118 -14.800 18.594 1.00 80.94 375 ASN A O 1
ATOM 3006 N N . LYS A 1 376 ? 4.768 -16.867 18.011 1.00 82.69 376 LYS A N 1
ATOM 3007 C CA . LYS A 1 376 ? 5.362 -16.524 16.707 1.00 82.69 376 LYS A CA 1
ATOM 3008 C C . LYS A 1 376 ? 6.444 -15.432 16.744 1.00 82.69 376 LYS A C 1
ATOM 3010 O O . LYS A 1 376 ? 6.763 -14.857 15.709 1.00 82.69 376 LYS A O 1
ATOM 3015 N N . ALA A 1 377 ? 7.059 -15.156 17.899 1.00 77.12 377 ALA A N 1
ATOM 3016 C CA . ALA A 1 377 ? 8.044 -14.076 18.013 1.00 77.12 377 ALA A CA 1
ATOM 3017 C C . ALA A 1 377 ? 9.336 -14.343 17.219 1.00 77.12 377 ALA A C 1
ATOM 3019 O O . ALA A 1 377 ? 9.952 -13.410 16.701 1.00 77.12 377 ALA A O 1
ATOM 3020 N N . ARG A 1 378 ? 9.769 -15.609 17.138 1.00 84.44 378 ARG A N 1
ATOM 3021 C CA . ARG A 1 378 ? 10.936 -16.056 16.362 1.00 84.44 378 ARG A CA 1
ATOM 3022 C C . ARG A 1 378 ? 10.677 -17.442 15.766 1.00 84.44 378 ARG A C 1
ATOM 3024 O O . ARG A 1 378 ? 9.993 -18.240 16.412 1.00 84.44 378 ARG A O 1
ATOM 3031 N N . PRO A 1 379 ? 11.212 -17.742 14.570 1.00 93.75 379 PRO A N 1
ATOM 3032 C CA . PRO A 1 379 ? 11.135 -19.086 14.025 1.00 93.75 379 PRO A CA 1
ATOM 3033 C C . PRO A 1 379 ? 11.966 -20.045 14.882 1.00 93.75 379 PRO A C 1
ATOM 3035 O O . PRO A 1 379 ? 12.988 -19.665 15.457 1.00 93.75 379 PRO A O 1
ATOM 3038 N N . VAL A 1 380 ? 11.514 -21.290 14.947 1.00 96.12 380 VAL A N 1
ATOM 3039 C CA . VAL A 1 380 ? 12.224 -22.422 15.554 1.00 96.12 380 VAL A CA 1
ATOM 3040 C C . VAL A 1 380 ? 12.847 -23.342 14.505 1.00 96.12 380 VAL A C 1
ATOM 3042 O O . VAL A 1 380 ? 13.701 -24.163 14.816 1.00 96.12 380 VAL A O 1
ATOM 3045 N N . TYR A 1 381 ? 12.454 -23.174 13.244 1.00 97.38 381 TYR A N 1
ATOM 3046 C CA . TYR A 1 381 ? 13.057 -23.828 12.092 1.00 97.38 381 TYR A CA 1
ATOM 3047 C C . TYR A 1 381 ? 12.846 -22.960 10.849 1.00 97.38 381 TYR A C 1
ATOM 3049 O O . TYR A 1 381 ? 11.807 -22.304 10.714 1.00 97.38 381 TYR A O 1
ATOM 3057 N N . GLN A 1 382 ? 13.823 -22.957 9.946 1.00 96.56 382 GLN A N 1
ATOM 3058 C CA . GLN A 1 382 ? 13.747 -22.265 8.667 1.00 96.56 382 GLN A CA 1
ATOM 3059 C C . GLN A 1 382 ? 14.438 -23.075 7.574 1.00 96.56 382 GLN A C 1
ATOM 3061 O O . GLN A 1 382 ? 15.568 -23.525 7.736 1.00 96.56 382 GLN A O 1
ATOM 3066 N N . TRP A 1 383 ? 13.801 -23.150 6.413 1.00 96.88 383 TRP A N 1
ATOM 3067 C CA . TRP A 1 383 ? 14.403 -23.662 5.196 1.00 96.88 383 TRP A CA 1
ATOM 3068 C C . TRP A 1 383 ? 14.162 -22.701 4.035 1.00 96.88 383 TRP A C 1
ATOM 3070 O O . TRP A 1 383 ? 13.030 -22.303 3.779 1.00 96.88 383 TRP A O 1
ATOM 3080 N N . ILE A 1 384 ? 15.231 -22.326 3.336 1.00 90.69 384 ILE A N 1
ATOM 3081 C CA . ILE A 1 384 ? 15.186 -21.587 2.069 1.00 90.69 384 ILE A CA 1
ATOM 3082 C C . ILE A 1 384 ? 15.535 -22.605 0.990 1.00 90.69 384 ILE A C 1
ATOM 3084 O O . ILE A 1 384 ? 16.548 -23.281 1.139 1.00 90.69 384 ILE A O 1
ATOM 3088 N N . ALA A 1 385 ? 14.747 -22.714 -0.081 1.00 85.88 385 ALA A N 1
ATOM 3089 C CA . ALA A 1 385 ? 14.866 -23.822 -1.041 1.00 85.88 385 ALA A CA 1
ATOM 3090 C C . ALA A 1 385 ? 16.281 -24.032 -1.631 1.00 85.88 385 ALA A C 1
ATOM 3092 O O . ALA A 1 385 ? 16.651 -25.147 -1.982 1.00 85.88 385 ALA A O 1
ATOM 3093 N N . THR A 1 386 ? 17.093 -22.975 -1.707 1.00 81.19 386 THR A N 1
ATOM 3094 C CA . THR A 1 386 ? 18.476 -23.004 -2.214 1.00 81.19 386 THR A CA 1
ATOM 3095 C C . THR A 1 386 ? 19.544 -23.266 -1.143 1.00 81.19 386 THR A C 1
ATOM 3097 O O . THR A 1 386 ? 20.732 -23.269 -1.454 1.00 81.19 386 THR A O 1
ATOM 3100 N N . GLN A 1 387 ? 19.158 -23.450 0.121 1.00 88.69 387 GLN A N 1
ATOM 3101 C CA . GLN A 1 387 ? 20.062 -23.580 1.265 1.00 88.69 387 GLN A CA 1
ATOM 3102 C C . GLN A 1 387 ? 19.743 -24.826 2.099 1.00 88.69 387 GLN A C 1
ATOM 3104 O O . GLN A 1 387 ? 18.663 -25.412 2.006 1.00 88.69 387 GLN A O 1
ATOM 3109 N N . LYS A 1 388 ? 20.689 -25.216 2.962 1.00 92.69 388 LYS A N 1
ATOM 3110 C CA . LYS A 1 388 ? 20.434 -26.233 3.990 1.00 92.69 388 LYS A CA 1
ATOM 3111 C C . LYS A 1 388 ? 19.436 -25.692 5.025 1.00 92.69 388 LYS A C 1
ATOM 3113 O O . LYS A 1 388 ? 19.502 -24.502 5.350 1.00 92.69 388 LYS A O 1
ATOM 3118 N N . PRO A 1 389 ? 18.524 -26.530 5.543 1.00 96.38 389 PRO A N 1
ATOM 3119 C CA . PRO A 1 389 ? 17.622 -26.122 6.611 1.00 96.38 389 PRO A CA 1
ATOM 3120 C C . PRO A 1 389 ? 18.401 -25.771 7.885 1.00 96.38 389 PRO A C 1
ATOM 3122 O O . PRO A 1 389 ? 19.521 -26.235 8.096 1.00 96.38 389 PRO A O 1
ATOM 3125 N N . GLN A 1 390 ? 17.801 -24.934 8.725 1.00 96.50 390 GLN A N 1
ATOM 3126 C CA . GLN A 1 390 ? 18.379 -24.441 9.971 1.00 96.50 390 GLN A CA 1
ATOM 3127 C C . GLN A 1 390 ? 17.376 -24.602 11.110 1.00 96.50 390 GLN A C 1
ATOM 3129 O O . GLN A 1 390 ? 16.203 -24.245 10.973 1.00 96.50 390 GLN A O 1
ATOM 3134 N N . ASP A 1 391 ? 17.849 -25.084 12.253 1.00 93.75 391 ASP A N 1
ATOM 3135 C CA . ASP A 1 391 ? 17.107 -25.151 13.504 1.00 93.75 391 ASP A CA 1
ATOM 3136 C C . ASP A 1 391 ? 17.478 -23.981 14.427 1.00 93.75 391 ASP A C 1
ATOM 3138 O O . ASP A 1 391 ? 18.611 -23.499 14.486 1.00 93.75 391 ASP A O 1
ATOM 3142 N N . ILE A 1 392 ? 16.475 -23.431 15.105 1.00 91.81 392 ILE A N 1
ATOM 3143 C CA . ILE A 1 392 ? 16.575 -22.140 15.790 1.00 91.81 392 ILE A CA 1
ATOM 3144 C C . ILE A 1 392 ? 15.802 -22.218 17.113 1.00 91.81 392 ILE A C 1
ATOM 3146 O O . ILE A 1 392 ? 14.890 -23.024 17.295 1.00 91.81 392 ILE A O 1
ATOM 3150 N N . GLY A 1 393 ? 16.153 -21.357 18.069 1.00 90.81 393 GLY A N 1
ATOM 3151 C CA . GLY A 1 393 ? 15.386 -21.193 19.303 1.00 90.81 393 GLY A CA 1
ATOM 3152 C C . GLY A 1 393 ? 15.297 -22.488 20.111 1.00 90.81 393 GLY A C 1
ATOM 3153 O O . GLY A 1 393 ? 16.308 -23.151 20.323 1.00 90.81 393 GLY A O 1
ATOM 3154 N N . ILE A 1 394 ? 14.086 -22.840 20.554 1.00 92.31 394 ILE A N 1
ATOM 3155 C CA . ILE A 1 394 ? 13.838 -24.009 21.416 1.00 92.31 394 ILE A CA 1
ATOM 3156 C C . ILE A 1 394 ? 14.172 -25.350 20.742 1.00 92.31 394 ILE A C 1
ATOM 3158 O O . ILE A 1 394 ? 14.443 -26.329 21.429 1.00 92.31 394 ILE A O 1
ATOM 3162 N N . LEU A 1 395 ? 14.189 -25.398 19.404 1.00 94.25 395 LEU A N 1
ATOM 3163 C CA . LEU A 1 395 ? 14.484 -26.614 18.641 1.00 94.25 395 LEU A CA 1
ATOM 3164 C C . LEU A 1 395 ? 15.953 -26.730 18.213 1.00 94.25 395 LEU A C 1
ATOM 3166 O O . LEU A 1 395 ? 16.328 -27.723 17.592 1.00 94.25 395 LEU A O 1
ATOM 3170 N N . ARG A 1 396 ? 16.801 -25.753 18.549 1.00 95.12 396 ARG A N 1
ATOM 3171 C CA . ARG A 1 396 ? 18.217 -25.769 18.172 1.00 95.12 396 ARG A CA 1
ATOM 3172 C C . ARG A 1 396 ? 18.941 -26.982 18.773 1.00 95.12 396 ARG A C 1
ATOM 3174 O O . ARG A 1 396 ? 18.911 -27.192 19.983 1.00 95.12 396 ARG A O 1
ATOM 3181 N N . GLY A 1 397 ? 19.618 -27.757 17.930 1.00 94.69 397 GLY A N 1
ATOM 3182 C CA . GLY A 1 397 ? 20.311 -28.998 18.279 1.00 94.69 397 GLY A CA 1
ATOM 3183 C C . GLY A 1 397 ? 19.387 -30.197 18.525 1.00 94.69 397 GLY A C 1
ATOM 3184 O O . GLY A 1 397 ? 19.859 -31.222 19.035 1.00 94.69 397 GLY A O 1
ATOM 3185 N N . ARG A 1 398 ? 18.087 -30.069 18.215 1.00 94.75 398 ARG A N 1
ATOM 3186 C CA . ARG A 1 398 ? 17.050 -31.091 18.451 1.00 94.75 398 ARG A CA 1
ATOM 3187 C C . ARG A 1 398 ? 16.384 -31.605 17.168 1.00 94.75 398 ARG A C 1
ATOM 3189 O O . ARG A 1 398 ? 15.567 -32.519 17.258 1.00 94.75 398 ARG A O 1
ATOM 3196 N N . VAL A 1 399 ? 16.712 -31.047 16.000 1.00 96.81 399 VAL A N 1
ATOM 3197 C CA . VAL A 1 399 ? 16.107 -31.396 14.701 1.00 96.81 399 VAL A CA 1
ATOM 3198 C C . VAL A 1 399 ? 17.114 -32.125 13.812 1.00 96.81 399 VAL A C 1
ATOM 3200 O O . VAL A 1 399 ? 18.258 -31.701 13.676 1.00 96.81 399 VAL A O 1
ATOM 3203 N N . ASP A 1 400 ? 16.672 -33.199 13.163 1.00 96.56 400 ASP A N 1
ATOM 3204 C CA . ASP A 1 400 ? 17.400 -33.848 12.075 1.00 96.56 400 ASP A CA 1
ATOM 3205 C C . ASP A 1 400 ? 17.271 -33.007 10.793 1.00 96.56 400 ASP A C 1
ATOM 3207 O O . ASP A 1 400 ? 16.289 -33.093 10.054 1.00 96.56 400 ASP A O 1
ATOM 3211 N N . LEU A 1 401 ? 18.280 -32.169 10.537 1.00 95.75 401 LEU A N 1
ATOM 3212 C CA . LEU A 1 401 ? 18.361 -31.291 9.362 1.00 95.75 401 LEU A CA 1
ATOM 3213 C C . LEU A 1 401 ? 18.613 -32.047 8.045 1.00 95.75 401 LEU A C 1
ATOM 3215 O O . LEU A 1 401 ? 18.596 -31.437 6.976 1.00 95.75 401 LEU A O 1
ATOM 3219 N N . THR A 1 402 ? 18.865 -33.358 8.099 1.00 96.12 402 THR A N 1
ATOM 3220 C CA . THR A 1 402 ? 19.064 -34.191 6.904 1.00 96.12 402 THR A CA 1
ATOM 3221 C C . THR A 1 402 ? 17.774 -34.842 6.417 1.00 96.12 402 THR A C 1
ATOM 3223 O O . THR A 1 402 ? 17.720 -35.302 5.275 1.00 96.12 402 THR A O 1
ATOM 3226 N N . TYR A 1 403 ? 16.717 -34.818 7.236 1.00 95.94 403 TYR A N 1
ATOM 3227 C CA . TYR A 1 403 ? 15.418 -35.387 6.903 1.00 95.94 403 TYR A CA 1
ATOM 3228 C C . TYR A 1 403 ? 14.813 -34.746 5.645 1.00 95.94 403 TYR A C 1
ATOM 3230 O O . TYR A 1 403 ? 14.698 -33.521 5.541 1.00 95.94 403 TYR A O 1
ATOM 3238 N N . ARG A 1 404 ? 14.399 -35.591 4.693 1.00 95.94 404 ARG A N 1
ATOM 3239 C CA . ARG A 1 404 ? 13.753 -35.192 3.436 1.00 95.94 404 ARG A CA 1
ATOM 3240 C C . ARG A 1 404 ? 12.315 -35.691 3.410 1.00 95.94 404 ARG A C 1
ATOM 3242 O O . ARG A 1 404 ? 12.068 -36.888 3.476 1.00 95.94 404 ARG A O 1
ATOM 3249 N N . ALA A 1 405 ? 11.375 -34.765 3.278 1.00 94.12 405 ALA A N 1
ATOM 3250 C CA . ALA A 1 405 ? 9.940 -35.038 3.262 1.00 94.12 405 ALA A CA 1
ATOM 3251 C C . ALA A 1 405 ? 9.387 -35.328 1.857 1.00 94.12 405 ALA A C 1
ATOM 3253 O O . ALA A 1 405 ? 8.267 -35.818 1.720 1.00 94.12 405 ALA A O 1
ATOM 3254 N N . SER A 1 406 ? 10.133 -34.964 0.811 1.00 94.25 406 SER A N 1
ATOM 3255 C CA . SER A 1 406 ? 9.733 -35.117 -0.588 1.00 94.25 406 SER A CA 1
ATOM 3256 C C . SER A 1 406 ? 10.958 -35.197 -1.503 1.00 94.25 406 SER A C 1
ATOM 3258 O O . SER A 1 406 ? 12.016 -34.655 -1.180 1.00 94.25 406 SER A O 1
ATOM 3260 N N . ASN A 1 407 ? 10.787 -35.826 -2.668 1.00 92.88 407 ASN A N 1
ATOM 3261 C CA . ASN A 1 407 ? 11.769 -35.808 -3.759 1.00 92.88 407 ASN A CA 1
ATOM 3262 C C . ASN A 1 407 ? 11.686 -34.528 -4.608 1.00 92.88 407 ASN A C 1
ATOM 3264 O O . ASN A 1 407 ? 12.601 -34.237 -5.372 1.00 92.88 407 ASN A O 1
ATOM 3268 N N . ASP A 1 408 ? 10.604 -33.760 -4.468 1.00 90.75 408 ASP A N 1
ATOM 3269 C CA . ASP A 1 408 ? 10.450 -32.451 -5.102 1.00 90.75 408 ASP A CA 1
ATOM 3270 C C . ASP A 1 408 ? 11.465 -31.455 -4.496 1.00 90.75 408 ASP A C 1
ATOM 3272 O O . ASP A 1 408 ? 11.408 -31.203 -3.284 1.00 90.75 408 ASP A O 1
ATOM 3276 N N . PRO A 1 409 ? 12.372 -30.860 -5.300 1.00 90.88 409 PRO A N 1
ATOM 3277 C CA . PRO A 1 409 ? 13.400 -29.940 -4.815 1.00 90.88 409 PRO A CA 1
ATOM 3278 C C . PRO A 1 409 ? 12.850 -28.755 -4.022 1.00 90.88 409 PRO A C 1
ATOM 3280 O O . PRO A 1 409 ? 13.498 -28.287 -3.088 1.00 90.88 409 PRO A O 1
ATOM 3283 N N . LEU A 1 410 ? 11.647 -28.288 -4.361 1.00 91.19 410 LEU A N 1
ATOM 3284 C CA . LEU A 1 410 ? 11.009 -27.155 -3.701 1.00 91.19 410 LEU A CA 1
ATOM 3285 C C . LEU A 1 410 ? 10.193 -27.561 -2.482 1.00 91.19 410 LEU A C 1
ATOM 3287 O O . LEU A 1 410 ? 9.789 -26.683 -1.740 1.00 91.19 410 LEU A O 1
ATOM 3291 N N . LYS A 1 411 ? 10.006 -28.858 -2.221 1.00 94.50 411 LYS A N 1
ATOM 3292 C CA . LYS A 1 411 ? 9.325 -29.381 -1.023 1.00 94.50 411 LYS A CA 1
ATOM 3293 C C . LYS A 1 411 ? 10.216 -30.264 -0.154 1.00 94.50 411 LYS A C 1
ATOM 3295 O O . LYS A 1 411 ? 9.745 -30.806 0.842 1.00 94.50 411 LYS A O 1
ATOM 3300 N N . MET A 1 412 ? 11.489 -30.413 -0.511 1.00 94.94 412 MET A N 1
ATOM 3301 C CA . MET A 1 412 ? 12.410 -31.383 0.081 1.00 94.94 412 MET A CA 1
ATOM 3302 C C . MET A 1 412 ? 12.467 -31.307 1.609 1.00 94.94 412 MET A C 1
ATOM 3304 O O . MET A 1 412 ? 12.351 -32.334 2.271 1.00 94.94 412 MET A O 1
ATOM 3308 N N . HIS A 1 413 ? 12.569 -30.101 2.171 1.00 96.69 413 HIS A N 1
ATOM 3309 C CA . HIS A 1 413 ? 12.635 -29.885 3.619 1.00 96.69 413 HIS A CA 1
ATOM 3310 C C . HIS A 1 413 ? 11.415 -29.111 4.154 1.00 96.69 413 HIS A C 1
ATOM 3312 O O . HIS A 1 413 ? 11.537 -28.269 5.050 1.00 96.69 413 HIS A O 1
ATOM 3318 N N . ARG A 1 414 ? 10.223 -29.394 3.595 1.00 95.50 414 ARG A N 1
ATOM 3319 C CA . ARG A 1 414 ? 8.939 -28.823 4.056 1.00 95.50 414 ARG A CA 1
ATOM 3320 C C . ARG A 1 414 ? 8.532 -29.287 5.461 1.00 95.50 414 ARG A C 1
ATOM 3322 O O . ARG A 1 414 ? 7.825 -28.565 6.165 1.00 95.50 414 ARG A O 1
ATOM 3329 N N . ALA A 1 415 ? 8.993 -30.472 5.858 1.00 96.25 415 ALA A N 1
ATOM 3330 C CA . ALA A 1 415 ? 8.769 -31.049 7.174 1.00 96.25 415 ALA A CA 1
ATOM 3331 C C . ALA A 1 415 ? 10.048 -30.992 8.008 1.00 96.25 415 ALA A C 1
ATOM 3333 O O . ALA A 1 415 ? 11.150 -31.070 7.463 1.00 96.25 415 ALA A O 1
ATOM 3334 N N . LEU A 1 416 ? 9.888 -30.928 9.326 1.00 95.38 416 LEU A N 1
ATOM 3335 C CA . LEU A 1 416 ? 10.991 -31.059 10.271 1.00 95.38 416 LEU A CA 1
ATOM 3336 C C . LEU A 1 416 ? 10.811 -32.320 11.123 1.00 95.38 416 LEU A C 1
ATOM 3338 O O . LEU A 1 416 ? 9.699 -32.650 11.536 1.00 95.38 416 LEU A O 1
ATOM 3342 N N . ARG A 1 417 ? 11.917 -33.017 11.391 1.00 96.69 417 ARG A N 1
ATOM 3343 C CA . ARG A 1 417 ? 11.957 -34.213 12.238 1.00 96.69 417 ARG A CA 1
ATOM 3344 C C . ARG A 1 417 ? 12.694 -33.888 13.533 1.00 96.69 417 ARG A C 1
ATOM 3346 O O . ARG A 1 417 ? 13.903 -33.679 13.518 1.00 96.69 417 ARG A O 1
ATOM 3353 N N . ILE A 1 418 ? 11.978 -33.815 14.647 1.00 95.94 418 ILE A N 1
ATOM 3354 C CA . ILE A 1 418 ? 12.552 -33.563 15.972 1.00 95.94 418 ILE A CA 1
ATOM 3355 C C . ILE A 1 418 ? 12.988 -34.906 16.553 1.00 95.94 418 ILE A C 1
ATOM 3357 O O . ILE A 1 418 ? 12.161 -35.800 16.687 1.00 95.94 418 ILE A O 1
ATOM 3361 N N . VAL A 1 419 ? 14.267 -35.046 16.894 1.00 94.50 419 VAL A N 1
ATOM 3362 C CA . VAL A 1 419 ? 14.877 -36.292 17.408 1.00 94.50 419 VAL A CA 1
ATOM 3363 C C . VAL A 1 419 ? 15.214 -36.231 18.898 1.00 94.50 419 VAL A C 1
ATOM 3365 O O . VAL A 1 419 ? 15.601 -37.225 19.494 1.00 94.50 419 VAL A O 1
ATOM 3368 N N . LYS A 1 420 ? 15.107 -35.051 19.519 1.00 89.31 420 LYS A N 1
ATOM 3369 C CA . LYS A 1 420 ? 15.270 -34.877 20.969 1.00 89.31 420 LYS A CA 1
ATOM 3370 C C . LYS A 1 420 ? 13.988 -34.301 21.548 1.00 89.31 420 LYS A C 1
ATOM 3372 O O . LYS A 1 420 ? 13.820 -33.080 21.600 1.00 89.31 420 LYS A O 1
ATOM 3377 N N . LEU A 1 421 ? 13.078 -35.195 21.921 1.00 87.81 421 LEU A N 1
ATOM 3378 C CA . LEU A 1 421 ? 11.808 -34.842 22.548 1.00 87.81 421 LEU A CA 1
ATOM 3379 C C . LEU A 1 421 ? 12.021 -34.482 24.019 1.00 87.81 421 LEU A C 1
ATOM 3381 O O . LEU A 1 421 ? 12.894 -35.038 24.675 1.00 87.81 421 LEU A O 1
ATOM 3385 N N . ASN A 1 422 ? 11.234 -33.536 24.519 1.00 87.19 422 ASN A N 1
ATOM 3386 C CA . ASN A 1 422 ? 11.133 -33.170 25.932 1.00 87.19 422 ASN A CA 1
ATOM 3387 C C . ASN A 1 422 ? 9.763 -32.484 26.138 1.00 87.19 422 ASN A C 1
ATOM 3389 O O . ASN A 1 422 ? 9.103 -32.112 25.170 1.00 87.19 422 ASN A O 1
ATOM 3393 N N . THR A 1 423 ? 9.281 -32.334 27.365 1.00 88.69 423 THR A N 1
ATOM 3394 C CA . THR A 1 423 ? 7.959 -31.747 27.642 1.00 88.69 423 THR A CA 1
ATOM 3395 C C . THR A 1 423 ? 7.905 -30.238 27.350 1.00 88.69 423 THR A C 1
ATOM 3397 O O . THR A 1 423 ? 6.833 -29.693 27.076 1.00 88.69 423 THR A O 1
ATOM 3400 N N . ASP A 1 424 ? 9.060 -29.557 27.313 1.00 90.81 424 ASP A N 1
ATOM 3401 C CA . ASP A 1 424 ? 9.206 -28.113 27.051 1.00 90.81 424 ASP A CA 1
ATOM 3402 C C . ASP A 1 424 ? 8.794 -27.677 25.631 1.00 90.81 424 ASP A C 1
ATOM 3404 O O . ASP A 1 424 ? 8.441 -26.510 25.420 1.00 90.81 424 ASP A O 1
ATOM 3408 N N . ILE A 1 425 ? 8.785 -28.607 24.672 1.00 91.94 425 ILE A N 1
ATOM 3409 C CA . ILE A 1 425 ? 8.341 -28.381 23.289 1.00 91.94 425 ILE A CA 1
ATOM 3410 C C . ILE A 1 425 ? 6.818 -28.531 23.110 1.00 91.94 425 ILE A C 1
ATOM 3412 O O . ILE A 1 425 ? 6.315 -28.486 21.993 1.00 91.94 425 ILE A O 1
ATOM 3416 N N . SER A 1 426 ? 6.053 -28.640 24.199 1.00 93.62 426 SER A N 1
ATOM 3417 C CA . SER A 1 426 ? 4.586 -28.581 24.159 1.00 93.62 426 SER A CA 1
ATOM 3418 C C . SER A 1 426 ? 4.074 -27.173 23.840 1.00 93.62 426 SER A C 1
ATOM 3420 O O . SER A 1 426 ? 4.414 -26.191 24.518 1.00 93.62 426 SER A O 1
ATOM 3422 N N . GLY A 1 427 ? 3.215 -27.058 22.828 1.00 93.38 427 GLY A N 1
ATOM 3423 C CA . GLY A 1 427 ? 2.562 -25.806 22.461 1.00 93.38 427 GLY A CA 1
ATOM 3424 C C . GLY A 1 427 ? 2.098 -25.738 21.010 1.00 93.38 427 GLY A C 1
ATOM 3425 O O . GLY A 1 427 ? 2.026 -26.736 20.295 1.00 93.38 427 GLY A O 1
ATOM 3426 N N . ASP A 1 428 ? 1.782 -24.517 20.582 1.00 94.38 428 ASP A N 1
ATOM 3427 C CA . ASP A 1 428 ? 1.307 -24.249 19.229 1.00 94.38 428 ASP A CA 1
ATOM 3428 C C . ASP A 1 428 ? 2.468 -24.153 18.243 1.00 94.38 428 ASP A C 1
ATOM 3430 O O . ASP A 1 428 ? 3.399 -23.361 18.417 1.00 94.38 428 ASP A O 1
ATOM 3434 N N . TYR A 1 429 ? 2.364 -24.911 17.161 1.00 96.25 429 TYR A N 1
ATOM 3435 C CA . TYR A 1 429 ? 3.275 -24.907 16.032 1.00 96.25 429 TYR A CA 1
ATOM 3436 C C . TYR A 1 429 ? 2.605 -24.283 14.824 1.00 96.25 429 TYR A C 1
ATOM 3438 O O . TYR A 1 429 ? 1.552 -24.721 14.368 1.00 96.25 429 TYR A O 1
ATOM 3446 N N . THR A 1 430 ? 3.228 -23.243 14.283 1.00 96.56 430 THR A N 1
ATOM 3447 C CA . THR A 1 430 ? 2.745 -22.563 13.081 1.00 96.56 430 THR A CA 1
ATOM 3448 C C . THR A 1 430 ? 3.722 -22.767 11.947 1.00 96.56 430 THR A C 1
ATOM 3450 O O . THR A 1 430 ? 4.845 -22.273 12.029 1.00 96.56 430 THR A O 1
ATOM 3453 N N . CYS A 1 431 ? 3.276 -23.429 10.885 1.00 97.19 431 CYS A N 1
ATOM 3454 C CA . CYS A 1 431 ? 3.979 -23.406 9.615 1.00 97.19 431 CYS A CA 1
ATOM 3455 C C . CYS A 1 431 ? 3.614 -22.132 8.851 1.00 97.19 431 CYS A C 1
ATOM 3457 O O . CYS A 1 431 ? 2.440 -21.768 8.767 1.00 97.19 431 CYS A O 1
ATOM 3459 N N . VAL A 1 432 ? 4.622 -21.482 8.285 1.00 95.19 432 VAL A N 1
ATOM 3460 C CA . VAL A 1 432 ? 4.505 -20.353 7.369 1.00 95.19 432 VAL A CA 1
ATOM 3461 C C . VAL A 1 432 ? 5.300 -20.702 6.116 1.00 95.19 432 VAL A C 1
ATOM 3463 O O . VAL A 1 432 ? 6.499 -20.975 6.204 1.00 95.19 432 VAL A O 1
ATOM 3466 N N . VAL A 1 433 ? 4.640 -20.710 4.962 1.00 94.56 433 VAL A N 1
ATOM 3467 C CA . VAL A 1 433 ? 5.276 -20.932 3.661 1.00 94.56 433 VAL A CA 1
ATOM 3468 C C . VAL A 1 433 ? 5.168 -19.643 2.872 1.00 94.56 433 VAL A C 1
ATOM 3470 O O . VAL A 1 433 ? 4.067 -19.190 2.569 1.00 94.56 433 VAL A O 1
ATOM 3473 N N . SER A 1 434 ? 6.312 -19.067 2.532 1.00 87.12 434 SER A N 1
ATOM 3474 C CA . SER A 1 434 ? 6.399 -17.783 1.847 1.00 87.12 434 SER A CA 1
ATOM 3475 C C . SER A 1 434 ? 7.183 -17.933 0.551 1.00 87.12 434 SER A C 1
ATOM 3477 O O . SER A 1 434 ? 8.132 -18.704 0.461 1.00 87.12 434 SER A O 1
ATOM 3479 N N . THR A 1 435 ? 6.823 -17.151 -0.452 1.00 83.75 435 THR A N 1
ATOM 3480 C CA . THR A 1 435 ? 7.670 -16.816 -1.601 1.00 83.75 435 THR A CA 1
ATOM 3481 C C . THR A 1 435 ? 8.005 -15.324 -1.525 1.00 83.75 435 THR A C 1
ATOM 3483 O O . THR A 1 435 ? 7.570 -14.625 -0.608 1.00 83.75 435 THR A O 1
ATOM 3486 N N . PHE A 1 436 ? 8.718 -14.768 -2.508 1.00 63.31 436 PHE A N 1
ATOM 3487 C CA . PHE A 1 436 ? 8.826 -13.304 -2.616 1.00 63.31 436 PHE A CA 1
ATOM 3488 C C . PHE A 1 436 ? 7.471 -12.602 -2.800 1.00 63.31 436 PHE A C 1
ATOM 3490 O O . PHE A 1 436 ? 7.370 -11.391 -2.600 1.00 63.31 436 PHE A O 1
ATOM 3497 N N . MET A 1 437 ? 6.448 -13.339 -3.225 1.00 56.28 437 MET A N 1
ATOM 3498 C CA . MET A 1 437 ? 5.200 -12.786 -3.732 1.00 56.28 437 MET A CA 1
ATOM 3499 C C . MET A 1 437 ? 4.062 -12.912 -2.730 1.00 56.28 437 MET A C 1
ATOM 3501 O O . MET A 1 437 ? 3.222 -12.017 -2.651 1.00 56.28 437 MET A O 1
ATOM 3505 N N . GLU A 1 438 ? 4.017 -14.015 -1.996 1.00 69.88 438 GLU A N 1
ATOM 3506 C CA . GLU A 1 438 ? 2.850 -14.472 -1.242 1.00 69.88 438 GLU A CA 1
ATOM 3507 C C . GLU A 1 438 ? 3.294 -15.307 -0.045 1.00 69.88 438 GLU A C 1
ATOM 3509 O O . GLU A 1 438 ? 4.394 -15.858 -0.038 1.00 69.88 438 GLU A O 1
ATOM 3514 N N . GLU A 1 439 ? 2.429 -15.404 0.954 1.00 86.06 439 GLU A N 1
ATOM 3515 C CA . GLU A 1 439 ? 2.652 -16.176 2.167 1.00 86.06 439 GLU A CA 1
ATOM 3516 C C . GLU A 1 439 ? 1.336 -16.829 2.587 1.00 86.06 439 GLU A C 1
ATOM 3518 O O . GLU A 1 439 ? 0.284 -16.196 2.527 1.00 86.06 439 GLU A O 1
ATOM 3523 N N . ASP A 1 440 ? 1.405 -18.082 3.022 1.00 88.19 440 ASP A N 1
ATOM 3524 C CA . ASP A 1 440 ? 0.301 -18.774 3.678 1.00 88.19 440 ASP A CA 1
ATOM 3525 C C . ASP A 1 440 ? 0.794 -19.356 5.007 1.00 88.19 440 ASP A C 1
ATOM 3527 O O . ASP A 1 440 ? 1.975 -19.681 5.166 1.00 88.19 440 ASP A O 1
ATOM 3531 N N . SER A 1 441 ? -0.098 -19.470 5.990 1.00 93.50 441 SER A N 1
ATOM 3532 C CA . SER A 1 441 ? 0.255 -19.990 7.308 1.00 93.50 441 SER A CA 1
ATOM 3533 C C . SER A 1 441 ? -0.863 -20.801 7.940 1.00 93.50 441 SER A C 1
ATOM 3535 O O . SER A 1 441 ? -2.044 -20.490 7.807 1.00 93.50 441 SER A O 1
ATOM 3537 N N . ARG A 1 442 ? -0.485 -21.844 8.680 1.00 93.31 442 ARG A N 1
ATOM 3538 C CA . ARG A 1 442 ? -1.420 -22.675 9.444 1.00 93.31 442 ARG A CA 1
ATOM 3539 C C . ARG A 1 442 ? -0.808 -23.112 10.764 1.00 93.31 442 ARG A C 1
ATOM 3541 O O . ARG A 1 442 ? 0.390 -23.383 10.846 1.00 93.31 442 ARG A O 1
ATOM 3548 N N . THR A 1 443 ? -1.655 -23.204 11.783 1.00 94.88 443 THR A N 1
ATOM 3549 C CA . THR A 1 443 ? -1.266 -23.521 13.159 1.00 94.88 443 THR A CA 1
ATOM 3550 C C . THR A 1 443 ? -1.917 -24.824 13.621 1.00 94.88 443 THR A C 1
ATOM 3552 O O . THR A 1 443 ? -3.083 -25.075 13.317 1.00 94.88 443 THR A O 1
ATOM 3555 N N . ARG A 1 444 ? -1.165 -25.648 14.354 1.00 94.62 444 ARG A N 1
ATOM 3556 C CA . ARG A 1 444 ? -1.622 -26.861 15.046 1.00 94.62 444 ARG A CA 1
ATOM 3557 C C . ARG A 1 444 ? -0.951 -26.959 16.412 1.00 94.62 444 ARG A C 1
ATOM 3559 O O . ARG A 1 444 ? 0.158 -26.462 16.579 1.00 94.62 444 ARG A O 1
ATOM 3566 N N . GLN A 1 445 ? -1.613 -27.597 17.366 1.00 94.75 445 GLN A N 1
ATOM 3567 C CA . GLN A 1 445 ? -1.101 -27.772 18.721 1.00 94.75 445 GLN A CA 1
ATOM 3568 C C . GLN A 1 445 ? -0.486 -29.163 18.892 1.00 94.75 445 GLN A C 1
ATOM 3570 O O . GLN A 1 445 ? -0.977 -30.126 18.308 1.00 94.75 445 GLN A O 1
ATOM 3575 N N . MET A 1 446 ? 0.576 -29.245 19.693 1.00 93.31 446 MET A N 1
ATOM 3576 C CA . MET A 1 446 ? 1.225 -30.488 20.108 1.00 93.31 446 MET A CA 1
ATOM 3577 C C . MET A 1 446 ? 1.418 -30.481 21.620 1.00 93.31 446 MET A C 1
ATOM 3579 O O . MET A 1 446 ? 1.934 -29.505 22.172 1.00 93.31 446 MET A O 1
ATOM 3583 N N . ILE A 1 447 ? 1.045 -31.571 22.282 1.00 90.75 447 ILE A N 1
ATOM 3584 C CA . ILE A 1 447 ? 1.247 -31.779 23.716 1.00 90.75 447 ILE A CA 1
ATOM 3585 C C . ILE A 1 447 ? 2.205 -32.954 23.900 1.00 90.75 447 ILE A C 1
ATOM 3587 O O . ILE A 1 447 ? 1.929 -34.066 23.460 1.00 90.75 447 ILE A O 1
ATOM 3591 N N . VAL A 1 448 ? 3.330 -32.701 24.564 1.00 88.19 448 VAL A N 1
ATOM 3592 C CA . VAL A 1 448 ? 4.287 -33.718 24.996 1.00 88.19 448 VAL A CA 1
ATOM 3593 C C . VAL A 1 448 ? 4.187 -33.843 26.508 1.00 88.19 448 VAL A C 1
ATOM 3595 O O . VAL A 1 448 ? 4.523 -32.906 27.234 1.00 88.19 448 VAL A O 1
ATOM 3598 N N . PHE A 1 449 ? 3.723 -34.990 26.987 1.00 83.19 449 PHE A N 1
ATOM 3599 C CA . PHE A 1 449 ? 3.595 -35.258 28.416 1.00 83.19 449 PHE A CA 1
ATOM 3600 C C . PHE A 1 449 ? 4.630 -36.297 28.856 1.00 83.19 449 PHE A C 1
ATOM 3602 O O . PHE A 1 449 ? 5.001 -37.181 28.082 1.00 83.19 449 PHE A O 1
ATOM 3609 N N . GLY A 1 450 ? 5.139 -36.139 30.076 1.00 74.94 450 GLY A N 1
ATOM 3610 C CA . GLY A 1 450 ? 5.893 -37.178 30.778 1.00 74.94 450 GLY A CA 1
ATOM 3611 C C . GLY A 1 450 ? 4.961 -37.953 31.703 1.00 74.94 450 GLY A C 1
ATOM 3612 O O . GLY A 1 450 ? 3.860 -37.473 31.980 1.00 74.94 450 GLY A O 1
ATOM 3613 N N . GLU A 1 451 ? 5.396 -39.132 32.141 1.00 56.69 451 GLU A N 1
ATOM 3614 C CA . GLU A 1 451 ? 4.783 -39.803 33.297 1.00 56.69 451 GLU A CA 1
ATOM 3615 C C . GLU A 1 451 ? 4.969 -38.998 34.587 1.00 56.69 451 GLU A C 1
ATOM 3617 O O . GLU A 1 451 ? 6.040 -38.356 34.740 1.00 56.69 451 GLU A O 1
#

Sequence (451 aa):
MIGAQSNRVGLGSNRKVQDADILKSFIRQDENDKYKIHAMNLEMQNEWLDIGDLCIPLALKWRTLIYDWSPALLKFYLNAFQMTLPDQSNLVRGGKSTENTCYICGKAVGTAKHLLVGCKVLLDSGQYSRRHDRVLEVIREAVSLSVARAQKEITTNERSVGFVREGTRATKSNVKPYSILKAASDWTIMMETYEKQYKIPEDICVSASRPDIFLFSQILKRVVMIELTVPWETNIPKDHTIKVNKYYELTNELTRNRFVVDLYAVEVGARGITAKSLYNLLKYLGLSRTHINAFLERTSKAALVGSFQIWLGRERSLDSGGERITRVRLNAVKIVKVSVPEIIQYGVQDSVILDCDYIYGNNTSGLVVKWFFKNKARPVYQWIATQKPQDIGILRGRVDLTYRASNDPLKMHRALRIVKLNTDISGDYTCVVSTFMEEDSRTRQMIVFGE

Secondary structure (DSSP, 8-state):
----------SS------HHHHHHHHHHHHHHHHHHHHHHT-SSTTTHHHHTTTEE-----HHIIIIIS-HHHHHHHHHHHTT-S--HHHHHHTTS-S--B-TTTSSSB--HHIIIII-HHHHHTTHHHHHHHHHHHHHHHHHHHHHHHHHHHHHHHTT------TT-PPP----PPP-GGGG-S--EEEE-BTTB-----TTT-------SEEEEETTTTEEEEEEEE---GGGHHHHHHHHHHHTHHHHHHHHHTT-EEEEEEEEB-TTSPEEHHHHHHHHHTT--HHHHHHHHHHHHHHHHHHHHHHHHHTSTTSSS-S-----------EEEEEE--SEEETTT-S-EEEEEEEE--S--TT-EEEEEETT-SSEEEEEETTS--EE-GGGTTTEETT--S-SSTTTTTSSEEE-S--GGG-EEEEEEEE-SS-EEEEEEEEEEE--

InterPro domains:
  IPR013270 CD47 immunoglobulin-like [PF08204] (334-435)
  IPR013783 Immunoglobulin-like fold [G3DSA:2.60.40.10] (332-448)
  IPR036179 Immunoglobulin-like domain superfamily [SSF48726] (341-448)

Organism: NCBI:txid151541

Foldseek 3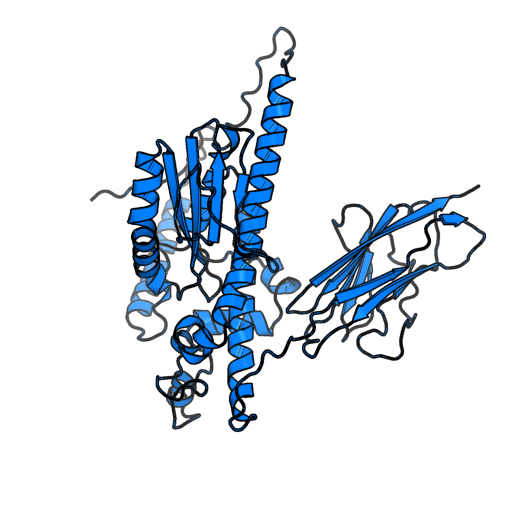Di:
DDDDDDDPPDPDDPPPCPVVNVVVVVVVVVVVVVVQVVLVPDPQQNVVVLLPPWFDADPDDPCCVPPVDDPLLVVLLVCLNRQNPPWLVNCVVVVNDDDQAQLQQRPDGGGLQCLLANPPSCVVVCLQVQLQVLLLVLVVVLLVVLLVVLLVVVVVVVPDDDDDDPPDDDDPPDDQQAAPNNVDNQKDKDADDPVDHDADDVLQPHDPDDARIWIADPVQLEIEGEHEDAHASSCVVVVLVVVVVVCVVVCVRNVVSVHHYHYQYFYAYLSLIGTVSLLVVSSNSRDDPVVSSVSSNSSSLSSSLSSVVSVVCSPVSVVDPPDDPDDPPQPAKAFPDWDDDAEAEPPPDQKDKTATDIDHGPAQAFKKKFKAFAPRPDTQKIDTLVDQIAGDDPQHVFWDSVQFPDPPSSRGPRMIMGRDDDQVRFGKMKMWIDHSRDIDMDIDGYGYDYD

Radius of gyration: 26.55 Å; chains: 1; bounding box: 59×79×82 Å